Protein AF-C5LRG4-F1 (afdb_monomer)

Sequence (423 aa):
MKALGVREYLGTKDVGQKFPVSVFGPTTWTTYKELSTNYHAFGAYLRYIGNKPQIHTKDFDNDLLGEYSIVIFEDTCDMWITAALGAWTQDMLVTTVYGTLGPDAVVQAVQEGQRTTLLCNRKNVHKIIARRSEMPSLKYIIYTDLNVDPKEAQQEVLSAEQEEEEEEGIKVIPYPKALSIGKECVDNSDIKEEATADSVAVIMYTSGTTGKPKGVVMPHSSVLFTIGSVIPICIAAMPPHFSHVAYLPLSHIFELAIHIGVLSLGGNIGYADPRTLSNTGARPTGALQEFKPHLIMGVPKVYEVIMKGAKAEIAKLPAAKQQLVNAAFEWKLSALNAGRYTPIFDKLIFKKIEDMIGGRVNGILSGGGPLASHIQDWIRTAFGCYVVQVMLSLRHVLEHPSHYLVILVYSMLDHLYLVLRLC

Structure (mmCIF, N/CA/C/O backbone):
data_AF-C5LRG4-F1
#
_entry.id   AF-C5LRG4-F1
#
loop_
_atom_site.group_PDB
_atom_site.id
_atom_site.type_symbol
_atom_site.label_atom_id
_atom_site.label_alt_id
_atom_site.label_comp_id
_atom_site.label_asym_id
_atom_site.label_entity_id
_atom_site.label_seq_id
_atom_site.pdbx_PDB_ins_code
_atom_site.Cartn_x
_atom_site.Cartn_y
_atom_site.Cartn_z
_atom_site.occupancy
_atom_site.B_iso_or_equiv
_atom_site.auth_seq_id
_atom_site.auth_comp_id
_atom_site.auth_asym_id
_atom_site.auth_atom_id
_atom_site.pdbx_PDB_model_num
ATOM 1 N N . MET A 1 1 ? 17.080 -5.280 9.108 1.00 91.00 1 MET A N 1
ATOM 2 C CA . MET A 1 1 ? 16.578 -5.536 7.738 1.00 91.00 1 MET A CA 1
ATOM 3 C C . MET A 1 1 ? 15.536 -4.480 7.400 1.00 91.00 1 MET A C 1
ATOM 5 O O . MET A 1 1 ? 14.734 -4.172 8.277 1.00 91.00 1 MET A O 1
ATOM 9 N N . LYS A 1 2 ? 15.590 -3.887 6.201 1.00 96.69 2 LYS A N 1
ATOM 10 C CA . LYS A 1 2 ? 14.619 -2.879 5.735 1.00 96.69 2 LYS A CA 1
ATOM 11 C C . LYS A 1 2 ? 13.277 -3.551 5.442 1.00 96.69 2 LYS A C 1
ATOM 13 O O . LYS A 1 2 ? 13.301 -4.620 4.849 1.00 96.69 2 LYS A O 1
ATOM 18 N N . ALA A 1 3 ? 12.169 -2.927 5.827 1.00 97.94 3 ALA A N 1
ATOM 19 C CA . ALA A 1 3 ? 10.818 -3.402 5.537 1.00 97.94 3 ALA A CA 1
ATOM 20 C C . ALA A 1 3 ? 10.088 -2.418 4.618 1.00 97.94 3 ALA A C 1
ATOM 22 O O . ALA A 1 3 ? 9.777 -2.757 3.482 1.00 97.94 3 ALA A O 1
ATOM 23 N N . LEU A 1 4 ? 9.874 -1.186 5.082 1.00 98.56 4 LEU A N 1
ATOM 24 C CA . LEU A 1 4 ? 9.015 -0.203 4.422 1.00 98.56 4 LEU A CA 1
ATOM 25 C C . LEU A 1 4 ? 9.817 1.040 4.041 1.00 98.56 4 LEU A C 1
ATOM 27 O O . LEU A 1 4 ? 10.551 1.563 4.874 1.00 98.56 4 LEU A O 1
ATOM 31 N N . GLY A 1 5 ? 9.710 1.480 2.791 1.00 98.19 5 GLY A N 1
ATOM 32 C CA . GLY A 1 5 ? 10.437 2.616 2.234 1.00 98.19 5 GLY A CA 1
ATOM 33 C C . GLY A 1 5 ? 9.489 3.734 1.826 1.00 98.19 5 GLY A C 1
ATOM 34 O O . GLY A 1 5 ? 8.599 3.524 1.000 1.00 98.19 5 GLY A O 1
ATOM 35 N N . VAL A 1 6 ? 9.699 4.930 2.367 1.00 97.62 6 VAL A N 1
ATOM 36 C CA . VAL A 1 6 ? 8.863 6.105 2.099 1.00 97.62 6 VAL A CA 1
ATOM 37 C C . VAL A 1 6 ? 9.746 7.244 1.621 1.00 97.62 6 VAL A C 1
ATOM 39 O O . VAL A 1 6 ? 10.842 7.460 2.132 1.00 97.62 6 VAL A O 1
ATOM 42 N N . ARG A 1 7 ? 9.276 7.968 0.609 1.00 97.06 7 ARG A N 1
ATOM 43 C CA . ARG A 1 7 ? 9.938 9.170 0.103 1.00 97.06 7 ARG A CA 1
ATOM 44 C C . ARG A 1 7 ? 9.311 10.377 0.773 1.00 97.06 7 ARG A C 1
ATOM 46 O O . ARG A 1 7 ? 8.088 10.492 0.774 1.00 97.06 7 ARG A O 1
ATOM 53 N N . GLU A 1 8 ? 10.127 11.282 1.295 1.00 95.69 8 GLU A N 1
ATOM 54 C CA . GLU A 1 8 ? 9.626 12.550 1.824 1.00 95.69 8 GLU A CA 1
ATOM 55 C C . GLU A 1 8 ? 8.918 13.329 0.708 1.00 95.69 8 GLU A C 1
ATOM 57 O O . GLU A 1 8 ? 9.519 13.611 -0.326 1.00 95.69 8 GLU A O 1
ATOM 62 N N . TYR A 1 9 ? 7.641 13.660 0.879 1.00 96.25 9 TYR A N 1
ATOM 63 C CA . TYR A 1 9 ? 6.897 14.447 -0.100 1.00 96.25 9 TYR A CA 1
ATOM 64 C C . TYR A 1 9 ? 7.110 15.943 0.153 1.00 96.25 9 TYR A C 1
ATOM 66 O O . TYR A 1 9 ? 6.816 16.444 1.233 1.00 96.25 9 TYR A O 1
ATOM 74 N N . LEU A 1 10 ? 7.606 16.663 -0.854 1.00 95.75 10 LEU A N 1
ATOM 75 C CA . LEU A 1 10 ? 7.960 18.087 -0.765 1.00 95.75 10 LEU A CA 1
ATOM 76 C C . LEU A 1 10 ? 6.969 18.999 -1.508 1.00 95.75 10 LEU A C 1
ATOM 78 O O . LEU A 1 10 ? 7.243 20.183 -1.695 1.00 95.75 10 LEU A O 1
ATOM 82 N N . GLY A 1 11 ? 5.843 18.450 -1.968 1.00 94.56 11 GLY A N 1
ATOM 83 C CA . GLY A 1 11 ? 4.833 19.169 -2.741 1.00 94.56 11 GLY A CA 1
ATOM 84 C C . GLY A 1 11 ? 4.881 18.860 -4.238 1.00 94.56 11 GLY A C 1
ATOM 85 O O . GLY A 1 11 ? 5.407 17.836 -4.686 1.00 94.56 11 GLY A O 1
ATOM 86 N N . THR A 1 12 ? 4.305 19.755 -5.039 1.00 94.31 12 THR A N 1
ATOM 87 C CA . THR A 1 12 ? 4.289 19.627 -6.502 1.00 94.31 12 THR A CA 1
ATOM 88 C C . THR A 1 12 ? 4.898 20.836 -7.196 1.00 94.31 12 THR A C 1
ATOM 90 O O . THR A 1 12 ? 4.971 21.931 -6.643 1.00 94.31 12 THR A O 1
ATOM 93 N N . LYS A 1 13 ? 5.334 20.637 -8.439 1.00 92.19 13 LYS A N 1
ATOM 94 C CA . LYS A 1 13 ? 5.836 21.685 -9.321 1.00 92.19 13 LYS A CA 1
ATOM 95 C C . LYS A 1 13 ? 5.076 21.656 -10.641 1.00 92.19 13 LYS A C 1
ATOM 97 O O . LYS A 1 13 ? 5.018 20.616 -11.301 1.00 92.19 13 LYS A O 1
ATOM 102 N N . ASP A 1 14 ? 4.542 22.804 -11.042 1.00 90.62 14 ASP A N 1
ATOM 103 C CA . ASP A 1 14 ? 4.003 22.975 -12.387 1.00 90.62 14 ASP A CA 1
ATOM 104 C C . ASP A 1 14 ? 5.150 22.984 -13.411 1.00 90.62 14 ASP A C 1
ATOM 106 O O . ASP A 1 14 ? 6.174 23.652 -13.245 1.00 90.62 14 ASP A O 1
ATOM 110 N N . VAL A 1 15 ? 4.990 22.177 -14.453 1.00 88.06 15 VAL A N 1
ATOM 111 C CA . VAL A 1 15 ? 5.951 21.993 -15.546 1.00 88.06 15 VAL A CA 1
ATOM 112 C C . VAL A 1 15 ? 5.284 22.157 -16.917 1.00 88.06 15 VAL A C 1
ATOM 114 O O . VAL A 1 15 ? 5.824 21.684 -17.917 1.00 88.06 15 VAL A O 1
ATOM 117 N N . GLY A 1 16 ? 4.097 22.774 -16.978 1.00 82.25 16 GLY A N 1
ATOM 118 C CA . GLY A 1 16 ? 3.339 22.955 -18.220 1.00 82.25 16 GLY A CA 1
ATOM 119 C C . GLY A 1 16 ? 2.761 21.651 -18.783 1.00 82.25 16 GLY A C 1
ATOM 120 O O . GLY A 1 16 ? 2.506 21.547 -19.981 1.00 82.25 16 GLY A O 1
ATOM 121 N N . GLN A 1 17 ? 2.590 20.632 -17.937 1.00 79.38 17 GLN A N 1
ATOM 122 C CA . GLN A 1 17 ? 1.931 19.371 -18.283 1.00 79.38 17 GLN A CA 1
ATOM 123 C C . GLN A 1 17 ? 0.516 19.330 -17.703 1.00 79.38 17 GLN A C 1
ATOM 125 O O . GLN A 1 17 ? 0.183 20.082 -16.795 1.00 79.38 17 GLN A O 1
ATOM 130 N N . LYS A 1 18 ? -0.318 18.405 -18.198 1.00 80.75 18 LYS A N 1
ATOM 131 C CA . LYS A 1 18 ? -1.708 18.235 -17.732 1.00 80.75 18 LYS A CA 1
ATOM 132 C C . LYS A 1 18 ? -1.823 18.043 -16.211 1.00 80.75 18 LYS A C 1
ATOM 134 O O . LYS A 1 18 ? -2.837 18.418 -15.634 1.00 80.75 18 LYS A O 1
ATOM 139 N N . PHE A 1 19 ? -0.817 17.435 -15.586 1.00 83.81 19 PHE A N 1
ATOM 140 C CA . PHE A 1 19 ? -0.742 17.261 -14.139 1.00 83.81 19 PHE A CA 1
ATOM 141 C C . PHE A 1 19 ? 0.596 17.800 -13.627 1.00 83.81 19 PHE A C 1
ATOM 143 O O . PHE A 1 19 ? 1.610 17.620 -14.312 1.00 83.81 19 PHE A O 1
ATOM 150 N N . PRO A 1 20 ? 0.618 18.430 -12.440 1.00 89.94 20 PRO A N 1
ATOM 151 C CA . PRO A 1 20 ? 1.860 18.878 -11.835 1.00 89.94 20 PRO A CA 1
ATOM 152 C C . PRO A 1 20 ? 2.712 17.672 -11.423 1.00 89.94 20 PRO A C 1
ATOM 154 O O . PRO A 1 20 ? 2.207 16.573 -11.182 1.00 89.94 20 PRO A O 1
ATOM 157 N N . VAL A 1 21 ? 4.023 17.878 -11.358 1.00 93.19 21 VAL A N 1
ATOM 158 C CA . VAL A 1 21 ? 4.993 16.832 -11.026 1.00 93.19 21 VAL A CA 1
ATOM 159 C C . VAL A 1 21 ? 5.254 16.836 -9.528 1.00 93.19 21 VAL A C 1
ATOM 161 O O . VAL A 1 21 ? 5.552 17.885 -8.961 1.00 93.19 21 VAL A O 1
ATOM 164 N N . SER A 1 22 ? 5.188 15.672 -8.886 1.00 95.56 22 SER A N 1
ATOM 165 C CA . SER A 1 22 ? 5.499 15.536 -7.462 1.00 95.56 22 SER A CA 1
ATOM 166 C C . SER A 1 22 ? 7.001 15.669 -7.215 1.00 95.56 22 SER A C 1
ATOM 168 O O . SER A 1 22 ? 7.822 15.108 -7.947 1.00 95.56 22 SER A O 1
ATOM 170 N N . VAL A 1 23 ? 7.372 16.408 -6.177 1.00 96.69 23 VAL A N 1
ATOM 171 C CA . VAL A 1 23 ? 8.759 16.590 -5.750 1.00 96.69 23 VAL A CA 1
ATOM 172 C C . VAL A 1 23 ? 8.962 15.805 -4.466 1.00 96.69 23 VAL A C 1
ATOM 174 O O . VAL A 1 23 ? 8.162 15.910 -3.541 1.00 96.69 23 VAL A O 1
ATOM 177 N N . PHE A 1 24 ? 10.031 15.018 -4.420 1.00 97.31 24 PHE A N 1
ATOM 178 C CA . PHE A 1 24 ? 10.363 14.201 -3.266 1.00 97.31 24 PHE A CA 1
ATOM 179 C C . PHE A 1 24 ? 11.774 14.489 -2.757 1.00 97.31 24 PHE A C 1
ATOM 181 O O . PHE A 1 24 ? 12.687 14.752 -3.547 1.00 97.31 24 PHE A O 1
ATOM 188 N N . GLY A 1 25 ? 11.929 14.407 -1.441 1.00 96.44 25 GLY A N 1
ATOM 189 C CA . GLY A 1 25 ? 13.190 14.422 -0.717 1.00 96.44 25 GLY A CA 1
ATOM 190 C C . GLY A 1 25 ? 13.783 13.016 -0.559 1.00 96.44 25 GLY A C 1
ATOM 191 O O . GLY A 1 25 ? 13.484 12.117 -1.356 1.00 96.44 25 GLY A O 1
ATOM 192 N N . PRO A 1 26 ? 14.657 12.819 0.443 1.00 96.69 26 PRO A N 1
ATOM 193 C CA . PRO A 1 26 ? 15.28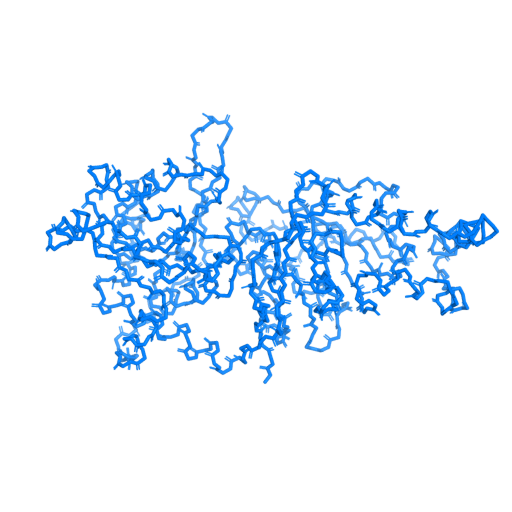3 11.534 0.724 1.00 96.69 26 PRO A CA 1
ATOM 194 C C . PRO A 1 26 ? 14.278 10.414 1.023 1.00 96.69 26 PRO A C 1
ATOM 196 O O . PRO A 1 26 ? 13.186 10.637 1.547 1.00 96.69 26 PRO A O 1
ATOM 199 N N . THR A 1 27 ? 14.694 9.182 0.728 1.00 97.44 27 THR A N 1
ATOM 200 C CA . THR A 1 27 ? 13.957 7.972 1.102 1.00 97.44 27 THR A CA 1
ATOM 201 C C . THR A 1 27 ? 14.356 7.521 2.503 1.00 97.44 27 THR A C 1
ATOM 203 O O . THR A 1 27 ? 15.527 7.224 2.758 1.00 97.44 27 THR A O 1
ATOM 206 N N . THR A 1 28 ? 13.381 7.395 3.394 1.00 97.50 28 THR A N 1
ATOM 207 C CA . THR A 1 28 ? 13.538 6.795 4.720 1.00 97.50 28 THR A CA 1
ATOM 208 C C . THR A 1 28 ? 13.065 5.345 4.700 1.00 97.50 28 THR A C 1
ATOM 210 O O . THR A 1 28 ? 12.235 4.948 3.881 1.00 97.50 28 THR A O 1
ATOM 213 N N . TRP A 1 29 ? 13.647 4.519 5.572 1.00 98.19 29 TRP A N 1
ATOM 214 C CA . TRP A 1 29 ? 13.319 3.100 5.662 1.00 98.19 29 TRP A CA 1
ATOM 215 C C . TRP A 1 29 ? 12.998 2.713 7.096 1.00 98.19 29 TRP A C 1
ATOM 217 O O . TRP A 1 29 ? 13.867 2.800 7.960 1.00 98.19 29 TRP A O 1
ATOM 227 N N . THR A 1 30 ? 11.797 2.195 7.315 1.00 98.38 30 THR A N 1
ATOM 228 C CA . THR A 1 30 ? 11.432 1.479 8.534 1.00 98.38 30 THR A CA 1
ATOM 229 C C . THR A 1 30 ? 11.978 0.059 8.449 1.00 98.38 30 THR A C 1
ATOM 231 O O . THR A 1 30 ? 11.799 -0.653 7.455 1.00 98.38 30 THR A O 1
ATOM 234 N N . THR A 1 31 ? 12.672 -0.376 9.490 1.00 98.50 31 THR A N 1
ATOM 235 C CA . THR A 1 31 ? 13.136 -1.755 9.642 1.00 98.50 31 THR A CA 1
ATOM 236 C C . THR A 1 31 ? 11.999 -2.680 10.072 1.00 98.50 31 THR A C 1
ATOM 238 O O . THR A 1 31 ? 11.003 -2.236 10.627 1.00 98.50 31 THR A O 1
ATOM 241 N N . TYR A 1 32 ? 12.160 -3.994 9.894 1.00 98.12 32 TYR A N 1
ATOM 242 C CA . TYR A 1 32 ? 11.198 -4.979 10.420 1.00 98.12 32 TYR A CA 1
ATOM 243 C C . TYR A 1 32 ? 10.965 -4.846 11.932 1.00 98.12 32 TYR A C 1
ATOM 245 O O . TYR A 1 32 ? 9.844 -5.016 12.400 1.00 98.12 32 TYR A O 1
ATOM 253 N N . LYS A 1 33 ? 12.014 -4.506 12.694 1.00 98.00 33 LYS A N 1
ATOM 254 C CA . LYS A 1 33 ? 11.909 -4.296 14.142 1.00 98.00 33 LYS A CA 1
ATOM 255 C C . LYS A 1 33 ? 11.045 -3.076 14.457 1.00 98.00 33 LYS A C 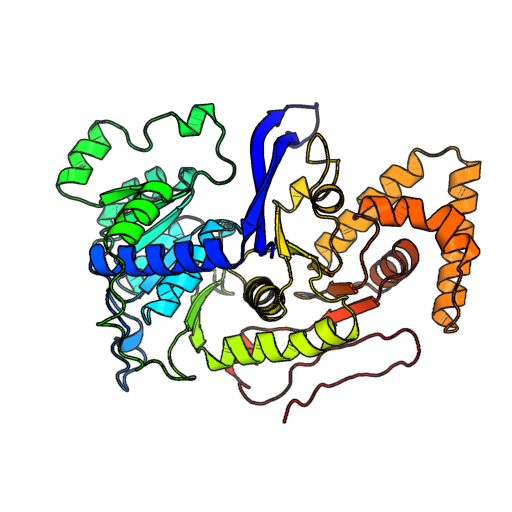1
ATOM 257 O O . LYS A 1 33 ? 10.137 -3.176 15.269 1.00 98.00 33 LYS A O 1
ATOM 262 N N . GLU A 1 34 ? 11.303 -1.953 13.791 1.00 97.94 34 GLU A N 1
ATOM 263 C CA . GLU A 1 34 ? 10.511 -0.731 13.971 1.00 97.94 34 GLU A CA 1
ATOM 264 C C . GLU A 1 34 ? 9.072 -0.915 13.492 1.00 97.94 34 GLU A C 1
ATOM 266 O O . GLU A 1 34 ? 8.157 -0.479 14.179 1.00 97.94 34 GLU A O 1
ATOM 271 N N . LEU A 1 35 ? 8.856 -1.606 12.367 1.00 98.12 35 LEU A N 1
ATOM 272 C CA . LEU A 1 35 ? 7.520 -1.965 11.894 1.00 98.12 35 LEU A CA 1
ATOM 273 C C . LEU A 1 35 ? 6.777 -2.785 12.958 1.00 98.12 35 LEU A C 1
ATOM 275 O O . LEU A 1 35 ? 5.636 -2.460 13.271 1.00 98.12 35 LEU A O 1
ATOM 279 N N . SER A 1 36 ? 7.442 -3.771 13.570 1.00 96.38 36 SER A N 1
ATOM 280 C CA . SER A 1 36 ? 6.870 -4.559 14.666 1.00 96.38 36 SER A CA 1
ATOM 281 C C . SER A 1 36 ? 6.497 -3.723 15.876 1.00 96.38 36 SER A C 1
ATOM 283 O O . SER A 1 36 ? 5.379 -3.823 16.375 1.00 96.38 36 SER A O 1
ATOM 285 N N . THR A 1 37 ? 7.387 -2.836 16.311 1.00 96.31 37 THR A N 1
ATOM 286 C CA . THR A 1 37 ? 7.080 -1.885 17.381 1.00 96.31 37 THR A CA 1
ATOM 287 C C . THR A 1 37 ? 5.898 -0.987 17.015 1.00 96.31 37 THR A C 1
ATOM 289 O O . THR A 1 37 ? 5.028 -0.755 17.849 1.00 96.31 37 THR A O 1
ATOM 292 N N . ASN A 1 38 ? 5.840 -0.493 15.778 1.00 97.56 38 ASN A N 1
ATOM 293 C CA . ASN A 1 38 ? 4.811 0.445 15.351 1.00 97.56 38 ASN A CA 1
ATOM 294 C C . ASN A 1 38 ? 3.430 -0.212 15.231 1.00 97.56 38 ASN A C 1
ATOM 296 O O . ASN A 1 38 ? 2.465 0.389 15.692 1.00 97.56 38 ASN A O 1
ATOM 300 N N . TYR A 1 39 ? 3.305 -1.421 14.668 1.00 97.12 39 TYR A N 1
ATOM 301 C CA . TYR A 1 39 ? 1.982 -2.047 14.557 1.00 97.12 39 TYR A CA 1
ATOM 302 C C . TYR A 1 39 ? 1.448 -2.513 15.919 1.00 97.12 39 TYR A C 1
ATOM 304 O O . TYR A 1 39 ? 0.264 -2.330 16.179 1.00 97.12 39 TYR A O 1
ATOM 312 N N . HIS A 1 40 ? 2.293 -3.012 16.835 1.00 96.00 40 HIS A N 1
ATOM 313 C CA . HIS A 1 40 ? 1.839 -3.326 18.200 1.00 96.00 40 HIS A CA 1
ATOM 314 C C . HIS A 1 40 ? 1.421 -2.063 18.957 1.00 96.00 40 HIS A C 1
ATOM 316 O O . HIS A 1 40 ? 0.396 -2.066 19.630 1.00 96.00 40 HIS A O 1
ATOM 322 N N . ALA A 1 41 ? 2.169 -0.964 18.807 1.00 96.62 41 ALA A N 1
ATOM 323 C CA . ALA A 1 41 ? 1.778 0.320 19.378 1.00 96.62 41 ALA A CA 1
ATOM 324 C C . ALA A 1 41 ? 0.438 0.805 18.812 1.00 96.62 41 ALA A C 1
ATOM 326 O O . ALA A 1 41 ? -0.422 1.245 19.566 1.00 96.62 41 ALA A O 1
ATOM 327 N N . PHE A 1 42 ? 0.224 0.696 17.498 1.00 97.50 42 PHE A N 1
ATOM 328 C CA . PHE A 1 42 ? -1.055 1.070 16.902 1.00 97.50 42 PHE A CA 1
ATOM 329 C C . PHE A 1 42 ? -2.207 0.205 17.432 1.00 97.50 42 PHE A C 1
ATOM 331 O O . PHE A 1 42 ? -3.243 0.742 17.808 1.00 97.50 42 PHE A O 1
ATOM 338 N N . GLY A 1 43 ? -2.015 -1.114 17.530 1.00 95.31 43 GLY A N 1
ATOM 339 C CA . GLY A 1 43 ? -2.986 -2.022 18.143 1.00 95.31 43 GLY A CA 1
ATOM 340 C C . GLY A 1 43 ? -3.316 -1.641 19.592 1.00 95.31 43 GLY A C 1
ATOM 341 O O . GLY A 1 43 ? -4.485 -1.496 19.945 1.00 95.31 43 GLY A O 1
ATOM 342 N N . ALA A 1 44 ? -2.297 -1.385 20.415 1.00 94.69 44 ALA A N 1
ATOM 343 C CA . ALA A 1 44 ? -2.477 -0.922 21.791 1.00 94.69 44 ALA A CA 1
ATOM 344 C C . ALA A 1 44 ? -3.243 0.410 21.862 1.00 94.69 44 ALA A C 1
ATOM 346 O O . ALA A 1 44 ? -4.108 0.585 22.718 1.00 94.69 44 ALA A O 1
ATOM 347 N N . TYR A 1 45 ? -2.992 1.328 20.923 1.00 96.19 45 TYR A N 1
ATOM 348 C CA . TYR A 1 45 ? -3.761 2.565 20.820 1.00 96.19 45 TYR A CA 1
ATOM 349 C C . TYR A 1 45 ? -5.246 2.309 20.525 1.00 96.19 45 TYR A C 1
ATOM 351 O O . TYR A 1 45 ? -6.094 2.932 21.159 1.00 96.19 45 TYR A O 1
ATOM 359 N N . LEU A 1 46 ? -5.576 1.372 19.626 1.00 95.31 46 LEU A N 1
ATOM 360 C CA . LEU A 1 46 ? -6.970 0.989 19.363 1.00 95.31 46 LEU A CA 1
ATOM 361 C C . LEU A 1 46 ? -7.659 0.486 20.640 1.00 95.31 46 LEU A C 1
ATOM 363 O O . LEU A 1 46 ? -8.772 0.909 20.951 1.00 95.31 46 LEU A O 1
ATOM 367 N N . ARG A 1 47 ? -6.982 -0.357 21.430 1.00 92.88 47 ARG A N 1
ATOM 368 C CA . ARG A 1 47 ? -7.496 -0.810 22.734 1.00 92.88 47 ARG A CA 1
ATOM 369 C C . ARG A 1 47 ? -7.675 0.350 23.715 1.00 92.88 47 ARG A C 1
ATOM 371 O O . ARG A 1 47 ? -8.706 0.422 24.379 1.00 92.88 47 ARG A O 1
ATOM 378 N N . TYR A 1 48 ? -6.716 1.276 23.769 1.00 93.50 48 TYR A N 1
ATOM 379 C CA . TYR A 1 48 ? -6.768 2.465 24.626 1.00 93.50 48 TYR A CA 1
ATOM 380 C C . TYR A 1 48 ? -7.987 3.355 24.332 1.00 93.50 48 TYR A C 1
ATOM 382 O O . TYR A 1 48 ? -8.619 3.852 25.261 1.00 93.50 48 TYR A O 1
ATOM 390 N N . ILE A 1 49 ? -8.361 3.520 23.059 1.00 93.38 49 ILE A N 1
ATOM 391 C CA . ILE A 1 49 ? -9.561 4.281 22.660 1.00 93.38 49 ILE A CA 1
ATOM 392 C C . ILE A 1 49 ? -10.860 3.459 22.706 1.00 93.38 49 ILE A C 1
ATOM 394 O O . ILE A 1 49 ? -11.912 3.928 22.274 1.00 93.38 49 ILE A O 1
ATOM 398 N N . GLY A 1 50 ? -10.810 2.243 23.252 1.00 91.75 50 GLY A N 1
ATOM 399 C CA . GLY A 1 50 ? -11.988 1.428 23.531 1.00 91.75 50 GLY A CA 1
ATOM 400 C C . GLY A 1 50 ? -12.419 0.481 22.412 1.00 91.75 50 GLY A C 1
ATOM 401 O O . GLY A 1 50 ? -13.467 -0.148 22.557 1.00 91.75 50 GLY A O 1
ATOM 402 N N . ASN A 1 51 ? -11.644 0.323 21.329 1.00 92.62 51 ASN A N 1
ATOM 403 C CA . ASN A 1 51 ? -11.878 -0.791 20.409 1.00 92.62 51 ASN A CA 1
ATOM 404 C C . ASN A 1 51 ? -11.641 -2.127 21.133 1.00 92.62 51 ASN A C 1
ATOM 406 O O . ASN A 1 51 ? -10.783 -2.239 22.015 1.00 92.62 51 ASN A O 1
ATOM 410 N N . LYS A 1 52 ? -12.399 -3.156 20.753 1.00 90.38 52 LYS A N 1
ATOM 411 C CA . LYS A 1 52 ? -12.384 -4.475 21.407 1.00 90.38 52 LYS A CA 1
ATOM 412 C C . LYS A 1 52 ? -11.962 -5.574 20.432 1.00 90.38 52 LYS A C 1
ATOM 414 O O . LYS A 1 52 ? -12.084 -5.362 19.232 1.00 90.38 52 LYS A O 1
ATOM 419 N N . PRO A 1 53 ? -11.483 -6.728 20.915 1.00 89.94 53 PRO A N 1
ATOM 420 C CA . PRO A 1 53 ? -11.376 -7.928 20.093 1.00 89.94 53 PRO A CA 1
ATOM 421 C C . PRO A 1 53 ? -12.736 -8.340 19.523 1.00 89.94 53 PRO A C 1
ATOM 423 O O . PRO A 1 53 ? -13.784 -8.005 20.089 1.00 89.94 53 PRO A O 1
ATOM 426 N N . GLN A 1 54 ? -12.710 -9.087 18.425 1.00 88.50 54 GLN A N 1
ATOM 427 C CA . GLN A 1 54 ? -13.872 -9.790 17.897 1.00 88.50 54 GLN A CA 1
ATOM 428 C C . GLN A 1 54 ? -14.457 -10.726 18.961 1.00 88.50 54 GLN A C 1
ATOM 430 O O . GLN A 1 54 ? -13.752 -11.254 19.817 1.00 88.50 54 GLN A O 1
ATOM 435 N N . ILE A 1 55 ? -15.777 -10.906 18.921 1.00 84.25 55 ILE A N 1
ATOM 436 C CA . ILE A 1 55 ? -16.500 -11.719 19.910 1.00 84.25 55 ILE A CA 1
ATOM 437 C C . ILE A 1 55 ? -16.436 -13.215 19.541 1.00 84.25 55 ILE A C 1
ATOM 439 O O . ILE A 1 55 ? -16.605 -14.062 20.415 1.00 84.25 55 ILE A O 1
ATOM 443 N N . HIS A 1 56 ? -16.187 -13.532 18.260 1.00 85.00 56 HIS A N 1
ATOM 444 C CA . HIS A 1 56 ? -16.201 -14.887 17.684 1.00 85.00 56 HIS A CA 1
ATOM 445 C C . HIS A 1 56 ? -17.426 -15.688 18.120 1.00 85.00 56 HIS A C 1
ATOM 447 O O . HIS A 1 56 ? -17.332 -16.806 18.641 1.00 85.00 56 HIS A O 1
ATOM 453 N N . THR A 1 57 ? -18.604 -15.094 17.938 1.00 77.25 57 THR A N 1
ATOM 454 C CA . THR A 1 57 ? -19.843 -15.835 18.123 1.00 77.25 57 THR A CA 1
ATOM 455 C C . THR A 1 57 ? -20.021 -16.846 16.979 1.00 77.25 57 THR A C 1
ATOM 457 O O . THR A 1 57 ? -19.202 -16.997 16.077 1.00 77.25 57 THR A O 1
ATOM 460 N N . LYS A 1 58 ? -21.097 -17.634 17.022 1.00 71.38 58 LYS A N 1
ATOM 461 C CA . LYS A 1 58 ? -21.503 -18.449 15.860 1.00 71.38 58 LYS A CA 1
ATOM 462 C C . LYS A 1 58 ? -22.460 -17.691 14.941 1.00 71.38 58 LYS A C 1
ATOM 464 O O . LYS A 1 58 ? -23.036 -18.295 14.038 1.00 71.38 58 LYS A O 1
ATOM 469 N N . ASP A 1 59 ? -22.673 -16.408 15.213 1.00 78.81 59 ASP A N 1
ATOM 470 C CA . ASP A 1 59 ? -23.584 -15.543 14.488 1.00 78.81 59 ASP A CA 1
ATOM 471 C C . ASP A 1 59 ? -22.772 -14.564 13.645 1.00 78.81 59 ASP A C 1
ATOM 473 O O . ASP A 1 59 ? -22.323 -13.514 14.103 1.00 78.81 59 ASP A O 1
ATOM 477 N N . PHE A 1 60 ? -22.580 -14.961 12.390 1.00 74.38 60 PHE A N 1
ATOM 478 C CA . PHE A 1 60 ? -21.748 -14.245 11.437 1.00 74.38 60 PHE A CA 1
ATOM 479 C C . PHE A 1 60 ? -22.150 -12.776 11.289 1.00 74.38 60 PHE A C 1
ATOM 481 O O . PHE A 1 60 ? -21.272 -11.930 11.208 1.00 74.38 60 PHE A O 1
ATOM 488 N N . ASP A 1 61 ? -23.444 -12.450 11.288 1.00 77.44 61 ASP A N 1
ATOM 489 C CA . ASP A 1 61 ? -23.885 -11.066 11.096 1.00 77.44 61 ASP A CA 1
ATOM 490 C C . ASP A 1 61 ? -23.565 -10.212 12.329 1.00 77.44 61 ASP A C 1
ATOM 492 O O . ASP A 1 61 ? -23.106 -9.077 12.201 1.00 77.44 61 ASP A O 1
ATOM 496 N N . ASN A 1 62 ? -23.735 -10.776 13.528 1.00 73.81 62 ASN A N 1
ATOM 497 C CA . ASN A 1 62 ? -23.418 -10.094 14.782 1.00 73.81 62 ASN A CA 1
ATOM 498 C C . ASN A 1 62 ? -21.917 -9.947 15.036 1.00 73.81 62 ASN A C 1
ATOM 500 O O . ASN A 1 62 ? -21.543 -9.032 15.766 1.00 73.81 62 ASN A O 1
ATOM 504 N N . ASP A 1 63 ? -21.083 -10.789 14.420 1.00 76.31 63 ASP A N 1
ATOM 505 C CA . ASP A 1 63 ? -19.615 -10.707 14.433 1.00 76.31 63 ASP A CA 1
ATOM 506 C C . ASP A 1 63 ? -19.050 -9.691 13.426 1.00 76.31 63 ASP A C 1
ATOM 508 O O . ASP A 1 63 ? -17.836 -9.494 13.348 1.00 76.31 63 ASP A O 1
ATOM 512 N N . LEU A 1 64 ? -19.914 -8.999 12.672 1.00 82.69 64 LEU A N 1
ATOM 513 C CA . LEU A 1 64 ? -19.526 -7.909 11.777 1.00 82.69 64 LEU A CA 1
ATOM 514 C C . LEU A 1 64 ? -19.881 -6.513 12.305 1.00 82.69 64 LEU A C 1
ATOM 516 O O . LEU A 1 64 ? -19.478 -5.539 11.669 1.00 82.69 64 LEU A O 1
ATOM 520 N N . LEU A 1 65 ? -20.599 -6.373 13.420 1.00 81.69 65 LEU A N 1
ATOM 521 C CA . LEU A 1 65 ? -21.116 -5.118 13.985 1.00 81.69 65 LEU A CA 1
ATOM 522 C C . LEU A 1 65 ? -20.391 -4.631 15.257 1.00 81.69 65 LEU A C 1
ATOM 524 O O . LEU A 1 65 ? -20.371 -5.298 16.285 1.00 81.69 65 LEU A O 1
ATOM 528 N N . GLY A 1 66 ? -19.936 -3.378 15.254 1.00 74.62 66 GLY A N 1
ATOM 529 C CA . GLY A 1 66 ? -19.560 -2.651 16.469 1.00 74.62 66 GLY A CA 1
ATOM 530 C C . GLY A 1 66 ? -18.075 -2.309 16.595 1.00 74.62 66 GLY A C 1
ATOM 531 O O . GLY A 1 66 ? -17.390 -1.998 15.618 1.00 74.62 66 GLY A O 1
ATOM 532 N N . GLU A 1 67 ? -17.586 -2.301 17.840 1.00 79.19 67 GLU A N 1
ATOM 533 C CA . GLU A 1 67 ? -16.326 -1.650 18.246 1.00 79.19 67 GLU A CA 1
ATOM 534 C C . GLU A 1 67 ? -15.052 -2.463 17.940 1.00 79.19 67 GLU A C 1
ATOM 536 O O . GLU A 1 67 ? -13.954 -2.039 18.296 1.00 79.19 67 GLU A O 1
ATOM 541 N N . TYR A 1 68 ? -15.164 -3.621 17.292 1.00 85.06 68 TYR A N 1
ATOM 542 C CA . TYR A 1 68 ? -14.036 -4.507 16.961 1.00 85.06 68 TYR A CA 1
ATOM 543 C C . TYR A 1 68 ? -13.577 -4.398 15.500 1.00 85.06 68 TYR A C 1
ATOM 545 O O . TYR A 1 68 ? -12.840 -5.248 14.997 1.00 85.06 68 TYR A O 1
ATOM 553 N N . SER A 1 69 ? -14.004 -3.337 14.806 1.00 86.88 69 SER A N 1
ATOM 554 C CA . SER A 1 69 ? -13.526 -3.005 13.467 1.00 86.88 69 SER A CA 1
ATOM 555 C C . SER A 1 69 ? -13.051 -1.562 13.356 1.00 86.88 69 SER A C 1
ATOM 557 O O . SER A 1 69 ? -13.664 -0.634 13.889 1.00 86.88 69 SER A O 1
ATOM 559 N N . ILE A 1 70 ? -11.976 -1.386 12.590 1.00 94.94 70 ILE A N 1
ATOM 560 C CA . ILE A 1 70 ? -11.488 -0.093 12.114 1.00 94.94 70 ILE A CA 1
ATOM 561 C C . ILE A 1 70 ? -11.818 0.064 10.631 1.00 94.94 70 ILE A C 1
ATOM 563 O O . ILE A 1 70 ? -11.606 -0.858 9.843 1.00 94.94 70 ILE A O 1
ATOM 567 N N . VAL A 1 71 ? -12.295 1.246 10.237 1.00 97.12 71 VAL A N 1
ATOM 568 C CA . VAL A 1 71 ? -12.403 1.624 8.824 1.00 97.12 71 VAL A CA 1
ATOM 569 C C . VAL A 1 71 ? -11.091 2.265 8.374 1.00 97.12 71 VAL A C 1
ATOM 571 O O . VAL A 1 71 ? -10.598 3.170 9.034 1.00 97.12 71 VAL A O 1
ATOM 574 N N . ILE A 1 72 ? -10.530 1.841 7.243 1.00 97.81 72 ILE A N 1
ATOM 575 C CA . ILE A 1 72 ? -9.361 2.462 6.616 1.00 97.81 72 ILE A CA 1
ATOM 576 C C . ILE A 1 72 ? -9.758 3.029 5.250 1.00 97.81 72 ILE A C 1
ATOM 578 O O . ILE A 1 72 ? -10.060 2.279 4.314 1.00 97.81 72 ILE A O 1
ATOM 582 N N . PHE A 1 73 ? -9.719 4.357 5.145 1.00 97.06 73 PHE A N 1
ATOM 583 C CA . PHE A 1 73 ? -9.958 5.152 3.941 1.00 97.06 73 PHE A CA 1
ATOM 584 C C . PHE A 1 73 ? -8.728 6.010 3.617 1.00 97.06 73 PHE A C 1
ATOM 586 O O . PHE A 1 73 ? -8.698 7.230 3.798 1.00 97.06 73 PHE A O 1
ATOM 593 N N . GLU A 1 74 ? -7.678 5.335 3.171 1.00 95.62 74 GLU A N 1
ATOM 594 C CA . GLU A 1 74 ? -6.384 5.926 2.848 1.00 95.62 74 GLU A CA 1
ATOM 595 C C . GLU A 1 74 ? -5.801 5.232 1.613 1.00 95.62 74 GLU A C 1
ATOM 597 O O . GLU A 1 74 ? -6.089 4.057 1.355 1.00 95.62 74 GLU A O 1
ATOM 602 N N . ASP A 1 75 ? -4.990 5.964 0.853 1.00 94.94 75 ASP A N 1
ATOM 603 C CA . ASP A 1 75 ? -4.217 5.398 -0.246 1.00 94.94 75 ASP A CA 1
ATOM 604 C C . ASP A 1 75 ? -3.108 4.469 0.284 1.00 94.94 75 ASP A C 1
ATOM 606 O O . ASP A 1 75 ? -2.769 4.432 1.470 1.00 94.94 75 ASP A O 1
ATOM 610 N N . THR A 1 76 ? -2.513 3.685 -0.612 1.00 96.19 76 THR A N 1
ATOM 611 C CA . THR A 1 76 ? -1.455 2.732 -0.261 1.00 96.19 76 THR A CA 1
ATOM 612 C C . THR A 1 76 ? -0.244 3.426 0.357 1.00 96.19 76 THR A C 1
ATOM 614 O O . THR A 1 76 ? 0.510 4.119 -0.326 1.00 96.19 76 THR A O 1
ATOM 617 N N . CYS A 1 77 ? -0.034 3.199 1.654 1.00 96.94 77 CYS A N 1
ATOM 618 C CA . CYS A 1 77 ? 1.106 3.709 2.406 1.00 96.94 77 CYS A CA 1
ATOM 619 C C . CYS A 1 77 ? 1.519 2.772 3.549 1.00 96.94 77 CYS A C 1
ATOM 621 O O . CYS A 1 77 ? 0.851 1.785 3.865 1.00 96.94 77 CYS A O 1
ATOM 623 N N . ASP A 1 78 ? 2.639 3.099 4.185 1.00 97.88 78 ASP A N 1
ATOM 624 C CA . ASP A 1 78 ? 3.175 2.403 5.351 1.00 97.88 78 ASP A CA 1
ATOM 625 C C . ASP A 1 78 ? 2.244 2.479 6.566 1.00 97.88 78 ASP A C 1
ATOM 627 O O . ASP A 1 78 ? 2.103 1.496 7.297 1.00 97.88 78 ASP A O 1
ATOM 631 N N . MET A 1 79 ? 1.563 3.609 6.755 1.00 98.00 79 MET A N 1
ATOM 632 C CA . MET A 1 79 ? 0.599 3.798 7.842 1.00 98.00 79 MET A CA 1
ATOM 633 C C . MET A 1 79 ? -0.629 2.900 7.666 1.00 98.00 79 MET A C 1
ATOM 635 O O . MET A 1 79 ? -1.100 2.326 8.644 1.00 98.00 79 MET A O 1
ATOM 639 N N . TRP A 1 80 ? -1.088 2.698 6.424 1.00 97.94 80 TRP A N 1
ATOM 640 C CA . TRP A 1 80 ? -2.197 1.793 6.102 1.00 97.94 80 TRP A CA 1
ATOM 641 C C . TRP A 1 80 ? -1.895 0.369 6.575 1.00 97.94 80 TRP A C 1
ATOM 643 O O . TRP A 1 80 ? -2.665 -0.209 7.342 1.00 97.94 80 TRP A O 1
ATOM 653 N N . ILE A 1 81 ? -0.751 -0.198 6.166 1.00 98.12 81 ILE A N 1
ATOM 654 C CA . ILE A 1 81 ? -0.423 -1.588 6.527 1.00 98.12 81 ILE A CA 1
ATOM 655 C C . ILE A 1 81 ? -0.078 -1.721 8.007 1.00 98.12 81 ILE A C 1
ATOM 657 O O . ILE A 1 81 ? -0.427 -2.720 8.626 1.00 98.12 81 ILE A O 1
ATOM 661 N N . THR A 1 82 ? 0.560 -0.708 8.597 1.00 98.44 82 THR A N 1
ATOM 662 C CA . THR A 1 82 ? 0.860 -0.699 10.033 1.00 98.44 82 THR A CA 1
ATOM 663 C C . THR A 1 82 ? -0.429 -0.707 10.851 1.00 98.44 82 THR A C 1
ATOM 665 O O . THR A 1 82 ? -0.526 -1.459 11.818 1.00 98.44 82 THR A O 1
ATOM 668 N N . ALA A 1 83 ? -1.437 0.065 10.433 1.00 98.38 83 ALA A N 1
ATOM 669 C CA . ALA A 1 83 ? -2.746 0.087 11.071 1.00 98.38 83 ALA A CA 1
ATOM 670 C C . ALA A 1 83 ? -3.484 -1.251 10.934 1.00 98.38 83 ALA A C 1
ATOM 672 O O . ALA A 1 83 ? -4.010 -1.758 11.923 1.00 98.38 83 ALA A O 1
ATOM 673 N N . ALA A 1 84 ? -3.471 -1.850 9.738 1.00 98.00 84 ALA A N 1
ATOM 674 C CA . ALA A 1 84 ? -4.087 -3.154 9.500 1.00 98.00 84 ALA A CA 1
ATOM 675 C C . ALA A 1 84 ? -3.431 -4.265 10.337 1.00 98.00 84 ALA A C 1
ATOM 677 O O . ALA A 1 84 ? -4.126 -5.009 11.025 1.00 98.00 84 ALA A O 1
ATOM 678 N N . LEU A 1 85 ? -2.093 -4.330 10.350 1.00 97.19 85 LEU A N 1
ATOM 679 C CA . LEU A 1 85 ? -1.348 -5.264 11.197 1.00 97.19 85 LEU A CA 1
ATOM 680 C C . LEU A 1 85 ? -1.657 -5.025 12.680 1.00 97.19 85 LEU A C 1
ATOM 682 O O . LEU A 1 85 ? -1.881 -5.983 13.410 1.00 97.19 85 LEU A O 1
ATOM 686 N N . GLY A 1 86 ? -1.716 -3.766 13.121 1.00 95.94 86 GLY A N 1
ATOM 687 C CA . GLY A 1 86 ? -2.025 -3.426 14.508 1.00 95.94 86 GLY A CA 1
ATOM 688 C C . GLY A 1 86 ? -3.419 -3.877 14.931 1.00 95.94 86 GLY A C 1
ATOM 689 O O . GLY A 1 86 ? -3.554 -4.484 15.990 1.00 95.94 86 GLY A O 1
ATOM 690 N N . ALA A 1 87 ? -4.429 -3.678 14.083 1.00 95.31 87 ALA A N 1
ATOM 691 C CA . ALA A 1 87 ? -5.775 -4.205 14.301 1.00 95.31 87 ALA A CA 1
ATOM 692 C C . ALA A 1 87 ? -5.764 -5.739 14.417 1.00 95.31 87 ALA A C 1
ATOM 694 O O . ALA A 1 87 ? -6.269 -6.284 15.397 1.00 95.31 87 ALA A O 1
ATOM 695 N N . TRP A 1 88 ? -5.100 -6.438 13.493 1.00 94.56 88 TRP A N 1
ATOM 696 C CA . TRP A 1 88 ? -5.018 -7.901 13.537 1.00 94.56 88 TRP A CA 1
ATOM 697 C C . TRP A 1 88 ? -4.283 -8.440 14.770 1.00 94.56 88 TRP A C 1
ATOM 699 O O . TRP A 1 88 ? -4.695 -9.466 15.298 1.00 94.56 88 TRP A O 1
ATOM 709 N N . THR A 1 89 ? -3.253 -7.757 15.294 1.00 92.44 89 THR A N 1
ATOM 710 C CA . THR A 1 89 ? -2.620 -8.186 16.564 1.00 92.44 89 THR A CA 1
ATOM 711 C C . THR A 1 89 ? -3.553 -8.120 17.768 1.00 92.44 89 THR A C 1
ATOM 713 O O . THR A 1 89 ? -3.272 -8.745 18.783 1.00 92.44 89 THR A O 1
ATOM 716 N N . GLN A 1 90 ? -4.637 -7.352 17.670 1.00 91.88 90 GLN A N 1
ATOM 717 C CA . GLN A 1 90 ? -5.634 -7.183 18.724 1.00 91.88 90 GLN A CA 1
ATOM 718 C C . GLN A 1 90 ? -6.933 -7.924 18.412 1.00 91.88 90 GLN A C 1
ATOM 720 O O . GLN A 1 90 ? -7.950 -7.640 19.045 1.00 91.88 90 GLN A O 1
ATOM 725 N N . ASP A 1 91 ? -6.890 -8.838 17.437 1.00 91.56 91 ASP A N 1
ATOM 726 C CA . ASP A 1 91 ? -8.037 -9.620 16.992 1.00 91.56 91 ASP A CA 1
ATOM 727 C C . ASP A 1 91 ? -9.216 -8.731 16.564 1.00 91.56 91 ASP A C 1
ATOM 729 O O . ASP A 1 91 ? -10.367 -8.921 16.942 1.00 91.56 91 ASP A O 1
ATOM 733 N N . MET A 1 92 ? -8.905 -7.696 15.784 1.00 92.62 92 MET A N 1
ATOM 734 C CA . MET A 1 92 ? -9.877 -6.784 15.185 1.00 92.62 92 MET A CA 1
ATOM 735 C C . MET A 1 92 ? -9.904 -6.970 13.673 1.00 92.62 92 MET A C 1
ATOM 737 O O . MET A 1 92 ? -8.860 -7.144 13.039 1.00 92.62 92 MET A O 1
ATOM 741 N N . LEU A 1 93 ? -11.086 -6.839 13.074 1.00 92.38 93 LEU A N 1
ATOM 742 C CA . LEU A 1 93 ? -11.235 -6.926 11.624 1.00 92.38 93 LEU A CA 1
ATOM 743 C C . LEU A 1 93 ? -11.055 -5.555 10.958 1.00 92.38 93 LEU A C 1
ATOM 745 O O . LEU A 1 93 ? -11.558 -4.524 11.418 1.00 92.38 93 LEU A O 1
ATOM 749 N N . VAL A 1 94 ? -10.377 -5.532 9.814 1.00 96.12 94 VAL A N 1
ATOM 750 C CA . VAL A 1 94 ? -10.130 -4.303 9.048 1.00 96.12 94 VAL A CA 1
ATOM 751 C C . VAL A 1 94 ? -11.239 -4.103 8.022 1.00 96.12 94 VAL A C 1
ATOM 753 O O . VAL A 1 94 ? -11.394 -4.897 7.105 1.00 96.12 94 VAL A O 1
ATOM 756 N N . THR A 1 95 ? -11.994 -3.016 8.104 1.00 96.00 95 THR A N 1
ATOM 757 C CA . THR A 1 95 ? -12.881 -2.593 7.015 1.00 96.00 95 THR A CA 1
ATOM 758 C C . THR A 1 95 ? -12.120 -1.605 6.138 1.00 96.00 95 THR A C 1
ATOM 760 O O . THR A 1 95 ? -11.627 -0.604 6.636 1.00 96.00 95 THR A O 1
ATOM 763 N N . THR A 1 96 ? -12.005 -1.828 4.833 1.00 95.31 96 THR A N 1
ATOM 764 C CA . THR A 1 96 ? -11.296 -0.899 3.942 1.00 95.31 96 THR A CA 1
ATOM 765 C C . THR A 1 96 ? -12.167 -0.433 2.790 1.00 95.31 96 THR A C 1
ATOM 767 O O . THR A 1 96 ? -12.913 -1.207 2.186 1.00 95.31 96 THR A O 1
ATOM 770 N N . VAL A 1 97 ? -12.066 0.863 2.501 1.00 92.12 97 VAL A N 1
ATOM 771 C CA . VAL A 1 97 ? -12.817 1.540 1.449 1.00 92.12 97 VAL A CA 1
ATOM 772 C C . VAL A 1 97 ? -11.839 2.069 0.414 1.00 92.12 97 VAL A C 1
ATOM 774 O O . VAL A 1 97 ? -10.847 2.724 0.733 1.00 92.12 97 VAL A O 1
ATOM 777 N N . TYR A 1 98 ? -12.125 1.785 -0.852 1.00 82.88 98 TYR A N 1
ATOM 778 C CA . TYR A 1 98 ? -11.315 2.257 -1.965 1.00 82.88 98 TYR A CA 1
ATOM 779 C C . TYR A 1 98 ? -11.358 3.790 -2.059 1.00 82.88 98 TYR A C 1
ATOM 781 O O . TYR A 1 98 ? -12.444 4.372 -2.075 1.00 82.88 98 TYR A O 1
ATOM 789 N N . GLY A 1 99 ? -10.201 4.447 -2.206 1.00 77.19 99 GLY A N 1
ATOM 790 C CA . GLY A 1 99 ? -10.101 5.916 -2.262 1.00 77.19 99 GLY A CA 1
ATOM 791 C C . GLY A 1 99 ? -11.023 6.569 -3.304 1.00 77.19 99 GLY A C 1
ATOM 792 O O . GLY A 1 99 ? -11.583 7.639 -3.080 1.00 77.19 99 GLY A O 1
ATOM 793 N N . THR A 1 100 ? -11.263 5.887 -4.429 1.00 80.56 100 THR A N 1
ATOM 794 C CA . THR A 1 100 ? -12.112 6.381 -5.526 1.00 80.56 100 THR A CA 1
ATOM 795 C C . THR A 1 100 ? -13.615 6.239 -5.288 1.00 80.56 100 THR A C 1
ATOM 797 O O . THR A 1 100 ? -14.382 6.773 -6.082 1.00 80.56 100 THR A O 1
ATOM 800 N N . LEU A 1 101 ? -14.056 5.511 -4.255 1.00 84.19 101 LEU A N 1
ATOM 801 C CA . LEU A 1 101 ? -15.480 5.423 -3.901 1.00 84.19 101 LEU A CA 1
ATOM 802 C C . LEU A 1 101 ? -15.965 6.675 -3.158 1.00 84.19 101 LEU A C 1
ATOM 804 O O . LEU A 1 101 ? -17.160 6.951 -3.134 1.00 84.19 101 LEU A O 1
ATOM 808 N N . GLY A 1 102 ? -15.032 7.444 -2.592 1.00 86.69 102 GLY A N 1
ATOM 809 C CA . GLY A 1 102 ? -15.319 8.698 -1.913 1.00 86.69 102 GLY A CA 1
ATOM 810 C C . GLY A 1 102 ? -15.992 8.537 -0.542 1.00 86.69 102 GLY A C 1
ATOM 811 O O . GLY A 1 102 ? -16.184 7.421 -0.054 1.00 86.69 102 GLY A O 1
ATOM 812 N N . PRO A 1 103 ? -16.353 9.667 0.096 1.00 90.00 103 PRO A N 1
ATOM 813 C CA . PRO A 1 103 ? -16.905 9.681 1.452 1.00 90.00 103 PRO A CA 1
ATOM 814 C C . PRO A 1 103 ? -18.231 8.927 1.613 1.00 90.00 103 PRO A C 1
ATOM 816 O O . PRO A 1 103 ? -18.504 8.436 2.701 1.00 90.00 103 PRO A O 1
ATOM 819 N N . ASP A 1 104 ? -19.037 8.788 0.554 1.00 91.12 104 ASP A N 1
ATOM 820 C CA . ASP A 1 104 ? -20.309 8.047 0.608 1.00 91.12 104 ASP A CA 1
ATOM 821 C C . ASP A 1 104 ? -20.110 6.587 1.015 1.00 91.12 104 ASP A C 1
ATOM 823 O O . ASP A 1 104 ? -20.837 6.065 1.858 1.00 91.12 104 ASP A O 1
ATOM 827 N N . ALA A 1 105 ? -19.079 5.942 0.467 1.00 91.69 105 ALA A N 1
ATOM 828 C CA . ALA A 1 105 ? -18.751 4.571 0.826 1.00 91.69 105 ALA A CA 1
ATOM 829 C C . ALA A 1 105 ? -18.203 4.455 2.253 1.00 91.69 105 ALA A C 1
ATOM 831 O O . ALA A 1 105 ? -18.387 3.421 2.886 1.00 91.69 105 ALA A O 1
ATOM 832 N N . VAL A 1 106 ? -17.560 5.506 2.773 1.00 94.06 106 VAL A N 1
ATOM 833 C CA . VAL A 1 106 ? -17.116 5.552 4.173 1.00 94.06 106 VAL A CA 1
ATOM 834 C C . VAL A 1 106 ? -18.319 5.625 5.104 1.00 94.06 106 VAL A C 1
ATOM 836 O O . VAL A 1 106 ? -18.401 4.825 6.030 1.00 94.06 106 VAL A O 1
ATOM 839 N N . VAL A 1 107 ? -19.274 6.519 4.827 1.00 94.19 107 VAL A N 1
ATOM 840 C CA . VAL A 1 107 ? -20.514 6.622 5.611 1.00 94.19 107 VAL A CA 1
ATOM 841 C C . VAL A 1 107 ? -21.257 5.293 5.616 1.00 94.19 107 VAL A C 1
ATOM 843 O O . VAL A 1 107 ? -21.595 4.794 6.685 1.00 94.19 107 VAL A O 1
ATOM 846 N N . GLN A 1 108 ? -21.428 4.674 4.446 1.00 92.94 108 GLN A N 1
ATOM 847 C CA . GLN A 1 108 ? -22.065 3.363 4.345 1.00 92.94 108 GLN A CA 1
ATOM 848 C C . GLN A 1 108 ? -21.306 2.299 5.153 1.00 92.94 108 GLN A C 1
ATOM 850 O O . GLN A 1 108 ? -21.922 1.574 5.929 1.00 92.94 108 GLN A O 1
ATOM 855 N N . ALA A 1 109 ? -19.976 2.237 5.032 1.00 93.38 109 ALA A N 1
ATOM 856 C CA . ALA A 1 109 ? -19.164 1.268 5.763 1.00 93.38 109 ALA A CA 1
ATOM 857 C C . ALA A 1 109 ? -19.257 1.436 7.283 1.00 93.38 109 ALA A C 1
ATOM 859 O O . ALA A 1 109 ? -19.308 0.445 8.014 1.00 93.38 109 ALA A O 1
ATOM 860 N N . VAL A 1 110 ? -19.300 2.682 7.759 1.00 94.75 110 VAL A N 1
ATOM 861 C CA . VAL A 1 110 ? -19.484 3.000 9.177 1.00 94.75 110 VAL A CA 1
ATOM 862 C C . VAL A 1 110 ? -20.885 2.615 9.644 1.00 94.75 110 VAL A C 1
ATOM 864 O O . VAL A 1 110 ? -20.996 1.988 10.692 1.00 94.75 110 VAL A O 1
ATOM 867 N N . GLN A 1 111 ? -21.928 2.936 8.875 1.00 93.12 111 GLN A N 1
ATOM 868 C CA . GLN A 1 111 ? -23.322 2.639 9.214 1.00 93.12 111 GLN A CA 1
ATOM 869 C C . GLN A 1 111 ? -23.610 1.138 9.254 1.00 93.12 111 GLN A C 1
ATOM 871 O O . GLN A 1 111 ? -24.112 0.645 10.262 1.00 93.12 111 GLN A O 1
ATOM 876 N N . GLU A 1 112 ? -23.274 0.411 8.183 1.00 91.75 112 GLU A N 1
ATOM 877 C CA . GLU A 1 112 ? -23.560 -1.026 8.055 1.00 91.75 112 GLU A CA 1
ATOM 878 C C . GLU A 1 112 ? -22.896 -1.837 9.158 1.00 91.75 112 GLU A C 1
ATOM 880 O O . GLU A 1 112 ? -23.432 -2.845 9.598 1.00 91.75 112 GLU A O 1
ATOM 885 N N . GLY A 1 113 ? -21.738 -1.381 9.621 1.00 91.06 113 GLY A N 1
ATOM 886 C CA . GLY A 1 113 ? -20.980 -2.076 10.636 1.00 91.06 113 GLY A CA 1
ATOM 887 C C . GLY A 1 113 ? -20.946 -1.412 12.008 1.00 91.06 113 GLY A C 1
ATOM 888 O O . GLY A 1 113 ? -20.226 -1.884 12.880 1.00 91.06 113 GLY A O 1
ATOM 889 N N . GLN A 1 114 ? -21.629 -0.289 12.212 1.00 92.25 114 GLN A N 1
ATOM 890 C CA . GLN A 1 114 ? -21.577 0.477 13.465 1.00 92.25 114 GLN A CA 1
ATOM 891 C C . GLN A 1 114 ? -20.138 0.753 13.959 1.00 92.25 114 GLN A C 1
ATOM 893 O O . GLN A 1 114 ? -19.829 0.598 15.142 1.00 92.25 114 GLN A O 1
ATOM 898 N N . ARG A 1 115 ? -19.222 1.112 13.047 1.00 93.12 115 ARG A N 1
ATOM 899 C CA . ARG A 1 115 ? -17.797 1.273 13.392 1.00 93.12 115 ARG A CA 1
ATOM 900 C C . ARG A 1 115 ? -17.565 2.530 14.218 1.00 93.12 115 ARG A C 1
ATOM 902 O O . ARG A 1 115 ? -18.207 3.557 13.996 1.00 93.12 115 ARG A O 1
ATOM 909 N N . THR A 1 116 ? -16.598 2.439 15.127 1.00 94.56 116 THR A N 1
ATOM 910 C CA . THR A 1 116 ? -16.234 3.517 16.056 1.00 94.56 116 THR A CA 1
ATOM 911 C C . THR A 1 116 ? -14.971 4.270 15.671 1.00 94.56 116 THR A C 1
ATOM 913 O O . THR A 1 116 ? -14.788 5.399 16.126 1.00 94.56 116 THR A O 1
ATOM 916 N N . THR A 1 117 ? -14.128 3.689 14.818 1.00 96.81 117 THR A N 1
ATOM 917 C CA . THR A 1 117 ? -12.805 4.235 14.503 1.00 96.81 117 THR A CA 1
ATOM 918 C C . THR A 1 117 ? -12.570 4.243 12.999 1.00 96.81 117 THR A C 1
ATOM 920 O O . THR A 1 117 ? -12.770 3.234 12.318 1.00 96.81 117 THR A O 1
ATOM 923 N N . LEU A 1 118 ? -12.108 5.382 12.489 1.00 97.62 118 LEU A N 1
ATOM 924 C CA . LEU A 1 118 ? -11.712 5.585 11.101 1.00 97.62 118 LEU A CA 1
ATOM 925 C C . LEU A 1 118 ? -10.250 6.036 11.036 1.00 97.62 118 LEU A C 1
ATOM 927 O O . LEU A 1 118 ? -9.866 6.970 11.730 1.00 97.62 118 LEU A O 1
ATOM 931 N N . LEU A 1 119 ? -9.464 5.441 10.141 1.00 98.19 119 LEU A N 1
ATOM 932 C CA . LEU A 1 119 ? -8.192 5.984 9.680 1.00 98.19 119 LEU A CA 1
ATOM 933 C C . LEU A 1 119 ? -8.342 6.537 8.261 1.00 98.19 119 LEU A C 1
ATOM 935 O O . LEU A 1 119 ? -8.780 5.814 7.365 1.00 98.19 119 LEU A O 1
ATOM 939 N N . CYS A 1 120 ? -7.977 7.799 8.035 1.00 97.31 120 CYS A N 1
ATOM 940 C CA . CYS A 1 120 ? -8.060 8.402 6.704 1.00 97.31 120 CYS A CA 1
ATOM 941 C C . CYS A 1 120 ? -7.014 9.487 6.442 1.00 97.31 120 CYS A C 1
ATOM 943 O O . CYS A 1 120 ? -6.367 9.992 7.353 1.00 97.31 120 CYS A O 1
ATOM 945 N N . ASN A 1 121 ? -6.892 9.912 5.189 1.00 95.62 121 ASN A N 1
ATOM 946 C CA . ASN A 1 121 ? -6.058 11.066 4.856 1.00 95.62 121 ASN A CA 1
ATOM 947 C C . ASN A 1 121 ? -6.633 12.354 5.459 1.00 95.62 121 ASN A C 1
ATOM 949 O O . ASN A 1 121 ? -7.854 12.549 5.424 1.00 95.62 121 ASN A O 1
ATOM 953 N N . ARG A 1 122 ? -5.774 13.277 5.913 1.00 95.31 122 ARG A N 1
ATOM 954 C CA . ARG A 1 122 ? -6.158 14.620 6.387 1.00 95.31 122 ARG A CA 1
ATOM 955 C C . ARG A 1 122 ? -7.138 15.306 5.437 1.00 95.31 122 ARG A C 1
ATOM 957 O O . ARG A 1 122 ? -8.136 15.876 5.872 1.00 95.31 122 ARG A O 1
ATOM 964 N N . LYS A 1 123 ? -6.910 15.181 4.126 1.00 92.88 123 LYS A N 1
ATOM 965 C CA . LYS A 1 123 ? -7.737 15.789 3.066 1.00 92.88 123 LYS A CA 1
ATOM 966 C C . LYS A 1 123 ? -9.205 15.351 3.084 1.00 92.88 123 LYS A C 1
ATOM 968 O O . LYS A 1 123 ? -10.029 15.960 2.403 1.00 92.88 123 LYS A O 1
ATOM 973 N N . ASN A 1 124 ? -9.540 14.285 3.808 1.00 93.88 124 ASN A N 1
ATOM 974 C CA . ASN A 1 124 ? -10.900 13.771 3.923 1.00 93.88 124 ASN A CA 1
ATOM 975 C C . ASN A 1 124 ? -11.556 14.078 5.274 1.00 93.88 124 ASN A C 1
ATOM 977 O O . ASN A 1 124 ? -12.773 13.951 5.364 1.00 93.88 124 ASN A O 1
ATOM 981 N N . VAL A 1 125 ? -10.806 14.529 6.287 1.00 94.06 125 VAL A N 1
ATOM 982 C CA . VAL A 1 125 ? -11.324 14.723 7.654 1.00 94.06 125 VAL A CA 1
ATOM 983 C C . VAL A 1 125 ? -12.515 15.681 7.671 1.00 94.06 125 VAL A C 1
ATOM 985 O O . VAL A 1 125 ? -13.598 15.294 8.100 1.00 94.06 125 VAL A O 1
ATOM 988 N N . HIS A 1 126 ? -12.370 16.883 7.103 1.00 91.25 126 HIS A N 1
ATOM 989 C CA . HIS A 1 126 ? -13.450 17.878 7.054 1.00 91.25 126 HIS A CA 1
ATOM 990 C C . HIS A 1 126 ? -14.720 17.356 6.357 1.00 91.25 126 HIS A C 1
ATOM 992 O O . HIS A 1 126 ? -15.832 17.620 6.809 1.00 91.25 126 HIS A O 1
ATOM 998 N N . LYS A 1 127 ? -14.574 16.569 5.280 1.00 91.94 127 LYS A N 1
ATOM 999 C CA . LYS A 1 127 ? -15.710 15.993 4.532 1.00 91.94 127 LYS A CA 1
ATOM 1000 C C . LYS A 1 127 ? -16.474 14.959 5.350 1.00 91.94 127 LYS A C 1
ATOM 1002 O O . LYS A 1 127 ? -17.670 14.782 5.144 1.00 91.94 127 LYS A O 1
ATOM 1007 N N . ILE A 1 128 ? -15.771 14.255 6.229 1.00 93.19 128 ILE A N 1
ATOM 1008 C CA . ILE A 1 128 ? -16.322 13.194 7.070 1.00 93.19 128 ILE A CA 1
ATOM 1009 C C . ILE A 1 128 ? -16.976 13.808 8.308 1.00 93.19 128 ILE A C 1
ATOM 1011 O O . ILE A 1 128 ? -18.113 13.465 8.617 1.00 93.19 128 ILE A O 1
ATOM 1015 N N . ILE A 1 129 ? -16.323 14.784 8.947 1.00 91.56 129 ILE A N 1
ATOM 1016 C CA . ILE A 1 129 ? -16.888 15.537 10.077 1.00 91.56 129 ILE A CA 1
ATOM 1017 C C . ILE A 1 129 ? -18.177 16.262 9.681 1.00 91.56 129 ILE A C 1
ATOM 1019 O O . ILE A 1 129 ? -19.154 16.202 10.423 1.00 91.56 129 ILE A O 1
ATOM 1023 N N . ALA A 1 130 ? -18.240 16.850 8.480 1.00 91.31 130 ALA A N 1
ATOM 1024 C CA . ALA A 1 130 ? -19.460 17.479 7.962 1.00 91.31 130 ALA A CA 1
ATOM 1025 C C . ALA A 1 130 ? -20.666 16.519 7.871 1.00 91.31 130 ALA A C 1
ATOM 1027 O O . ALA A 1 130 ? -21.806 16.965 7.771 1.00 91.31 130 ALA A O 1
ATOM 1028 N N . ARG A 1 131 ? -20.422 15.204 7.909 1.00 92.81 131 ARG A N 1
ATOM 1029 C CA . ARG A 1 131 ? -21.423 14.134 7.809 1.00 92.81 131 ARG A CA 1
ATOM 1030 C C . ARG A 1 131 ? -21.555 13.316 9.092 1.00 92.81 131 ARG A C 1
ATOM 1032 O O . ARG A 1 131 ? -22.144 12.239 9.084 1.00 92.81 131 ARG A O 1
ATOM 1039 N N . ARG A 1 132 ? -21.022 13.807 10.215 1.00 91.31 132 ARG A N 1
ATOM 1040 C CA . ARG A 1 132 ? -21.025 13.102 11.509 1.00 91.31 132 ARG A CA 1
ATOM 1041 C C . ARG A 1 132 ? -22.413 12.647 11.969 1.00 91.31 132 ARG A C 1
ATOM 1043 O O . ARG A 1 132 ? -22.533 11.577 12.551 1.00 91.31 132 ARG A O 1
ATOM 1050 N N . SER A 1 133 ? -23.466 13.409 11.662 1.00 92.56 133 SER A N 1
ATOM 1051 C CA . SER A 1 133 ? -24.851 13.064 12.015 1.00 92.56 133 SER A CA 1
ATOM 1052 C C . SER A 1 133 ? -25.356 11.795 11.317 1.00 92.56 133 SER A C 1
ATOM 1054 O O . SER A 1 133 ? -26.247 11.130 11.836 1.00 92.56 133 SER A O 1
ATOM 1056 N N . GLU A 1 134 ? -24.770 11.423 10.175 1.00 94.75 134 GLU A N 1
ATOM 1057 C CA . GLU A 1 134 ? -25.053 10.165 9.477 1.00 94.75 134 GLU A CA 1
ATOM 1058 C C . GLU A 1 134 ? -24.316 8.971 10.111 1.00 94.75 134 GLU A C 1
ATOM 1060 O O . GLU A 1 134 ? -24.658 7.822 9.838 1.00 94.75 134 GLU A O 1
ATOM 1065 N N . MET A 1 135 ? -23.310 9.223 10.953 1.00 94.19 135 MET A N 1
ATOM 1066 C CA . MET A 1 135 ? -22.401 8.224 11.520 1.00 94.19 135 MET A CA 1
ATOM 1067 C C . MET A 1 135 ? -22.366 8.288 13.059 1.00 94.19 135 MET A C 1
ATOM 1069 O O . MET A 1 135 ? -21.298 8.481 13.637 1.00 94.19 135 MET A O 1
ATOM 1073 N N . PRO A 1 136 ? -23.499 8.085 13.758 1.00 92.44 136 PRO A N 1
ATOM 1074 C CA . PRO A 1 136 ? -23.568 8.232 15.216 1.00 92.44 136 PRO A CA 1
ATOM 1075 C C . PRO A 1 136 ? -22.689 7.237 15.992 1.00 92.44 136 PRO A C 1
ATOM 1077 O O . PRO A 1 136 ? -22.424 7.446 17.172 1.00 92.44 136 PRO A O 1
ATOM 1080 N N . SER A 1 137 ? -22.248 6.142 15.362 1.00 93.75 137 SER A N 1
ATOM 1081 C CA . SER A 1 137 ? -21.323 5.185 15.977 1.00 93.75 137 SER A CA 1
ATOM 1082 C C . SER A 1 137 ? -19.866 5.643 15.944 1.00 93.75 137 SER A C 1
ATOM 1084 O O . SER A 1 137 ? -19.076 5.148 16.744 1.00 93.75 137 SER A O 1
ATOM 1086 N N . LEU A 1 138 ? -19.489 6.537 15.021 1.00 94.94 138 LEU A N 1
ATOM 1087 C CA . LEU A 1 138 ? -18.103 6.958 14.836 1.00 94.94 138 LEU A CA 1
ATOM 1088 C C . LEU A 1 138 ? -17.685 7.855 16.003 1.00 94.94 138 LEU A C 1
ATOM 1090 O O . LEU A 1 138 ? -18.333 8.856 16.280 1.00 94.94 138 LEU A O 1
ATOM 1094 N N . LYS A 1 139 ? -16.598 7.486 16.680 1.00 94.19 139 LYS A N 1
ATOM 1095 C CA . LYS A 1 139 ? -16.074 8.173 17.870 1.00 94.19 139 LYS A CA 1
ATOM 1096 C C . LYS A 1 139 ? -14.685 8.761 17.633 1.00 94.19 139 LYS A C 1
ATOM 1098 O O . LYS A 1 139 ? -14.352 9.775 18.234 1.00 94.19 139 LYS A O 1
ATOM 1103 N N . TYR A 1 140 ? -13.884 8.141 16.762 1.00 95.69 140 TYR A N 1
ATOM 1104 C CA . TYR A 1 140 ? -12.490 8.520 16.531 1.00 95.69 140 TYR A CA 1
ATOM 1105 C C . TYR A 1 140 ? -12.143 8.593 15.042 1.00 95.69 140 TYR A C 1
ATOM 1107 O O . TYR A 1 140 ? -12.441 7.674 14.275 1.00 95.69 140 TYR A O 1
ATOM 1115 N N . ILE A 1 141 ? -11.431 9.652 14.655 1.00 97.25 141 ILE A N 1
ATOM 1116 C CA . ILE A 1 141 ? -10.749 9.780 13.365 1.00 97.25 141 ILE A CA 1
ATOM 1117 C C . ILE A 1 141 ? -9.248 9.909 13.613 1.00 97.25 141 ILE A C 1
ATOM 1119 O O . ILE A 1 141 ? -8.779 10.871 14.214 1.00 97.25 141 ILE A O 1
ATOM 1123 N N . ILE A 1 142 ? -8.482 8.952 13.099 1.00 98.25 142 ILE A N 1
ATOM 1124 C CA . ILE A 1 142 ? -7.023 8.974 13.069 1.00 98.25 142 ILE A CA 1
ATOM 1125 C C . ILE A 1 142 ? -6.604 9.436 11.674 1.00 98.25 142 ILE A C 1
ATOM 1127 O O . ILE A 1 142 ? -6.854 8.731 10.697 1.00 98.25 142 ILE A O 1
ATOM 1131 N N . TYR A 1 143 ? -5.969 10.599 11.547 1.00 97.69 143 TYR A N 1
ATOM 1132 C CA . TYR A 1 143 ? -5.603 11.116 10.228 1.00 97.69 143 TYR A CA 1
ATOM 1133 C C . TYR A 1 143 ? -4.122 10.952 9.890 1.00 97.69 143 TYR A C 1
ATOM 1135 O O . TYR A 1 143 ? -3.250 11.044 10.758 1.00 97.69 143 TYR A O 1
ATOM 1143 N N . THR A 1 144 ? -3.839 10.733 8.605 1.00 97.06 144 THR A N 1
ATOM 1144 C CA . THR A 1 144 ? -2.481 10.738 8.048 1.00 97.06 144 THR A CA 1
ATOM 1145 C C . THR A 1 144 ? -2.226 11.969 7.183 1.00 97.06 144 THR A C 1
ATOM 1147 O O . THR A 1 144 ? -3.157 12.547 6.624 1.00 97.06 144 THR A O 1
ATOM 1150 N N . ASP A 1 145 ? -0.950 12.319 7.016 1.00 95.81 145 ASP A N 1
ATOM 1151 C CA . ASP A 1 145 ? -0.503 13.405 6.135 1.00 95.81 145 ASP A CA 1
ATOM 1152 C C . ASP A 1 145 ? 0.134 12.884 4.833 1.00 95.81 145 ASP A C 1
ATOM 1154 O O . ASP A 1 145 ? 1.000 13.526 4.234 1.00 95.81 145 ASP A O 1
ATOM 1158 N N . LEU A 1 146 ? -0.287 11.699 4.368 1.00 94.88 146 LEU A N 1
ATOM 1159 C CA . LEU A 1 146 ? 0.237 11.104 3.139 1.00 94.88 146 LEU A CA 1
ATOM 1160 C C . LEU A 1 146 ? 0.058 12.057 1.946 1.00 94.88 146 LEU A C 1
ATOM 1162 O O . LEU A 1 146 ? -1.062 12.425 1.577 1.00 94.88 146 LEU A O 1
ATOM 1166 N N . ASN A 1 147 ? 1.176 12.417 1.307 1.00 92.88 147 ASN A N 1
ATOM 1167 C CA . ASN A 1 147 ? 1.231 13.319 0.152 1.00 92.88 147 ASN A CA 1
ATOM 1168 C C . ASN A 1 147 ? 0.489 14.659 0.376 1.00 92.88 147 ASN A C 1
ATOM 1170 O O . ASN A 1 147 ? -0.105 15.213 -0.560 1.00 92.88 147 ASN A O 1
ATOM 1174 N N . VAL A 1 148 ? 0.469 15.162 1.612 1.00 92.75 148 VAL A N 1
ATOM 1175 C CA . VAL A 1 148 ? -0.017 16.506 1.967 1.00 92.75 148 VAL A CA 1
ATOM 1176 C C . VAL A 1 148 ? 1.132 17.502 1.798 1.00 92.75 148 VAL A C 1
ATOM 1178 O O . VAL A 1 148 ? 2.278 17.183 2.109 1.00 92.75 148 VAL A O 1
ATOM 1181 N N . ASP A 1 149 ? 0.857 18.691 1.251 1.00 90.94 149 ASP A N 1
ATOM 1182 C CA . ASP A 1 149 ? 1.895 19.722 1.126 1.00 90.94 149 ASP A CA 1
ATOM 1183 C C . ASP A 1 149 ? 2.418 20.106 2.524 1.00 90.94 149 ASP A C 1
ATOM 1185 O O . ASP A 1 149 ? 1.603 20.306 3.424 1.00 90.94 149 ASP A O 1
ATOM 1189 N N . PRO A 1 150 ? 3.739 20.247 2.744 1.00 90.88 150 PRO A N 1
ATOM 1190 C CA . PRO A 1 150 ? 4.270 20.593 4.063 1.00 90.88 150 PRO A CA 1
ATOM 1191 C C . PRO A 1 150 ? 3.659 21.859 4.681 1.00 90.88 150 PRO A C 1
ATOM 1193 O O . PRO A 1 150 ? 3.556 21.950 5.901 1.00 90.88 150 PRO A O 1
ATOM 1196 N N . LYS A 1 151 ? 3.226 22.830 3.863 1.00 90.00 151 LYS A N 1
ATOM 1197 C CA . LYS A 1 151 ? 2.534 24.032 4.351 1.00 90.00 151 LYS A CA 1
ATOM 1198 C C . LYS A 1 151 ? 1.110 23.732 4.811 1.00 90.00 151 LYS A C 1
ATOM 1200 O O . LYS A 1 151 ? 0.663 24.307 5.793 1.00 90.00 151 LYS A O 1
ATOM 1205 N N . GLU A 1 152 ? 0.411 22.842 4.113 1.00 89.38 152 GLU A N 1
ATOM 1206 C CA . GLU A 1 152 ? -0.933 22.377 4.483 1.00 89.38 152 GLU A CA 1
ATOM 1207 C C . GLU A 1 152 ? -0.878 21.494 5.741 1.00 89.38 152 GLU A C 1
ATOM 1209 O O . GLU A 1 152 ? -1.726 21.612 6.618 1.00 89.38 152 GLU A O 1
ATOM 1214 N N . ALA A 1 153 ? 0.167 20.674 5.894 1.00 89.19 153 ALA A N 1
ATOM 1215 C CA . ALA A 1 153 ? 0.363 19.830 7.076 1.00 89.19 153 ALA A CA 1
ATOM 1216 C C . ALA A 1 153 ? 0.571 20.637 8.377 1.00 89.19 153 ALA A C 1
ATOM 1218 O O . ALA A 1 153 ? 0.298 20.130 9.466 1.00 89.19 153 ALA A O 1
ATOM 1219 N N . GLN A 1 154 ? 1.033 21.889 8.269 1.00 87.44 154 GLN A N 1
ATOM 1220 C CA . GLN A 1 154 ? 1.197 22.820 9.394 1.00 87.44 154 GLN A CA 1
ATOM 1221 C C . GLN A 1 154 ? -0.096 23.544 9.788 1.00 87.44 154 GLN A C 1
ATOM 1223 O O . GLN A 1 154 ? -0.133 24.166 10.845 1.00 87.44 154 GLN A O 1
ATOM 1228 N N . GLN A 1 155 ? -1.128 23.503 8.945 1.00 88.44 155 GLN A N 1
ATOM 1229 C CA . GLN A 1 155 ? -2.417 24.118 9.251 1.00 88.44 155 GLN A CA 1
ATOM 1230 C C . GLN A 1 155 ? -3.212 23.232 10.212 1.00 88.44 155 GLN A C 1
ATOM 1232 O O . GLN A 1 155 ? -2.967 22.027 10.311 1.00 88.44 155 GLN A O 1
ATOM 1237 N N . GLU A 1 156 ? -4.174 23.820 10.913 1.00 86.44 156 GLU A N 1
ATOM 1238 C CA . GLU A 1 156 ? -5.154 23.056 11.684 1.00 86.44 156 GLU A CA 1
ATOM 1239 C C . GLU A 1 156 ? -6.041 22.240 10.733 1.00 86.44 156 GLU A C 1
ATOM 1241 O O . GLU A 1 156 ? -6.319 22.641 9.600 1.00 86.44 156 GLU A O 1
ATOM 1246 N N . VAL A 1 157 ? -6.420 21.035 11.164 1.00 89.38 157 VAL A N 1
ATOM 1247 C CA . VAL A 1 157 ? -7.240 20.120 10.348 1.00 89.38 157 VAL A CA 1
ATOM 1248 C C . VAL A 1 157 ? -8.716 20.507 10.382 1.00 89.38 157 VAL A C 1
ATOM 1250 O O . VAL A 1 157 ? -9.443 20.245 9.421 1.00 89.38 157 VAL A O 1
ATOM 1253 N N . LEU A 1 158 ? -9.137 21.108 11.489 1.00 85.44 158 LEU A N 1
ATOM 1254 C CA . LEU A 1 158 ? -10.487 21.565 11.770 1.00 85.44 158 LEU A CA 1
ATOM 1255 C C . LEU A 1 158 ? -10.467 23.085 11.958 1.00 85.44 158 LEU A C 1
ATOM 1257 O O . LEU A 1 158 ? -9.434 23.652 12.302 1.00 85.44 158 LEU A O 1
ATOM 1261 N N . SER A 1 159 ? -11.590 23.753 11.694 1.00 79.25 159 SER A N 1
ATOM 1262 C CA . SER A 1 159 ? -11.772 25.141 12.135 1.00 79.25 159 SER A CA 1
ATOM 1263 C C . SER A 1 159 ? -12.055 25.192 13.639 1.00 79.25 159 SER A C 1
ATOM 1265 O O . SER A 1 159 ? -12.533 24.213 14.201 1.00 79.25 159 SER A O 1
ATOM 1267 N N . ALA A 1 160 ? -11.861 26.351 14.273 1.00 72.62 160 ALA A N 1
ATOM 1268 C CA . ALA A 1 160 ? -12.192 26.549 15.691 1.00 72.62 160 ALA A CA 1
ATOM 1269 C C . ALA A 1 160 ? -13.634 26.118 16.040 1.00 72.62 160 ALA A C 1
ATOM 1271 O O . ALA A 1 160 ? -13.866 25.466 17.049 1.00 72.62 160 ALA A O 1
ATOM 1272 N N . GLU A 1 161 ? -14.596 26.401 15.1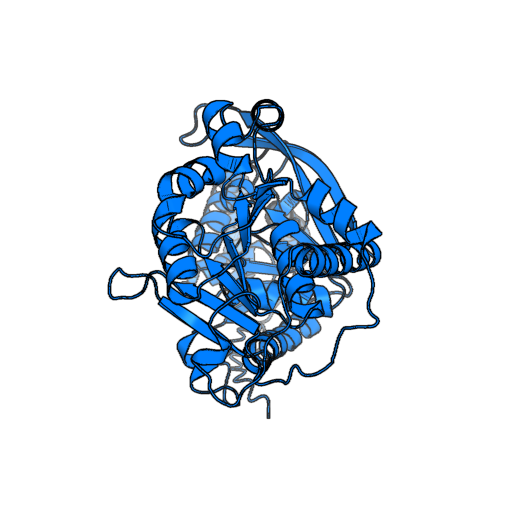57 1.00 69.00 161 GLU A N 1
ATOM 1273 C CA . GLU A 1 161 ? -15.998 25.975 15.303 1.00 69.00 161 GLU A CA 1
ATOM 1274 C C . GLU A 1 161 ? -16.137 24.443 15.305 1.00 69.00 161 GLU A C 1
ATOM 1276 O O . GLU A 1 161 ? -16.935 23.883 16.047 1.00 69.00 161 GLU A O 1
ATOM 1281 N N . GLN A 1 162 ? -15.351 23.751 14.476 1.00 73.12 162 GLN A N 1
ATOM 1282 C CA . GLN A 1 162 ? -15.343 22.291 14.401 1.00 73.12 162 GLN A CA 1
ATOM 1283 C C . GLN A 1 162 ? -14.587 21.646 15.572 1.00 73.12 162 GLN A C 1
ATOM 1285 O O . GLN A 1 162 ? -14.900 20.510 15.919 1.00 73.12 162 GLN A O 1
ATOM 1290 N N . GLU A 1 163 ? -13.613 22.343 16.163 1.00 69.81 163 GLU A N 1
ATOM 1291 C CA . GLU A 1 163 ? -12.912 21.910 17.379 1.00 69.81 163 GLU A CA 1
ATOM 1292 C C . GLU A 1 163 ? -13.804 22.034 18.623 1.00 69.81 163 GLU A C 1
ATOM 1294 O O . GLU A 1 163 ? -13.845 21.120 19.442 1.00 69.81 163 GLU A O 1
ATOM 1299 N N . GLU A 1 164 ? -14.588 23.109 18.743 1.00 62.94 164 GLU A N 1
ATOM 1300 C CA . GLU A 1 164 ? -15.593 23.238 19.811 1.00 62.94 164 GLU A CA 1
ATOM 1301 C C . GLU A 1 164 ? -16.655 22.125 19.718 1.00 62.94 164 GLU A C 1
ATOM 1303 O O . GLU A 1 164 ? -17.060 21.547 20.724 1.00 62.94 164 GLU A O 1
ATOM 1308 N N . GLU A 1 165 ? -17.057 21.750 18.499 1.00 64.50 165 GLU A N 1
ATOM 1309 C CA . GLU A 1 165 ? -17.957 20.616 18.252 1.00 64.50 165 GLU A CA 1
ATOM 1310 C C . GLU A 1 165 ? -17.303 19.236 18.488 1.00 64.50 165 GLU A C 1
ATOM 1312 O O . GLU A 1 165 ? -18.015 18.242 18.662 1.00 64.50 165 GLU A O 1
ATOM 1317 N N . GLU A 1 166 ? -15.967 19.141 18.487 1.00 67.31 166 GLU A N 1
ATOM 1318 C CA . GLU A 1 166 ? -15.228 17.915 18.819 1.00 67.31 166 GLU A CA 1
ATOM 1319 C C . GLU A 1 166 ? -15.310 17.590 20.319 1.00 67.31 166 GLU A C 1
ATOM 1321 O O . GLU A 1 166 ? -15.380 16.406 20.663 1.00 67.31 166 GLU A O 1
ATOM 1326 N N . GLU A 1 167 ? -15.370 18.589 21.211 1.00 59.22 167 GLU A N 1
ATOM 1327 C CA . GLU A 1 167 ? -15.437 18.363 22.668 1.00 59.22 167 GLU A CA 1
ATOM 1328 C C . GLU A 1 167 ? -16.682 17.558 23.100 1.00 59.22 167 GLU A C 1
ATOM 1330 O O . GLU A 1 167 ? -16.640 16.855 24.113 1.00 59.22 167 GLU A O 1
ATOM 1335 N N . GLU A 1 168 ? -17.749 17.568 22.292 1.00 61.16 168 GLU A N 1
ATOM 1336 C CA . GLU A 1 168 ? -18.970 16.767 22.482 1.00 61.16 168 GLU A CA 1
ATOM 1337 C C . GLU A 1 168 ? -19.169 15.669 21.403 1.00 61.16 168 GLU A C 1
ATOM 1339 O O . GLU A 1 168 ? -20.189 14.974 21.407 1.00 61.16 168 GLU A O 1
ATOM 1344 N N . GLY A 1 169 ? -18.212 15.487 20.477 1.00 82.50 169 GLY A N 1
ATOM 1345 C CA . GLY A 1 169 ? -18.393 14.753 19.216 1.00 82.50 169 GLY A CA 1
ATOM 1346 C C . GLY A 1 169 ? -17.316 13.713 18.865 1.00 82.50 169 GLY A C 1
ATOM 1347 O O . GLY A 1 169 ? -16.961 12.842 19.659 1.00 82.50 169 GLY A O 1
ATOM 1348 N N . ILE A 1 170 ? -16.859 13.734 17.606 1.00 92.12 170 ILE A N 1
ATOM 1349 C CA . ILE A 1 170 ? -15.870 12.788 17.062 1.00 92.12 170 ILE A CA 1
ATOM 1350 C C . ILE A 1 170 ? -14.466 13.308 17.354 1.00 92.12 170 ILE A C 1
ATOM 1352 O O . ILE A 1 170 ? -14.087 14.348 16.824 1.00 92.12 170 ILE A O 1
ATOM 1356 N N . LYS A 1 171 ? -13.661 12.537 18.088 1.00 93.75 171 LYS A N 1
ATOM 1357 C CA . LYS A 1 171 ? -12.282 12.907 18.414 1.00 93.75 171 LYS A CA 1
ATOM 1358 C C . LYS A 1 171 ? -11.345 12.728 17.219 1.00 93.75 171 LYS A C 1
ATOM 1360 O O . LYS A 1 171 ? -11.271 11.634 16.654 1.00 93.75 171 LYS A O 1
ATOM 1365 N N . VAL A 1 172 ? -10.571 13.752 16.875 1.00 95.06 172 VAL A N 1
ATOM 1366 C CA . VAL A 1 172 ? -9.658 13.762 15.727 1.00 95.06 172 VAL A CA 1
ATOM 1367 C C . VAL A 1 172 ? -8.205 13.781 16.204 1.00 95.06 172 VAL A C 1
ATOM 1369 O O . VAL A 1 172 ? -7.780 14.629 16.982 1.00 95.06 172 VAL A O 1
ATOM 1372 N N . ILE A 1 173 ? -7.394 12.825 15.745 1.00 95.31 173 ILE A N 1
ATOM 1373 C CA . ILE A 1 173 ? -6.009 12.667 16.205 1.00 95.31 173 ILE A CA 1
ATOM 1374 C C . ILE A 1 173 ? -5.036 12.404 15.046 1.00 95.31 173 ILE A C 1
ATOM 1376 O O . ILE A 1 173 ? -5.312 11.570 14.182 1.00 95.31 173 ILE A O 1
ATOM 1380 N N . PRO A 1 174 ? -3.856 13.051 15.018 1.00 97.12 174 PRO A N 1
ATOM 1381 C CA . PRO A 1 174 ? -2.819 12.703 14.054 1.00 97.12 174 PRO A CA 1
ATOM 1382 C C . PRO A 1 174 ? -2.246 11.308 14.331 1.00 97.12 174 PRO A C 1
ATOM 1384 O O . PRO A 1 174 ? -1.922 10.968 15.474 1.00 97.12 174 PRO A O 1
ATOM 1387 N N . TYR A 1 175 ? -2.025 10.528 13.273 1.00 98.19 175 TYR A N 1
ATOM 1388 C CA . TYR A 1 175 ? -1.456 9.177 13.335 1.00 98.19 175 TYR A CA 1
ATOM 1389 C C . TYR A 1 175 ? -0.152 9.074 14.160 1.00 98.19 175 TYR A C 1
ATOM 1391 O O . TYR A 1 175 ? -0.057 8.174 14.999 1.00 98.19 175 TYR A O 1
ATOM 1399 N N . PRO A 1 176 ? 0.837 9.989 14.039 1.00 96.94 176 PRO A N 1
ATOM 1400 C CA . PRO A 1 176 ? 2.029 9.950 14.892 1.00 96.94 176 PRO A CA 1
ATOM 1401 C C . PRO A 1 176 ? 1.727 10.042 16.394 1.00 96.94 176 PRO A C 1
ATOM 1403 O O . PRO A 1 176 ? 2.402 9.394 17.195 1.00 96.94 176 PRO A O 1
ATOM 1406 N N . LYS A 1 177 ? 0.702 10.809 16.791 1.00 97.31 177 LYS A N 1
ATOM 1407 C CA . LYS A 1 177 ? 0.296 10.937 18.197 1.00 97.31 177 LYS A CA 1
ATOM 1408 C C . LYS A 1 177 ? -0.422 9.681 18.683 1.00 97.31 177 LYS A C 1
ATOM 1410 O O . LYS A 1 177 ? -0.125 9.223 19.782 1.00 97.31 177 LYS A O 1
ATOM 1415 N N . ALA A 1 178 ? -1.279 9.090 17.848 1.00 97.44 178 ALA A N 1
ATOM 1416 C CA . ALA A 1 178 ? -1.877 7.780 18.110 1.00 97.44 178 ALA A CA 1
ATOM 1417 C C . ALA A 1 178 ? -0.797 6.710 18.363 1.00 97.44 178 ALA A C 1
ATOM 1419 O O . ALA A 1 178 ? -0.831 6.027 19.384 1.00 97.44 178 ALA A O 1
ATOM 1420 N N . LEU A 1 179 ? 0.231 6.638 17.507 1.00 96.94 179 LEU A N 1
ATOM 1421 C CA . LEU A 1 179 ? 1.376 5.746 17.721 1.00 96.94 179 LEU A CA 1
ATOM 1422 C C . LEU A 1 179 ? 2.149 6.048 19.011 1.00 96.94 179 LEU A C 1
ATOM 1424 O O . LEU A 1 179 ? 2.594 5.114 19.671 1.00 96.94 179 LEU A O 1
ATOM 1428 N N . SER A 1 180 ? 2.354 7.323 19.358 1.00 97.62 180 SER A N 1
ATOM 1429 C CA . SER A 1 180 ? 3.071 7.703 20.584 1.00 97.62 180 SER A CA 1
ATOM 1430 C C . SER A 1 180 ? 2.338 7.230 21.837 1.00 97.62 180 SER A C 1
ATOM 1432 O O . SER A 1 180 ? 2.947 6.578 22.676 1.00 97.62 180 SER A O 1
ATOM 1434 N N . ILE A 1 181 ? 1.030 7.494 21.926 1.00 97.00 181 ILE A N 1
ATOM 1435 C CA . ILE A 1 181 ? 0.185 7.026 23.036 1.00 97.00 181 ILE A CA 1
ATOM 1436 C C . ILE A 1 181 ? 0.197 5.496 23.075 1.00 97.00 181 ILE A C 1
ATOM 1438 O O . ILE A 1 181 ? 0.440 4.893 24.113 1.00 97.00 181 ILE A O 1
ATOM 1442 N N . GLY A 1 182 ? 0.024 4.860 21.916 1.00 95.75 182 GLY A N 1
ATOM 1443 C CA . GLY A 1 182 ? 0.077 3.412 21.783 1.00 95.75 182 GLY A CA 1
ATOM 1444 C C . GLY A 1 182 ? 1.361 2.787 22.327 1.00 95.75 182 GLY A C 1
ATOM 1445 O O . GLY A 1 182 ? 1.290 1.757 22.985 1.00 95.75 182 GLY A O 1
ATOM 1446 N N . LYS A 1 183 ? 2.525 3.423 22.118 1.00 95.06 183 LYS A N 1
ATOM 1447 C CA . LYS A 1 183 ? 3.823 2.969 22.657 1.00 95.06 183 LYS A CA 1
ATOM 1448 C C . LYS A 1 183 ? 3.883 2.997 24.185 1.00 95.06 183 LYS A C 1
ATOM 1450 O O . LYS A 1 183 ? 4.572 2.163 24.763 1.00 95.06 183 LYS A O 1
ATOM 1455 N N . GLU A 1 184 ? 3.190 3.937 24.818 1.00 94.12 184 GLU A N 1
ATOM 1456 C CA . GLU A 1 184 ? 3.097 4.050 26.279 1.00 94.12 184 GLU A CA 1
ATOM 1457 C C . GLU A 1 184 ? 2.076 3.065 26.867 1.00 94.12 184 GLU A C 1
ATOM 1459 O O . GLU A 1 184 ? 2.207 2.658 28.018 1.00 94.12 184 GLU A O 1
ATOM 1464 N N . CYS A 1 185 ? 1.088 2.653 26.068 1.00 87.69 185 CYS A N 1
ATOM 1465 C CA . CYS A 1 185 ? 0.005 1.755 26.468 1.00 87.69 185 CYS A CA 1
ATOM 1466 C C . CYS A 1 185 ? 0.205 0.293 26.035 1.00 87.69 185 CYS A C 1
ATOM 1468 O O . CYS A 1 185 ? -0.741 -0.484 26.144 1.00 87.69 185 CYS A O 1
ATOM 1470 N N . VAL A 1 186 ? 1.376 -0.093 25.507 1.00 77.94 186 VAL A N 1
ATOM 1471 C CA . VAL A 1 186 ? 1.607 -1.479 25.065 1.00 77.94 186 VAL A CA 1
ATOM 1472 C C . VAL A 1 186 ? 1.540 -2.417 26.265 1.00 77.94 186 VAL A C 1
ATOM 1474 O O . VAL A 1 186 ? 2.491 -2.532 27.035 1.00 77.94 186 VAL A O 1
ATOM 1477 N N . ASP A 1 187 ? 0.428 -3.131 26.363 1.00 71.62 187 ASP A N 1
ATOM 1478 C CA . ASP A 1 187 ? 0.242 -4.257 27.259 1.00 71.62 187 ASP A CA 1
ATOM 1479 C C . ASP A 1 187 ? -0.324 -5.432 26.456 1.00 71.62 187 ASP A C 1
ATOM 1481 O O . ASP A 1 187 ? -1.419 -5.363 25.900 1.00 71.62 187 ASP A O 1
ATOM 1485 N N . ASN A 1 188 ? 0.459 -6.506 26.357 1.00 62.22 188 ASN A N 1
ATOM 1486 C CA . ASN A 1 188 ? 0.075 -7.721 25.638 1.00 62.22 188 ASN A CA 1
ATOM 1487 C C . ASN A 1 188 ? -0.553 -8.775 26.565 1.00 62.22 188 ASN A C 1
ATOM 1489 O O . ASN A 1 188 ? -0.828 -9.882 26.111 1.00 62.22 188 ASN A O 1
ATOM 1493 N N . SER A 1 189 ? -0.746 -8.476 27.855 1.00 60.25 189 SER A N 1
ATOM 1494 C CA . SER A 1 189 ? -1.256 -9.450 28.828 1.00 60.25 189 SER A CA 1
ATOM 1495 C C . SER A 1 189 ? -2.725 -9.843 28.602 1.00 60.25 189 SER A C 1
ATOM 1497 O O . SER A 1 189 ? -3.121 -10.936 29.003 1.00 60.25 189 SER A O 1
ATOM 1499 N N . ASP A 1 190 ? -3.487 -9.012 27.882 1.00 57.91 190 ASP A N 1
ATOM 1500 C CA . ASP A 1 190 ? -4.928 -9.172 27.625 1.00 57.91 190 ASP A CA 1
ATOM 1501 C C . ASP A 1 190 ? -5.281 -9.621 26.187 1.00 57.91 190 ASP A C 1
ATOM 1503 O O . ASP A 1 190 ? -6.453 -9.581 25.789 1.00 57.91 190 ASP A O 1
ATOM 1507 N N . ILE A 1 191 ? -4.302 -10.038 25.370 1.00 63.28 191 ILE A N 1
ATOM 1508 C CA . ILE A 1 191 ? -4.585 -10.594 24.035 1.00 63.28 191 ILE A CA 1
ATOM 1509 C C . ILE A 1 191 ? -4.958 -12.067 24.202 1.00 63.28 191 ILE A C 1
ATOM 1511 O O . ILE A 1 191 ? -4.097 -12.927 24.387 1.00 63.28 191 ILE A O 1
ATOM 1515 N N . LYS A 1 192 ? -6.254 -12.372 24.139 1.00 65.69 192 LYS A N 1
ATOM 1516 C CA . LYS A 1 192 ? -6.715 -13.756 24.040 1.00 65.69 192 LYS A CA 1
ATOM 1517 C C . LYS A 1 192 ? -6.574 -14.224 22.593 1.00 65.69 192 LYS A C 1
ATOM 1519 O O . LYS A 1 192 ? -7.097 -13.584 21.688 1.00 65.69 192 LYS A O 1
ATOM 1524 N N . GLU A 1 193 ? -5.887 -15.341 22.376 1.00 67.38 193 GLU A N 1
ATOM 1525 C CA . GLU A 1 193 ? -5.783 -15.990 21.062 1.00 67.38 193 GLU A CA 1
ATOM 1526 C C . GLU A 1 193 ? -7.083 -16.749 20.733 1.00 67.38 193 GLU A C 1
ATOM 1528 O O . GLU A 1 193 ? -7.118 -17.977 20.718 1.00 67.38 193 GLU A O 1
ATOM 1533 N N . GLU A 1 194 ? -8.181 -16.015 20.531 1.00 82.56 194 GLU A N 1
ATOM 1534 C CA . GLU A 1 194 ? -9.483 -16.590 20.151 1.00 82.56 194 GLU A CA 1
ATOM 1535 C C . GLU A 1 194 ? -9.695 -16.606 18.627 1.00 82.56 194 GLU A C 1
ATOM 1537 O O . GLU A 1 194 ? -10.489 -17.403 18.124 1.00 82.56 194 GLU A O 1
ATOM 1542 N N . ALA A 1 195 ? -8.935 -15.794 17.883 1.00 85.62 195 ALA A N 1
ATOM 1543 C CA . ALA A 1 195 ? -8.970 -15.762 16.427 1.00 85.62 195 ALA A CA 1
ATOM 1544 C C . ALA A 1 195 ? -8.639 -17.130 15.809 1.00 85.62 195 ALA A C 1
ATOM 1546 O O . ALA A 1 195 ? -7.614 -17.753 16.097 1.00 85.62 195 ALA A O 1
ATOM 1547 N N . THR A 1 196 ? -9.483 -17.566 14.879 1.00 88.88 196 THR A N 1
ATOM 1548 C CA . THR A 1 196 ? -9.289 -18.785 14.091 1.00 88.88 196 THR A CA 1
ATOM 1549 C C . THR A 1 196 ? -9.041 -18.445 12.623 1.00 88.88 196 THR A C 1
ATOM 1551 O O . THR A 1 196 ? -9.167 -17.300 12.190 1.00 88.88 196 THR A O 1
ATOM 1554 N N . ALA A 1 197 ? -8.717 -19.456 11.815 1.00 88.75 197 ALA A N 1
ATOM 1555 C CA . ALA A 1 197 ? -8.575 -19.277 10.373 1.00 88.75 197 ALA A CA 1
ATOM 1556 C C . ALA A 1 197 ? -9.871 -18.767 9.704 1.00 88.75 197 ALA A C 1
ATOM 1558 O O . ALA A 1 197 ? -9.790 -18.092 8.680 1.00 88.75 197 ALA A O 1
ATOM 1559 N N . ASP A 1 198 ? -11.039 -19.048 10.287 1.00 88.38 198 ASP A N 1
ATOM 1560 C CA . ASP A 1 198 ? -12.345 -18.638 9.757 1.00 88.38 198 ASP A CA 1
ATOM 1561 C C . ASP A 1 198 ? -12.827 -17.292 10.314 1.00 88.38 198 ASP A C 1
ATOM 1563 O O . ASP A 1 198 ? -13.792 -16.724 9.800 1.00 88.38 198 ASP A O 1
ATOM 1567 N N . SER A 1 199 ? -12.132 -16.742 11.314 1.00 89.31 199 SER A N 1
ATOM 1568 C CA . SER A 1 199 ? -12.398 -15.398 11.822 1.00 89.31 199 SER A CA 1
ATOM 1569 C C . SER A 1 199 ? -12.168 -14.356 10.726 1.00 89.31 199 SER A C 1
ATOM 1571 O O . SER A 1 199 ? -11.274 -14.487 9.877 1.00 89.31 199 SER A O 1
ATOM 1573 N N . VAL A 1 200 ? -12.988 -13.306 10.733 1.00 91.75 200 VAL A N 1
ATOM 1574 C CA . VAL A 1 200 ? -12.966 -12.272 9.698 1.00 91.75 200 VAL A CA 1
ATOM 1575 C C . VAL A 1 200 ? -11.695 -11.441 9.833 1.00 91.75 200 VAL A C 1
ATOM 1577 O O . VAL A 1 200 ? -11.425 -10.844 10.870 1.00 91.75 200 VAL A O 1
ATOM 1580 N N . ALA A 1 201 ? -10.917 -11.376 8.754 1.00 92.50 201 ALA A N 1
ATOM 1581 C CA . ALA A 1 201 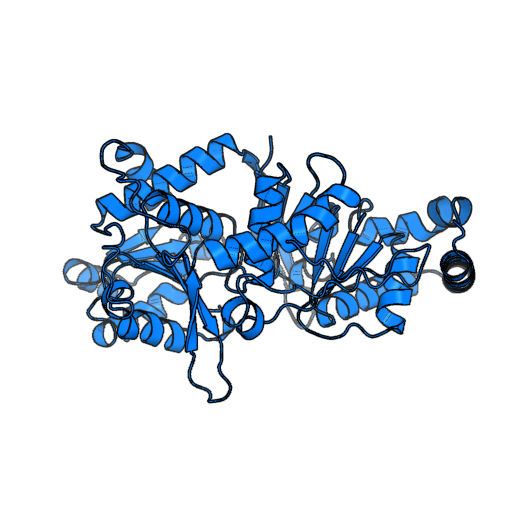? -9.698 -10.577 8.707 1.00 92.50 201 ALA A CA 1
ATOM 1582 C C . ALA A 1 201 ? -9.980 -9.181 8.155 1.00 92.50 201 ALA A C 1
ATOM 1584 O O . ALA A 1 201 ? -9.515 -8.168 8.685 1.00 92.50 201 ALA A O 1
ATOM 1585 N N . VAL A 1 202 ? -10.705 -9.123 7.036 1.00 94.12 202 VAL A N 1
ATOM 1586 C CA . VAL A 1 202 ? -10.875 -7.887 6.276 1.00 94.12 202 VAL A CA 1
ATOM 1587 C C . VAL A 1 202 ? -12.207 -7.855 5.536 1.00 94.12 202 VAL A C 1
ATOM 1589 O O . VAL A 1 202 ? -12.631 -8.848 4.950 1.00 94.12 202 VAL A O 1
ATOM 1592 N N . ILE A 1 203 ? -12.849 -6.690 5.526 1.00 93.31 203 ILE A N 1
ATOM 1593 C CA . ILE A 1 203 ? -14.011 -6.382 4.693 1.00 93.31 203 ILE A CA 1
ATOM 1594 C C . ILE A 1 203 ? -13.581 -5.356 3.650 1.00 93.31 203 ILE A C 1
ATOM 1596 O O . ILE A 1 203 ? -13.215 -4.232 3.992 1.00 93.31 203 ILE A O 1
ATOM 1600 N N . MET A 1 204 ? -13.631 -5.725 2.372 1.00 91.94 204 MET A N 1
ATOM 1601 C CA . MET A 1 204 ? -13.206 -4.857 1.269 1.00 91.94 204 MET A CA 1
ATOM 1602 C C . MET A 1 204 ? -14.411 -4.281 0.532 1.00 91.94 204 MET A C 1
ATOM 1604 O O . MET A 1 204 ? -15.140 -5.015 -0.138 1.00 91.94 204 MET A O 1
ATOM 1608 N N . TYR A 1 205 ? -14.618 -2.968 0.621 1.00 90.81 205 TYR A N 1
ATOM 1609 C CA . TYR A 1 205 ? -15.680 -2.293 -0.122 1.00 90.81 205 TYR A CA 1
ATOM 1610 C C . TYR A 1 205 ? -15.293 -2.097 -1.587 1.00 90.81 205 TYR A C 1
ATOM 1612 O O . TYR A 1 205 ? -14.257 -1.517 -1.914 1.00 90.81 205 TYR A O 1
ATOM 1620 N N . THR A 1 206 ? -16.171 -2.549 -2.481 1.00 83.12 206 THR A N 1
ATOM 1621 C CA . THR A 1 206 ? -16.004 -2.455 -3.940 1.00 83.12 206 THR A CA 1
ATOM 1622 C C . THR A 1 206 ? -17.183 -1.720 -4.567 1.00 83.12 206 THR A C 1
ATOM 1624 O O . THR A 1 206 ? -18.265 -1.711 -3.988 1.00 83.12 206 THR A O 1
ATOM 1627 N N . SER A 1 207 ? -17.008 -1.123 -5.753 1.00 74.81 207 SER A N 1
ATOM 1628 C CA . SER A 1 207 ? -18.030 -0.285 -6.410 1.00 74.81 207 SER A CA 1
ATOM 1629 C C . SER A 1 207 ? -19.351 -0.994 -6.731 1.00 74.81 207 SER A C 1
ATOM 1631 O O . SER A 1 207 ? -20.353 -0.315 -6.933 1.00 74.81 207 SER A O 1
ATOM 1633 N N . GLY A 1 208 ? -19.383 -2.332 -6.733 1.00 62.75 208 GLY A N 1
ATOM 1634 C CA . GLY A 1 208 ? -20.580 -3.123 -7.018 1.00 62.75 208 GLY A CA 1
ATOM 1635 C C . GLY A 1 208 ? -21.133 -2.920 -8.439 1.00 62.75 208 GLY A C 1
ATOM 1636 O O . GLY A 1 208 ? -20.957 -1.894 -9.086 1.00 62.75 208 GLY A O 1
ATOM 1637 N N . THR A 1 209 ? -21.854 -3.909 -8.968 1.00 58.25 209 THR A N 1
ATOM 1638 C CA . THR A 1 209 ? -22.545 -3.767 -10.268 1.00 58.25 209 THR A CA 1
ATOM 1639 C C . THR A 1 209 ? -23.800 -2.896 -10.180 1.00 58.25 209 THR A C 1
ATOM 1641 O O . THR A 1 209 ? -24.290 -2.402 -11.189 1.00 58.25 209 THR A O 1
ATOM 1644 N N . THR A 1 210 ? -24.321 -2.698 -8.968 1.00 65.31 210 THR A N 1
ATOM 1645 C CA . THR A 1 210 ? -25.564 -1.976 -8.667 1.00 65.31 210 THR A CA 1
ATOM 1646 C C . THR A 1 210 ? -25.339 -0.500 -8.319 1.00 65.31 210 THR A C 1
ATOM 1648 O O . THR A 1 210 ? -26.264 0.157 -7.853 1.00 65.31 210 THR A O 1
ATOM 1651 N N . GLY A 1 211 ? -24.113 0.017 -8.462 1.00 69.69 211 GLY A N 1
ATOM 1652 C CA . GLY A 1 211 ? -23.729 1.397 -8.126 1.00 69.69 211 GLY A CA 1
ATOM 1653 C C . GLY A 1 211 ? -23.553 1.681 -6.629 1.00 69.69 211 GLY A C 1
ATOM 1654 O O . GLY A 1 211 ? -22.806 2.585 -6.272 1.00 69.69 211 GLY A O 1
ATOM 1655 N N . LYS A 1 212 ? -24.193 0.899 -5.749 1.00 76.25 212 LYS A N 1
ATOM 1656 C CA . LYS A 1 212 ? -23.932 0.922 -4.302 1.00 76.25 212 LYS A CA 1
ATOM 1657 C C . LYS A 1 212 ? -22.695 0.084 -3.951 1.00 76.25 212 LYS A C 1
ATOM 1659 O O . LYS A 1 212 ? -22.654 -1.083 -4.364 1.00 76.25 212 LYS A O 1
ATOM 1664 N N . PRO A 1 213 ? -21.748 0.632 -3.167 1.00 82.25 213 PRO A N 1
ATOM 1665 C CA . PRO A 1 213 ? -20.639 -0.128 -2.621 1.00 82.25 213 PRO A CA 1
ATOM 1666 C C . PRO A 1 213 ? -21.098 -1.386 -1.877 1.00 82.25 213 PRO A C 1
ATOM 1668 O O . PRO A 1 213 ? -22.124 -1.368 -1.199 1.00 82.25 213 PRO A O 1
ATOM 1671 N N . LYS A 1 214 ? -20.344 -2.482 -2.003 1.00 85.50 214 LYS A N 1
ATOM 1672 C CA . LYS A 1 214 ? -20.582 -3.730 -1.259 1.00 85.50 214 LYS A CA 1
ATOM 1673 C C . LYS A 1 214 ? -19.314 -4.167 -0.541 1.00 85.50 214 LYS A C 1
ATOM 1675 O O . LYS A 1 214 ? -18.261 -4.234 -1.184 1.00 85.50 214 LYS A O 1
ATOM 1680 N N . GLY A 1 215 ? -19.434 -4.487 0.746 1.00 88.88 215 GLY A N 1
ATOM 1681 C CA . GLY A 1 215 ? -18.365 -5.065 1.554 1.00 88.88 215 GLY A CA 1
ATOM 1682 C C . GLY A 1 215 ? -18.201 -6.557 1.277 1.00 88.88 215 GLY A C 1
ATOM 1683 O O . GLY A 1 215 ? -19.112 -7.347 1.507 1.00 88.88 215 GLY A O 1
ATOM 1684 N N . VAL A 1 216 ? -17.036 -6.951 0.771 1.00 89.44 216 VAL A N 1
ATOM 1685 C CA . VAL A 1 216 ? -16.666 -8.359 0.608 1.00 89.44 216 VAL A CA 1
ATOM 1686 C C . VAL A 1 216 ? -15.981 -8.820 1.887 1.00 89.44 216 VAL A C 1
ATOM 1688 O O . VAL A 1 216 ? -14.866 -8.383 2.170 1.00 89.44 216 VAL A O 1
ATOM 1691 N N . VAL A 1 217 ? -16.657 -9.670 2.658 1.00 90.75 217 VAL A N 1
ATOM 1692 C CA . VAL A 1 217 ? -16.141 -10.219 3.918 1.00 90.75 217 VAL A CA 1
ATOM 1693 C C . VAL A 1 217 ? -15.150 -11.333 3.618 1.00 90.75 217 VAL A C 1
ATOM 1695 O O . VAL A 1 217 ? -15.489 -12.266 2.894 1.00 90.75 217 VAL A O 1
ATOM 1698 N N . MET A 1 218 ? -13.938 -11.246 4.163 1.00 90.12 218 MET A N 1
ATOM 1699 C CA . MET A 1 218 ? -12.905 -12.253 3.951 1.00 90.12 218 MET A CA 1
ATOM 1700 C C . MET A 1 218 ? -12.299 -12.745 5.271 1.00 90.12 218 MET A C 1
ATOM 1702 O O . MET A 1 218 ? -11.774 -11.930 6.042 1.00 90.12 218 MET A O 1
ATOM 1706 N N . PRO A 1 219 ? -12.299 -14.067 5.515 1.00 91.00 219 PRO A N 1
ATOM 1707 C CA . PRO A 1 219 ? -11.625 -14.652 6.665 1.00 91.00 219 PRO A CA 1
ATOM 1708 C C . PRO A 1 219 ? -10.101 -14.682 6.492 1.00 91.00 219 PRO A C 1
ATOM 1710 O O . PRO A 1 219 ? -9.579 -14.564 5.374 1.00 91.00 219 PRO A O 1
ATOM 1713 N N . HIS A 1 220 ? -9.374 -14.889 7.593 1.00 91.06 220 HIS A N 1
ATOM 1714 C CA . HIS A 1 220 ? -7.913 -15.038 7.576 1.00 91.06 220 HIS A CA 1
ATOM 1715 C C . HIS A 1 220 ? -7.453 -16.144 6.619 1.00 91.06 220 HIS A C 1
ATOM 1717 O O . HIS A 1 220 ? -6.500 -15.942 5.865 1.00 91.06 220 HIS A O 1
ATOM 1723 N N . SER A 1 221 ? -8.157 -17.276 6.581 1.00 89.62 221 SER A N 1
ATOM 1724 C CA . SER A 1 221 ? -7.882 -18.410 5.692 1.00 89.62 221 SER A CA 1
ATOM 1725 C C . SER A 1 221 ? -7.869 -18.005 4.218 1.00 89.62 221 SER A C 1
ATOM 1727 O O . SER A 1 221 ? -6.955 -18.379 3.489 1.00 89.62 221 SER A O 1
ATOM 1729 N N . SER A 1 222 ? -8.814 -17.167 3.784 1.00 87.19 222 SER A N 1
ATOM 1730 C CA . SER A 1 222 ? -8.900 -16.668 2.404 1.00 87.19 222 SER A CA 1
ATOM 1731 C C . SER A 1 222 ? -7.745 -15.726 2.045 1.00 87.19 222 SER A C 1
ATOM 1733 O O . SER A 1 222 ? -7.180 -15.800 0.947 1.00 87.19 222 SER A O 1
ATOM 1735 N N . VAL A 1 223 ? -7.353 -14.852 2.979 1.00 87.81 223 VAL A N 1
ATOM 1736 C CA . VAL A 1 223 ? -6.196 -13.958 2.804 1.00 87.81 223 VAL A CA 1
ATOM 1737 C C . VAL A 1 223 ? -4.907 -14.779 2.715 1.00 87.81 223 VAL A C 1
ATOM 1739 O O . VAL A 1 223 ? -4.130 -14.608 1.774 1.00 87.81 223 VAL A O 1
ATOM 1742 N N . LEU A 1 224 ? -4.707 -15.714 3.647 1.00 89.00 224 LEU A N 1
ATOM 1743 C CA . LEU A 1 224 ? -3.536 -16.590 3.698 1.00 89.00 224 LEU A CA 1
ATOM 1744 C C . LEU A 1 224 ? -3.454 -17.524 2.490 1.00 89.00 224 LEU A C 1
ATOM 1746 O O . LEU A 1 224 ? -2.366 -17.707 1.951 1.00 89.00 224 LEU A O 1
ATOM 1750 N N . PHE A 1 225 ? -4.582 -18.053 2.012 1.00 84.81 225 PHE A N 1
ATOM 1751 C CA . PHE A 1 225 ? -4.641 -18.830 0.775 1.00 84.81 225 PHE A CA 1
ATOM 1752 C C . PHE A 1 225 ? -4.159 -17.997 -0.417 1.00 84.81 225 PHE A C 1
ATOM 1754 O O . PHE A 1 225 ? -3.311 -18.439 -1.195 1.00 84.81 225 PHE A O 1
ATOM 1761 N N . THR A 1 226 ? -4.627 -16.750 -0.524 1.00 81.12 226 THR A N 1
ATOM 1762 C CA . THR A 1 226 ? -4.195 -15.838 -1.591 1.00 81.12 226 THR A CA 1
ATOM 1763 C C . THR A 1 226 ? -2.694 -15.553 -1.505 1.00 81.12 226 THR A C 1
ATOM 1765 O O . THR A 1 226 ? -1.997 -15.617 -2.515 1.00 81.12 226 THR A O 1
ATOM 1768 N N . ILE A 1 227 ? -2.158 -15.313 -0.308 1.00 83.88 227 ILE A N 1
ATOM 1769 C CA . ILE A 1 227 ? -0.715 -15.126 -0.096 1.00 83.88 227 ILE A CA 1
ATOM 1770 C C . ILE A 1 227 ? 0.065 -16.390 -0.498 1.00 83.88 227 ILE A C 1
ATOM 1772 O O . ILE A 1 227 ? 0.996 -16.322 -1.306 1.00 83.88 227 ILE A O 1
ATOM 1776 N N . GLY A 1 228 ? -0.344 -17.553 0.015 1.00 81.38 228 GLY A N 1
ATOM 1777 C CA . GLY A 1 228 ? 0.285 -18.850 -0.240 1.00 81.38 228 GLY A CA 1
ATOM 1778 C C . GLY A 1 228 ? 0.268 -19.254 -1.713 1.00 81.38 228 GLY A C 1
ATOM 1779 O O . GLY A 1 228 ? 1.163 -19.957 -2.169 1.00 81.38 228 GLY A O 1
ATOM 1780 N N . SER A 1 229 ? -0.695 -18.750 -2.482 1.00 72.94 229 SER A N 1
ATOM 1781 C CA . SER A 1 229 ? -0.758 -18.981 -3.921 1.00 72.94 229 SER A CA 1
ATOM 1782 C C . SER A 1 229 ? 0.317 -18.223 -4.711 1.00 72.94 229 SER A C 1
ATOM 1784 O O . SER A 1 229 ? 0.804 -18.729 -5.721 1.00 72.94 229 SER A O 1
ATOM 1786 N N . VAL A 1 230 ? 0.754 -17.046 -4.242 1.00 70.44 230 VAL A N 1
ATOM 1787 C CA . VAL A 1 230 ? 1.751 -16.227 -4.952 1.00 70.44 230 VAL A CA 1
ATOM 1788 C C . VAL A 1 230 ? 3.171 -16.427 -4.419 1.00 70.44 230 VAL A C 1
ATOM 1790 O O . VAL A 1 230 ? 4.135 -16.318 -5.182 1.00 70.44 230 VAL A O 1
ATOM 1793 N N . ILE A 1 231 ? 3.323 -16.784 -3.140 1.00 74.50 231 ILE A N 1
ATOM 1794 C CA . ILE A 1 231 ? 4.625 -17.045 -2.505 1.00 74.50 231 ILE A CA 1
ATOM 1795 C C . ILE A 1 231 ? 5.533 -17.972 -3.340 1.00 74.50 231 ILE A C 1
ATOM 1797 O O . ILE A 1 231 ? 6.692 -17.603 -3.538 1.00 74.50 231 ILE A O 1
ATOM 1801 N N . PRO A 1 232 ? 5.070 -19.119 -3.879 1.00 73.00 232 PRO A N 1
ATOM 1802 C CA . PRO A 1 232 ? 5.920 -20.010 -4.668 1.00 73.00 232 PRO A CA 1
ATOM 1803 C C . PRO A 1 232 ? 6.521 -19.338 -5.907 1.00 73.00 232 PRO A C 1
ATOM 1805 O O . PRO A 1 232 ? 7.686 -19.567 -6.224 1.00 73.00 232 PRO A O 1
ATOM 1808 N N . ILE A 1 233 ? 5.758 -18.462 -6.575 1.00 69.25 233 ILE A N 1
ATOM 1809 C CA . ILE A 1 233 ? 6.236 -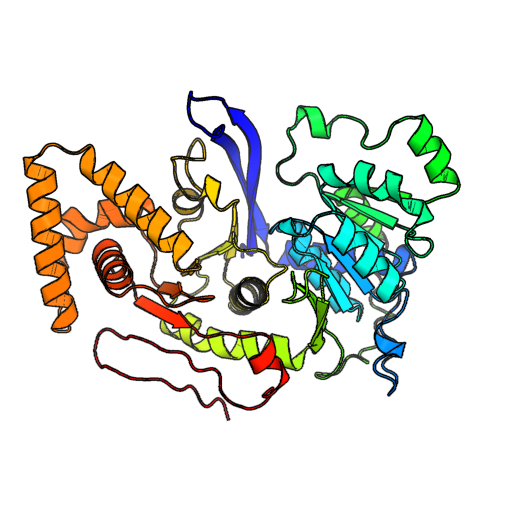17.690 -7.732 1.00 69.25 233 ILE A CA 1
ATOM 1810 C C . ILE A 1 233 ? 7.355 -16.744 -7.293 1.00 69.25 233 ILE A C 1
ATOM 1812 O O . ILE A 1 233 ? 8.396 -16.663 -7.945 1.00 69.25 233 ILE A O 1
ATOM 1816 N N . CYS A 1 234 ? 7.154 -16.050 -6.171 1.00 69.44 234 CYS A N 1
ATOM 1817 C CA . CYS A 1 234 ? 8.155 -15.154 -5.606 1.00 69.44 234 CYS A CA 1
ATOM 1818 C C . CYS A 1 234 ? 9.425 -15.920 -5.210 1.00 69.44 234 CYS A C 1
ATOM 1820 O O . CYS A 1 234 ? 10.509 -15.515 -5.609 1.00 69.44 234 CYS A O 1
ATOM 1822 N N . ILE A 1 235 ? 9.314 -17.047 -4.501 1.00 69.06 235 ILE A N 1
ATOM 1823 C CA . ILE A 1 235 ? 10.469 -17.863 -4.086 1.00 69.06 235 ILE A CA 1
ATOM 1824 C C . ILE A 1 235 ? 11.259 -18.371 -5.297 1.00 69.06 235 ILE A C 1
ATOM 1826 O O . ILE A 1 235 ? 12.486 -18.336 -5.286 1.00 69.06 235 ILE A O 1
ATOM 1830 N N . ALA A 1 236 ? 10.574 -18.833 -6.344 1.00 71.12 236 ALA A N 1
ATOM 1831 C CA . ALA A 1 236 ? 11.235 -19.384 -7.522 1.00 71.12 236 ALA A CA 1
ATOM 1832 C C . ALA A 1 236 ? 11.972 -18.320 -8.354 1.00 71.12 236 ALA A C 1
ATOM 1834 O O . ALA A 1 236 ? 12.975 -18.631 -8.995 1.00 71.12 236 ALA A O 1
ATOM 1835 N N . ALA A 1 237 ? 11.471 -17.081 -8.377 1.00 73.94 237 ALA A N 1
ATOM 1836 C CA . ALA A 1 237 ? 11.937 -16.051 -9.306 1.00 73.94 237 ALA A CA 1
ATOM 1837 C C . ALA A 1 237 ? 12.721 -14.900 -8.655 1.00 73.94 237 ALA A C 1
ATOM 1839 O O . ALA A 1 237 ? 13.370 -14.136 -9.373 1.00 73.94 237 ALA A O 1
ATOM 1840 N N . MET A 1 238 ? 12.648 -14.730 -7.332 1.00 86.06 238 MET A N 1
ATOM 1841 C CA . MET A 1 238 ? 13.202 -13.567 -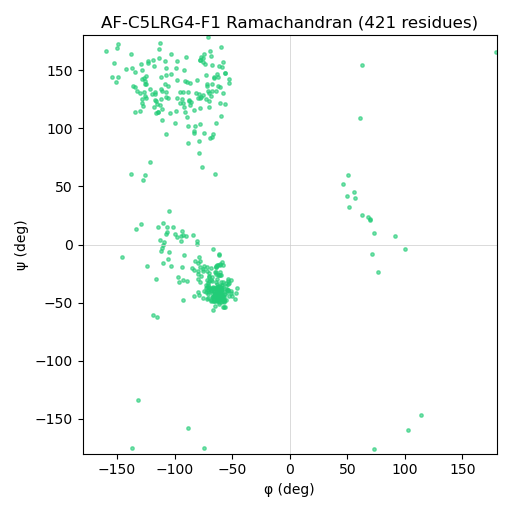6.636 1.00 86.06 238 MET A CA 1
ATOM 1842 C C . MET A 1 238 ? 14.465 -13.904 -5.837 1.00 86.06 238 MET A C 1
ATOM 1844 O O . MET A 1 238 ? 14.564 -14.983 -5.253 1.00 86.06 238 MET A O 1
ATOM 1848 N N . PRO A 1 239 ? 15.428 -12.969 -5.738 1.00 88.00 239 PRO A N 1
ATOM 1849 C CA . PRO A 1 239 ? 16.543 -13.120 -4.812 1.00 88.00 239 PRO A CA 1
ATOM 1850 C C . PRO A 1 239 ? 16.074 -13.028 -3.345 1.00 88.00 239 PRO A C 1
ATOM 1852 O O . PRO A 1 239 ? 15.016 -12.451 -3.065 1.00 88.00 239 PRO A O 1
ATOM 1855 N N . PRO A 1 240 ? 16.880 -13.504 -2.377 1.00 85.44 240 PRO A N 1
ATOM 1856 C CA . PRO A 1 240 ? 16.648 -13.214 -0.965 1.00 85.44 240 PRO A CA 1
ATOM 1857 C C . PRO A 1 240 ? 16.516 -11.703 -0.724 1.00 85.44 240 PRO A C 1
ATOM 1859 O O . PRO A 1 240 ? 17.265 -10.911 -1.300 1.00 85.44 240 PRO A O 1
ATOM 1862 N N . HIS A 1 241 ? 15.577 -11.298 0.135 1.00 85.06 241 HIS A N 1
ATOM 1863 C CA . HIS A 1 241 ? 15.323 -9.887 0.471 1.00 85.06 241 HIS A CA 1
ATOM 1864 C C . HIS A 1 241 ? 15.009 -8.997 -0.743 1.00 85.06 241 HIS A C 1
ATOM 1866 O O . HIS A 1 241 ? 15.465 -7.850 -0.839 1.00 85.06 241 HIS A O 1
ATOM 1872 N N . PHE A 1 242 ? 14.228 -9.531 -1.685 1.00 93.31 242 PHE A N 1
ATOM 1873 C CA . PHE A 1 242 ? 13.798 -8.804 -2.873 1.00 93.31 242 PHE A CA 1
ATOM 1874 C C . PHE A 1 242 ? 12.987 -7.543 -2.541 1.00 93.31 242 PHE A C 1
ATOM 1876 O O . PHE A 1 242 ? 12.616 -7.275 -1.401 1.00 93.31 242 PHE A O 1
ATOM 1883 N N . SER A 1 243 ? 12.752 -6.726 -3.563 1.00 95.06 243 SER A N 1
ATOM 1884 C CA . SER A 1 243 ? 12.160 -5.399 -3.416 1.00 95.06 243 SER A CA 1
ATOM 1885 C C . SER A 1 243 ? 10.946 -5.278 -4.319 1.00 95.06 243 SER A C 1
ATOM 1887 O O . SER A 1 243 ? 10.978 -5.756 -5.456 1.00 95.06 243 SER A O 1
ATOM 1889 N N . HIS A 1 244 ? 9.906 -4.634 -3.814 1.00 95.88 244 HIS A N 1
ATOM 1890 C CA . HIS A 1 244 ? 8.671 -4.332 -4.516 1.00 95.88 244 HIS A CA 1
ATOM 1891 C C . HIS A 1 244 ? 8.337 -2.841 -4.353 1.00 95.88 244 HIS A C 1
ATOM 1893 O O . HIS A 1 244 ? 8.778 -2.203 -3.397 1.00 95.88 244 HIS A O 1
ATOM 1899 N N . VAL A 1 245 ? 7.575 -2.278 -5.292 1.00 97.00 245 VAL A N 1
ATOM 1900 C CA . VAL A 1 245 ? 6.990 -0.940 -5.145 1.00 97.00 245 VAL A CA 1
ATOM 1901 C C . VAL A 1 245 ? 5.478 -1.094 -5.085 1.00 97.00 245 VAL A C 1
ATOM 1903 O O . VAL A 1 245 ? 4.881 -1.484 -6.085 1.00 97.00 245 VAL A O 1
ATOM 1906 N N . ALA A 1 246 ? 4.898 -0.771 -3.934 1.00 96.75 246 ALA A N 1
ATOM 1907 C CA . ALA A 1 246 ? 3.466 -0.783 -3.689 1.00 96.75 246 ALA A CA 1
ATOM 1908 C C . ALA A 1 246 ? 2.846 0.523 -4.195 1.00 96.75 246 ALA A C 1
ATOM 1910 O O . ALA A 1 246 ? 3.163 1.615 -3.713 1.00 96.75 246 ALA A O 1
ATOM 1911 N N . TYR A 1 247 ? 1.984 0.404 -5.199 1.00 94.31 247 TYR A N 1
ATOM 1912 C CA . TYR A 1 247 ? 1.267 1.531 -5.804 1.00 94.31 247 TYR A CA 1
ATOM 1913 C C . TYR A 1 247 ? -0.144 1.174 -6.265 1.00 94.31 247 TYR A C 1
ATOM 1915 O O . TYR A 1 247 ? -0.903 2.073 -6.632 1.00 94.31 247 TYR A O 1
ATOM 1923 N N . LEU A 1 248 ? -0.514 -0.113 -6.292 1.00 93.69 248 LEU A N 1
ATOM 1924 C CA . LEU A 1 248 ? -1.924 -0.464 -6.403 1.00 93.69 248 LEU A CA 1
ATOM 1925 C C . LEU A 1 248 ? -2.579 -0.289 -5.026 1.00 93.69 248 LEU A C 1
ATOM 1927 O O . LEU A 1 248 ? -1.876 -0.261 -4.016 1.00 93.69 248 LEU A O 1
ATOM 1931 N N . PRO A 1 249 ? -3.908 -0.134 -4.952 1.00 93.44 249 PRO A N 1
ATOM 1932 C CA . PRO A 1 249 ? -4.575 0.119 -3.677 1.00 93.44 249 PRO A CA 1
ATOM 1933 C C . PRO A 1 249 ? -4.536 -1.087 -2.731 1.00 93.44 249 PRO A C 1
ATOM 1935 O O . PRO A 1 249 ? -4.985 -2.169 -3.099 1.00 93.44 249 PRO A O 1
ATOM 1938 N N . LEU A 1 250 ? -4.076 -0.886 -1.492 1.00 94.81 250 LEU A N 1
ATOM 1939 C CA . LEU A 1 250 ? -4.099 -1.885 -0.412 1.00 94.81 250 LEU A CA 1
ATOM 1940 C C . LEU A 1 250 ? -5.524 -2.276 0.002 1.00 94.81 250 LEU A C 1
ATOM 1942 O O . LEU A 1 250 ? -5.749 -3.362 0.528 1.00 94.81 250 LEU A O 1
ATOM 1946 N N . SER A 1 251 ? -6.505 -1.434 -0.328 1.00 92.75 251 SER A N 1
ATOM 1947 C CA . SER A 1 251 ? -7.934 -1.751 -0.250 1.00 92.75 251 SER A CA 1
ATOM 1948 C C . SER A 1 251 ? -8.388 -2.829 -1.248 1.00 92.75 251 SER A C 1
ATOM 1950 O O . SER A 1 251 ? -9.545 -3.245 -1.221 1.00 92.75 251 SER A O 1
ATOM 1952 N N . HIS A 1 252 ? -7.494 -3.303 -2.121 1.00 90.06 252 HIS A N 1
ATOM 1953 C CA . HIS A 1 252 ? -7.725 -4.395 -3.056 1.00 90.06 252 HIS A CA 1
ATOM 1954 C C . HIS A 1 252 ? -6.889 -5.625 -2.687 1.00 90.06 252 HIS A C 1
ATOM 1956 O O . HIS A 1 252 ? -5.673 -5.532 -2.504 1.00 90.06 252 HIS A O 1
ATOM 1962 N N . ILE A 1 253 ? -7.511 -6.811 -2.691 1.00 88.25 253 ILE A N 1
ATOM 1963 C CA . ILE A 1 253 ? -6.855 -8.070 -2.296 1.00 88.25 253 ILE A CA 1
ATOM 1964 C C . ILE A 1 253 ? -5.571 -8.368 -3.074 1.00 88.25 253 ILE A C 1
ATOM 1966 O O . ILE A 1 253 ? -4.632 -8.931 -2.523 1.00 88.25 253 ILE A O 1
ATOM 1970 N N . PHE A 1 254 ? -5.503 -7.961 -4.344 1.00 86.88 254 PHE A N 1
ATOM 1971 C CA . PHE A 1 254 ? -4.312 -8.203 -5.157 1.00 86.88 254 PHE A CA 1
ATOM 1972 C C . PHE A 1 254 ? -3.062 -7.526 -4.577 1.00 86.88 254 PHE A C 1
ATOM 1974 O O . PHE A 1 254 ? -2.043 -8.191 -4.429 1.00 86.88 254 PHE A O 1
ATOM 1981 N N . GLU A 1 255 ? -3.144 -6.252 -4.180 1.00 91.69 255 GLU A N 1
ATOM 1982 C CA . GLU A 1 255 ? -2.018 -5.582 -3.519 1.00 91.69 255 GLU A CA 1
ATOM 1983 C C . GLU A 1 255 ? -1.819 -6.121 -2.108 1.00 91.69 255 GLU A C 1
ATOM 1985 O O . GLU A 1 255 ? -0.695 -6.455 -1.757 1.00 91.69 255 GLU A O 1
ATOM 1990 N N . LEU A 1 256 ? -2.891 -6.268 -1.321 1.00 92.94 256 LEU A N 1
ATOM 1991 C CA . LEU A 1 256 ? -2.775 -6.705 0.071 1.00 92.94 256 LEU A CA 1
ATOM 1992 C C . LEU A 1 256 ? -2.058 -8.057 0.203 1.00 92.94 256 LEU A C 1
ATOM 1994 O O . LEU A 1 256 ? -1.164 -8.207 1.034 1.00 92.94 256 LEU A O 1
ATOM 1998 N N . ALA A 1 257 ? -2.414 -9.033 -0.636 1.00 89.00 257 ALA A N 1
ATOM 1999 C CA . ALA A 1 257 ? -1.805 -10.358 -0.599 1.00 89.00 257 ALA A CA 1
ATOM 2000 C C . ALA A 1 257 ? -0.329 -10.338 -1.022 1.00 89.00 257 ALA A C 1
ATOM 2002 O O . ALA A 1 257 ? 0.500 -10.982 -0.379 1.00 89.00 257 ALA A O 1
ATOM 2003 N N . ILE A 1 258 ? 0.028 -9.587 -2.072 1.00 88.94 258 ILE A N 1
ATOM 2004 C CA . ILE A 1 258 ? 1.436 -9.446 -2.469 1.00 88.94 258 ILE A CA 1
ATOM 2005 C C . ILE A 1 258 ? 2.225 -8.714 -1.401 1.00 88.94 258 ILE A C 1
ATOM 2007 O O . ILE A 1 258 ? 3.312 -9.161 -1.053 1.00 88.94 258 ILE A O 1
ATOM 2011 N N . HIS A 1 259 ? 1.678 -7.635 -0.857 1.00 94.12 259 HIS A N 1
ATOM 2012 C CA . HIS A 1 259 ? 2.316 -6.829 0.170 1.00 94.12 259 HIS A CA 1
ATOM 2013 C C . HIS A 1 259 ? 2.686 -7.674 1.392 1.00 94.12 259 HIS A C 1
ATOM 2015 O O . HIS A 1 259 ? 3.866 -7.771 1.740 1.00 94.12 259 HIS A O 1
ATOM 2021 N N . ILE A 1 260 ? 1.710 -8.391 1.960 1.00 93.81 260 ILE A N 1
ATOM 2022 C CA . ILE A 1 260 ? 1.952 -9.301 3.086 1.00 93.81 260 ILE A CA 1
ATOM 2023 C C . ILE A 1 260 ? 2.926 -10.410 2.673 1.00 93.81 260 ILE A C 1
ATOM 2025 O O . ILE A 1 260 ? 3.874 -10.675 3.403 1.00 93.81 260 ILE A O 1
ATOM 2029 N N . GLY A 1 261 ? 2.772 -11.003 1.484 1.00 91.12 261 GLY A N 1
ATOM 2030 C CA . GLY A 1 261 ? 3.683 -12.037 0.984 1.00 91.12 261 GLY A CA 1
ATOM 2031 C C . GLY A 1 261 ? 5.141 -11.572 0.861 1.00 91.12 261 GLY A C 1
ATOM 2032 O O . GLY A 1 261 ? 6.054 -12.306 1.240 1.00 91.12 261 GLY A O 1
ATOM 2033 N N . VAL A 1 262 ? 5.386 -10.345 0.386 1.00 92.81 262 VAL A N 1
ATOM 2034 C CA . VAL A 1 262 ? 6.733 -9.753 0.334 1.00 92.81 262 VAL A CA 1
ATOM 2035 C C . VAL A 1 262 ? 7.295 -9.582 1.745 1.00 92.81 262 VAL A C 1
ATOM 2037 O O . VAL A 1 262 ? 8.461 -9.918 1.969 1.00 92.81 262 VAL A O 1
ATOM 2040 N N . LEU A 1 263 ? 6.485 -9.111 2.699 1.00 94.06 263 LEU A N 1
ATOM 2041 C CA . LEU A 1 263 ? 6.909 -8.979 4.095 1.00 94.06 263 LEU A CA 1
ATOM 2042 C C . LEU A 1 263 ? 7.212 -10.340 4.742 1.00 94.06 263 LEU A C 1
ATOM 2044 O O . LEU A 1 263 ? 8.239 -10.494 5.403 1.00 94.06 263 LEU A O 1
ATOM 2048 N N . SER A 1 264 ? 6.376 -11.354 4.507 1.00 91.06 264 SER A N 1
ATOM 2049 C CA . SER A 1 264 ? 6.573 -12.717 5.020 1.00 91.06 264 SER A CA 1
ATOM 2050 C C . SER A 1 264 ? 7.849 -13.378 4.488 1.00 91.06 264 SER A C 1
ATOM 2052 O O . SER A 1 264 ? 8.424 -14.229 5.162 1.00 91.06 264 SER A O 1
ATOM 2054 N N . LEU A 1 265 ? 8.324 -12.973 3.306 1.00 91.00 265 LEU A N 1
ATOM 2055 C CA . LEU A 1 265 ? 9.567 -13.459 2.696 1.00 91.00 265 LEU A CA 1
ATOM 2056 C C . LEU A 1 265 ? 10.798 -12.597 3.038 1.00 91.00 265 LEU A C 1
ATOM 2058 O O . LEU A 1 265 ? 11.875 -12.794 2.470 1.00 91.00 265 LEU A O 1
ATOM 2062 N N . GLY A 1 266 ? 10.668 -11.626 3.949 1.00 92.56 266 GLY A N 1
ATOM 2063 C CA . GLY A 1 266 ? 11.772 -10.748 4.341 1.00 92.56 266 GLY A CA 1
ATOM 2064 C C . GLY A 1 266 ? 12.188 -9.760 3.245 1.00 92.56 266 GLY A C 1
ATOM 2065 O O . GLY A 1 266 ? 13.330 -9.290 3.244 1.00 92.56 266 GLY A O 1
ATOM 2066 N N . GLY A 1 267 ? 11.302 -9.480 2.285 1.00 94.50 267 GLY A N 1
ATOM 2067 C CA . GLY A 1 267 ? 11.496 -8.474 1.245 1.00 94.50 267 GLY A CA 1
ATOM 2068 C C . GLY A 1 267 ? 11.335 -7.047 1.770 1.00 94.50 267 GLY A C 1
ATOM 2069 O O . GLY A 1 267 ? 11.173 -6.809 2.963 1.00 94.50 267 GLY A O 1
ATOM 2070 N N . ASN A 1 268 ? 11.401 -6.063 0.882 1.00 96.94 268 ASN A N 1
ATOM 2071 C CA . ASN A 1 268 ? 11.169 -4.663 1.228 1.00 96.94 268 ASN A CA 1
ATOM 2072 C C . ASN A 1 268 ? 10.247 -3.987 0.213 1.00 96.94 268 ASN A C 1
ATOM 2074 O O . ASN A 1 268 ? 10.239 -4.345 -0.964 1.00 96.94 268 ASN A O 1
ATOM 2078 N N . ILE A 1 269 ? 9.464 -3.021 0.680 1.00 98.31 269 ILE A N 1
ATOM 2079 C CA . ILE A 1 269 ? 8.388 -2.399 -0.088 1.00 98.31 269 ILE A CA 1
ATOM 2080 C C . ILE A 1 269 ? 8.568 -0.888 -0.058 1.00 98.31 269 ILE A C 1
ATOM 2082 O O . ILE A 1 269 ? 8.543 -0.285 1.011 1.00 98.31 269 ILE A O 1
ATOM 2086 N N . GLY A 1 270 ? 8.754 -0.279 -1.226 1.00 98.19 270 GLY A N 1
ATOM 2087 C CA . GLY A 1 270 ? 8.677 1.170 -1.400 1.00 98.19 270 GLY A CA 1
ATOM 2088 C C . GLY A 1 270 ? 7.260 1.607 -1.762 1.00 98.19 270 GLY A C 1
ATOM 2089 O O . GLY A 1 270 ? 6.618 0.936 -2.561 1.00 98.19 270 GLY A O 1
ATOM 2090 N N . TYR A 1 271 ? 6.770 2.722 -1.229 1.00 98.06 271 TYR A N 1
ATOM 2091 C CA . TYR A 1 271 ? 5.430 3.231 -1.554 1.00 98.06 271 TYR A CA 1
ATOM 2092 C C . TYR A 1 271 ? 5.466 4.319 -2.626 1.00 98.06 271 TYR A C 1
ATOM 2094 O O . TYR A 1 271 ? 6.361 5.170 -2.634 1.00 98.06 271 TYR A O 1
ATOM 2102 N N . ALA A 1 272 ? 4.488 4.304 -3.534 1.00 95.81 272 ALA A N 1
ATOM 2103 C CA . ALA A 1 272 ? 4.359 5.310 -4.583 1.00 95.81 272 ALA A CA 1
ATOM 2104 C C . ALA A 1 272 ? 2.913 5.503 -5.065 1.00 95.81 272 ALA A C 1
ATOM 2106 O O . ALA A 1 272 ? 2.098 4.590 -5.027 1.00 95.81 272 ALA A O 1
ATOM 2107 N N . ASP A 1 273 ? 2.630 6.683 -5.619 1.00 91.81 273 ASP A N 1
ATOM 2108 C CA . ASP A 1 273 ? 1.431 6.915 -6.436 1.00 91.81 273 ASP A CA 1
ATOM 2109 C C . ASP A 1 273 ? 1.690 6.377 -7.863 1.00 91.81 273 ASP A C 1
ATOM 2111 O O . ASP A 1 273 ? 2.792 6.563 -8.394 1.00 91.81 273 ASP A O 1
ATOM 2115 N N . PRO A 1 274 ? 0.707 5.754 -8.541 1.00 90.00 274 PRO A N 1
ATOM 2116 C CA . PRO A 1 274 ? 0.868 5.264 -9.914 1.00 90.00 274 PRO A CA 1
ATOM 2117 C C . PRO A 1 274 ? 1.416 6.303 -10.907 1.00 90.00 274 PRO A C 1
ATOM 2119 O O . PRO A 1 274 ? 2.122 5.961 -11.859 1.00 90.00 274 PRO A O 1
ATOM 2122 N N . ARG A 1 275 ? 1.122 7.590 -10.698 1.00 89.50 275 ARG A N 1
ATOM 2123 C CA . ARG A 1 275 ? 1.604 8.703 -11.529 1.00 89.50 275 ARG A CA 1
ATOM 2124 C C . ARG A 1 275 ? 3.072 9.031 -11.268 1.00 89.50 275 ARG A C 1
ATOM 2126 O O . ARG A 1 275 ? 3.723 9.578 -12.153 1.00 89.50 275 ARG A O 1
ATOM 2133 N N . THR A 1 276 ? 3.613 8.678 -10.103 1.00 92.75 276 THR A N 1
ATOM 2134 C CA . THR A 1 276 ? 4.991 8.991 -9.685 1.00 92.75 276 THR A CA 1
ATOM 2135 C C . THR A 1 276 ? 5.970 7.832 -9.908 1.00 92.75 276 THR A C 1
ATOM 2137 O O . THR A 1 276 ? 7.151 7.938 -9.566 1.00 92.75 276 THR A O 1
ATOM 2140 N N . LEU A 1 277 ? 5.523 6.745 -10.551 1.00 92.31 277 LEU A N 1
ATOM 2141 C CA . LEU A 1 277 ? 6.356 5.577 -10.864 1.00 92.31 277 LEU A CA 1
ATOM 2142 C C . LEU A 1 277 ? 7.557 5.901 -11.752 1.00 92.31 277 LEU A C 1
ATOM 2144 O O . LEU A 1 277 ? 8.641 5.358 -11.541 1.00 92.31 277 LEU A O 1
ATOM 2148 N N . SER A 1 278 ? 7.376 6.794 -12.726 1.00 90.00 278 SER A N 1
ATOM 2149 C CA . SER A 1 278 ? 8.427 7.187 -13.664 1.00 90.00 278 SER A CA 1
ATOM 2150 C C . SER A 1 278 ? 8.839 8.649 -13.490 1.00 90.00 278 SER A C 1
ATOM 2152 O O . SER A 1 278 ? 8.145 9.452 -12.860 1.00 90.00 278 SER A O 1
ATOM 2154 N N . ASN A 1 279 ? 9.951 9.019 -14.126 1.00 87.88 279 ASN A N 1
ATOM 2155 C CA . ASN A 1 279 ? 10.453 10.394 -14.153 1.00 87.88 279 ASN A CA 1
ATOM 2156 C C . ASN A 1 279 ? 9.484 11.383 -14.820 1.00 87.88 279 ASN A C 1
ATOM 2158 O O . ASN A 1 279 ? 9.727 12.584 -14.779 1.00 87.88 279 ASN A O 1
ATOM 2162 N N . THR A 1 280 ? 8.393 10.943 -15.452 1.00 86.44 280 THR A N 1
ATOM 2163 C CA . THR A 1 280 ? 7.400 11.881 -15.991 1.00 86.44 280 THR A CA 1
ATOM 2164 C C . THR A 1 280 ? 6.617 12.573 -14.882 1.00 86.44 280 THR A C 1
ATOM 2166 O O . THR A 1 280 ? 6.348 13.758 -15.014 1.00 86.44 280 THR A O 1
ATOM 2169 N N . GLY A 1 281 ? 6.286 11.866 -13.796 1.00 89.38 281 GLY A N 1
ATOM 2170 C CA . GLY A 1 281 ? 5.437 12.389 -12.720 1.00 89.38 281 GLY A CA 1
ATOM 2171 C C . GLY A 1 281 ? 6.152 12.664 -11.400 1.00 89.38 281 GLY A C 1
ATOM 2172 O O . GLY A 1 281 ? 5.509 13.134 -10.467 1.00 89.38 281 GLY A O 1
ATOM 2173 N N . ALA A 1 282 ? 7.464 12.417 -11.310 1.00 93.69 282 ALA A N 1
ATOM 2174 C CA . ALA A 1 282 ? 8.235 12.667 -10.093 1.00 93.69 282 ALA A CA 1
ATOM 2175 C C . ALA A 1 282 ? 9.602 13.326 -10.341 1.00 93.69 282 ALA A C 1
ATOM 2177 O O . ALA A 1 282 ? 10.235 13.134 -11.385 1.00 93.69 282 ALA A O 1
ATOM 2178 N N . ARG A 1 283 ? 10.081 14.084 -9.350 1.00 94.38 283 ARG A N 1
ATOM 2179 C CA . ARG A 1 283 ? 11.455 14.605 -9.237 1.00 94.38 283 ARG A CA 1
ATOM 2180 C C . ARG A 1 283 ? 12.050 14.260 -7.859 1.00 94.38 283 ARG A C 1
ATOM 2182 O O . ARG A 1 283 ? 11.285 14.183 -6.903 1.00 94.38 283 ARG A O 1
ATOM 2189 N N . PRO A 1 284 ? 13.382 14.072 -7.741 1.00 93.56 284 PRO A N 1
ATOM 2190 C CA . PRO A 1 284 ? 14.367 14.068 -8.831 1.00 93.56 284 PRO A CA 1
ATOM 2191 C C . PRO A 1 284 ? 14.242 12.840 -9.747 1.00 93.56 284 PRO A C 1
ATOM 2193 O O . PRO A 1 284 ? 14.567 12.935 -10.927 1.00 93.56 284 PRO A O 1
ATOM 2196 N N . THR A 1 285 ? 13.693 11.735 -9.238 1.00 92.81 285 THR A N 1
ATOM 2197 C CA . THR A 1 285 ? 13.459 10.499 -9.996 1.00 92.81 285 THR A CA 1
ATOM 2198 C C . THR A 1 285 ? 12.093 9.872 -9.678 1.00 92.81 285 THR A C 1
ATOM 2200 O O . THR A 1 285 ? 11.441 10.239 -8.697 1.00 92.81 285 THR A O 1
ATOM 2203 N N . GLY A 1 286 ? 11.634 8.954 -10.526 1.00 93.69 286 GLY A N 1
ATOM 2204 C CA . GLY A 1 286 ? 10.449 8.120 -10.335 1.00 93.69 286 GLY A CA 1
ATOM 2205 C C . GLY A 1 286 ? 10.677 6.988 -9.341 1.00 93.69 286 GLY A C 1
ATOM 2206 O O . GLY A 1 286 ? 11.804 6.543 -9.129 1.00 93.69 286 GLY A O 1
ATOM 2207 N N . ALA A 1 287 ? 9.593 6.489 -8.750 1.00 95.94 287 ALA A N 1
ATOM 2208 C CA . ALA A 1 287 ? 9.667 5.459 -7.716 1.00 95.94 287 ALA A CA 1
ATOM 2209 C C . ALA A 1 287 ? 10.352 4.161 -8.183 1.00 95.94 287 ALA A C 1
ATOM 2211 O O . ALA A 1 287 ? 11.081 3.549 -7.407 1.00 95.94 287 ALA A O 1
ATOM 2212 N N . LEU A 1 288 ? 10.188 3.754 -9.449 1.00 94.88 288 LEU A N 1
ATOM 2213 C CA . LEU A 1 288 ? 10.837 2.540 -9.961 1.00 94.88 288 LEU A CA 1
ATOM 2214 C C . LEU A 1 288 ? 12.369 2.669 -9.981 1.00 94.88 288 LEU A C 1
ATOM 2216 O O . LEU A 1 288 ? 13.075 1.713 -9.669 1.00 94.88 288 LEU A O 1
ATOM 2220 N N . GLN A 1 289 ? 12.895 3.852 -10.305 1.00 94.56 289 GLN A N 1
ATOM 2221 C CA . GLN A 1 289 ? 14.338 4.108 -10.295 1.00 94.56 289 GLN A CA 1
ATOM 2222 C C . GLN A 1 289 ? 14.888 4.337 -8.883 1.00 94.56 289 GLN A C 1
ATOM 2224 O O . GLN A 1 289 ? 16.027 3.952 -8.615 1.00 94.56 289 GLN A O 1
ATOM 2229 N N . GLU A 1 290 ? 14.082 4.918 -7.991 1.00 96.44 290 GLU A N 1
ATOM 2230 C CA . GLU A 1 290 ? 14.425 5.113 -6.580 1.00 96.44 290 GLU A CA 1
ATOM 2231 C C . GLU A 1 290 ? 14.544 3.771 -5.842 1.00 96.44 290 GLU A C 1
ATOM 2233 O O . GLU A 1 290 ? 15.591 3.439 -5.287 1.00 96.44 290 GLU A O 1
ATOM 2238 N N . PHE A 1 291 ? 13.484 2.961 -5.877 1.00 97.12 291 PHE A N 1
ATOM 2239 C CA . PHE A 1 291 ? 13.398 1.721 -5.102 1.00 97.12 291 PHE A CA 1
ATOM 2240 C C . PHE A 1 291 ? 14.042 0.518 -5.801 1.00 97.12 291 PHE A C 1
ATOM 2242 O O . PHE A 1 291 ? 14.419 -0.457 -5.149 1.00 97.12 291 PHE A O 1
ATOM 2249 N N . LYS A 1 292 ? 14.224 0.592 -7.125 1.00 95.94 292 LYS A N 1
ATOM 2250 C CA . LYS A 1 292 ? 14.844 -0.451 -7.952 1.00 95.94 292 LYS A CA 1
ATOM 2251 C C . LYS A 1 292 ? 14.234 -1.837 -7.704 1.00 95.94 292 LYS A C 1
ATOM 2253 O O . LYS A 1 292 ? 14.967 -2.723 -7.253 1.00 95.94 292 LYS A O 1
ATOM 2258 N N . PRO A 1 293 ? 12.924 -2.034 -7.926 1.00 95.69 293 PRO A N 1
ATOM 2259 C CA . PRO A 1 293 ? 12.251 -3.274 -7.564 1.00 95.69 293 PRO A CA 1
ATOM 2260 C C . PRO A 1 293 ? 12.823 -4.485 -8.305 1.00 95.69 293 PRO A C 1
ATOM 2262 O O . PRO A 1 293 ? 13.324 -4.376 -9.422 1.00 95.69 293 PRO A O 1
ATOM 2265 N N . HIS A 1 294 ? 12.683 -5.649 -7.678 1.00 94.81 294 HIS A N 1
ATOM 2266 C CA . HIS A 1 294 ? 12.827 -6.949 -8.331 1.00 94.81 294 HIS A CA 1
ATOM 2267 C C . HIS A 1 294 ? 11.470 -7.471 -8.824 1.00 94.81 294 HIS A C 1
ATOM 2269 O O . HIS A 1 294 ? 11.408 -8.152 -9.847 1.00 94.81 294 HIS A O 1
ATOM 2275 N N . LEU A 1 295 ? 10.392 -7.109 -8.118 1.00 92.12 295 LEU A N 1
ATOM 2276 C CA . LEU A 1 295 ? 9.016 -7.483 -8.424 1.00 92.12 295 LEU A CA 1
ATOM 2277 C C . LEU A 1 295 ? 8.185 -6.246 -8.783 1.00 92.12 295 LEU A C 1
ATOM 2279 O O . LEU A 1 295 ? 8.007 -5.352 -7.951 1.00 92.12 295 LEU A O 1
ATOM 2283 N N . ILE A 1 296 ? 7.617 -6.223 -9.990 1.00 92.06 296 ILE A N 1
ATOM 2284 C CA . ILE A 1 296 ? 6.611 -5.229 -10.390 1.00 92.06 296 ILE A CA 1
ATOM 2285 C C . ILE A 1 296 ? 5.269 -5.927 -10.593 1.00 92.06 296 ILE A C 1
ATOM 2287 O O . ILE A 1 296 ? 5.117 -6.776 -11.470 1.00 92.06 296 ILE A O 1
ATOM 2291 N N . MET A 1 297 ? 4.268 -5.523 -9.824 1.00 90.19 297 MET A N 1
ATOM 2292 C CA . MET A 1 297 ? 2.903 -6.023 -9.959 1.00 90.19 297 MET A CA 1
ATOM 2293 C C . MET A 1 297 ? 2.007 -4.941 -10.550 1.00 90.19 297 MET A C 1
ATOM 2295 O O . MET A 1 297 ? 2.101 -3.781 -10.171 1.00 90.19 297 MET A O 1
ATOM 2299 N N . GLY A 1 298 ? 1.126 -5.292 -11.475 1.00 90.31 298 GLY A N 1
ATOM 2300 C CA . GLY A 1 298 ? 0.294 -4.314 -12.153 1.00 90.31 298 GLY A CA 1
ATOM 2301 C C . GLY A 1 298 ? -0.942 -4.921 -12.787 1.00 90.31 298 GLY A C 1
ATOM 2302 O O . GLY A 1 298 ? -1.066 -6.129 -12.970 1.00 90.31 298 GLY A O 1
ATOM 2303 N N . VAL A 1 299 ? -1.856 -4.039 -13.162 1.00 90.06 299 VAL A N 1
ATOM 2304 C CA . VAL A 1 299 ? -2.927 -4.352 -14.112 1.00 90.06 299 VAL A CA 1
ATOM 2305 C C . VAL A 1 299 ? -2.448 -4.040 -15.535 1.00 90.06 299 VAL A C 1
ATOM 2307 O O . VAL A 1 299 ? -1.516 -3.240 -15.681 1.00 90.06 299 VAL A O 1
ATOM 2310 N N . PRO A 1 300 ? -3.079 -4.572 -16.602 1.00 90.50 300 PRO A N 1
ATOM 2311 C CA . PRO A 1 300 ? -2.673 -4.310 -17.989 1.00 90.50 300 PRO A CA 1
ATOM 2312 C C . PRO A 1 300 ? -2.404 -2.833 -18.297 1.00 90.50 300 PRO A C 1
ATOM 2314 O O . PRO A 1 300 ? -1.423 -2.489 -18.957 1.00 90.50 300 PRO A O 1
ATOM 2317 N N . LYS A 1 301 ? -3.209 -1.933 -17.718 1.00 89.56 301 LYS A N 1
ATOM 2318 C CA . LYS A 1 301 ? -3.047 -0.493 -17.911 1.00 89.56 301 LYS A CA 1
ATOM 2319 C C . LYS A 1 301 ? -1.703 0.057 -17.424 1.00 89.56 301 LYS A C 1
ATOM 2321 O O . LYS A 1 301 ? -1.151 0.961 -18.047 1.00 89.56 301 LYS A O 1
ATOM 2326 N N . VAL A 1 302 ? -1.163 -0.475 -16.330 1.00 90.00 302 VAL A N 1
ATOM 2327 C CA . VAL A 1 302 ? 0.140 -0.057 -15.789 1.00 90.00 302 VAL A CA 1
ATOM 2328 C C . VAL A 1 302 ? 1.248 -0.395 -16.785 1.00 90.00 302 VAL A C 1
ATOM 2330 O O . VAL A 1 302 ? 2.107 0.432 -17.080 1.00 90.00 302 VAL A O 1
ATOM 2333 N N . TYR A 1 303 ? 1.178 -1.583 -17.374 1.00 90.75 303 TYR A N 1
ATOM 2334 C CA . TYR A 1 303 ? 2.135 -2.068 -18.362 1.00 90.75 303 TYR A CA 1
ATOM 2335 C C . TYR A 1 303 ? 2.096 -1.287 -19.673 1.00 90.75 303 TYR A C 1
ATOM 2337 O O . TYR A 1 303 ? 3.148 -0.991 -20.238 1.00 90.75 303 TYR A O 1
ATOM 2345 N N . GLU A 1 304 ? 0.913 -0.857 -20.115 1.00 90.69 304 GLU A N 1
ATOM 2346 C CA . GLU A 1 304 ? 0.787 0.092 -21.227 1.00 90.69 304 GLU A CA 1
ATOM 2347 C C . GLU A 1 304 ? 1.511 1.410 -20.939 1.00 90.69 304 GLU A C 1
ATOM 2349 O O . GLU A 1 304 ? 2.202 1.943 -21.810 1.00 90.69 304 GLU A O 1
ATOM 2354 N N . VAL A 1 305 ? 1.359 1.945 -19.722 1.00 87.38 305 VAL A N 1
ATOM 2355 C CA . VAL A 1 305 ? 1.997 3.202 -19.308 1.00 87.38 305 VAL A CA 1
ATOM 2356 C C . VAL A 1 305 ? 3.515 3.044 -19.248 1.00 87.38 305 VAL A C 1
ATOM 2358 O O . VAL A 1 305 ? 4.224 3.887 -19.799 1.00 87.38 305 VAL A O 1
ATOM 2361 N N . ILE A 1 306 ? 4.017 1.951 -18.664 1.00 87.62 306 ILE A N 1
ATOM 2362 C CA . ILE A 1 306 ? 5.453 1.633 -18.622 1.00 87.62 306 ILE A CA 1
ATOM 2363 C C . ILE A 1 306 ? 6.014 1.505 -20.044 1.00 87.62 306 ILE A C 1
ATOM 2365 O O . ILE A 1 306 ? 7.001 2.164 -20.375 1.00 87.62 306 ILE A O 1
ATOM 2369 N N . MET A 1 307 ? 5.359 0.726 -20.913 1.00 89.75 307 MET A N 1
ATOM 2370 C CA . MET A 1 307 ? 5.767 0.566 -22.312 1.00 89.75 307 MET A CA 1
ATOM 2371 C C . MET A 1 307 ? 5.780 1.908 -23.049 1.00 89.75 307 MET A C 1
ATOM 2373 O O . MET A 1 307 ? 6.735 2.213 -23.764 1.00 89.75 307 MET A O 1
ATOM 2377 N N . LYS A 1 308 ? 4.734 2.727 -22.891 1.00 88.00 308 LYS A N 1
ATOM 2378 C CA . LYS A 1 308 ? 4.647 4.043 -23.534 1.00 88.00 308 LYS A CA 1
ATOM 2379 C C . LYS A 1 308 ? 5.759 4.974 -23.052 1.00 88.00 308 LYS A C 1
ATOM 2381 O O . LYS A 1 308 ? 6.371 5.644 -23.880 1.00 88.00 308 LYS A O 1
ATOM 2386 N N . GLY A 1 309 ? 6.035 4.997 -21.747 1.00 83.88 309 GLY A N 1
ATOM 2387 C CA . GLY A 1 309 ? 7.128 5.776 -21.165 1.00 83.88 309 GLY A CA 1
ATOM 2388 C C . GLY A 1 309 ? 8.489 5.356 -21.720 1.00 83.88 309 GLY A C 1
ATOM 2389 O O . GLY A 1 309 ? 9.257 6.198 -22.178 1.00 83.88 309 GLY A O 1
ATOM 2390 N N . ALA A 1 310 ? 8.750 4.051 -21.783 1.00 86.50 310 ALA A N 1
ATOM 2391 C CA . ALA A 1 310 ? 9.980 3.517 -22.356 1.00 86.50 310 ALA A CA 1
ATOM 2392 C C . ALA A 1 310 ? 10.142 3.831 -23.849 1.00 86.50 310 ALA A C 1
ATOM 2394 O O . ALA A 1 310 ? 11.189 4.320 -24.270 1.00 86.50 310 ALA A O 1
ATOM 2395 N N . LYS A 1 311 ? 9.087 3.643 -24.649 1.00 89.50 311 LYS A N 1
ATOM 2396 C CA . LYS A 1 311 ? 9.089 4.021 -26.070 1.00 89.50 311 LYS A CA 1
ATOM 2397 C C . LYS A 1 311 ? 9.313 5.522 -26.271 1.00 89.50 311 LYS A C 1
ATOM 2399 O O . LYS A 1 311 ? 10.009 5.900 -27.209 1.00 89.50 311 LYS A O 1
ATOM 2404 N N . ALA A 1 312 ? 8.775 6.371 -25.396 1.00 88.19 312 ALA A N 1
ATOM 2405 C CA . ALA A 1 312 ? 8.989 7.814 -25.463 1.00 88.19 312 ALA A CA 1
ATOM 2406 C C . ALA A 1 312 ? 10.454 8.203 -25.202 1.00 88.19 312 ALA A C 1
ATOM 2408 O O . ALA A 1 312 ? 10.974 9.072 -25.896 1.00 88.19 312 ALA A O 1
ATOM 2409 N N . GLU A 1 313 ? 11.147 7.551 -24.262 1.00 85.38 313 GLU A N 1
ATOM 2410 C CA . GLU A 1 313 ? 12.586 7.783 -24.062 1.00 85.38 313 GLU A CA 1
ATOM 2411 C C . GLU A 1 313 ? 13.424 7.265 -25.238 1.00 85.38 313 GLU A C 1
ATOM 2413 O O . GLU A 1 313 ? 14.349 7.947 -25.679 1.00 85.38 313 GLU A O 1
ATOM 2418 N N . ILE A 1 314 ? 13.068 6.111 -25.815 1.00 89.31 314 ILE A N 1
ATOM 2419 C CA . ILE A 1 314 ? 13.724 5.586 -27.025 1.00 89.31 314 ILE A CA 1
ATOM 2420 C C . ILE A 1 314 ? 13.558 6.563 -28.199 1.00 89.31 314 ILE A C 1
ATOM 2422 O O . ILE A 1 314 ? 14.518 6.812 -28.928 1.00 89.31 314 ILE A O 1
ATOM 2426 N N . ALA A 1 315 ? 12.380 7.174 -28.354 1.00 91.75 315 ALA A N 1
ATOM 2427 C CA . ALA A 1 315 ? 12.096 8.135 -29.421 1.00 91.75 315 ALA A CA 1
ATOM 2428 C C . ALA A 1 315 ? 12.942 9.423 -29.344 1.00 91.75 315 ALA A C 1
ATOM 2430 O O . ALA A 1 315 ? 13.078 10.120 -30.347 1.00 91.75 315 ALA A O 1
ATOM 2431 N N . LYS A 1 316 ? 13.547 9.736 -28.187 1.00 90.81 316 LYS A N 1
ATOM 2432 C CA . LYS A 1 316 ? 14.483 10.869 -28.041 1.00 90.81 316 LYS A CA 1
ATOM 2433 C C . LYS A 1 316 ? 15.879 10.570 -28.594 1.00 90.81 316 LYS A C 1
ATOM 2435 O O . LYS A 1 316 ? 16.692 11.482 -28.735 1.00 90.81 316 LYS A O 1
ATOM 2440 N N . LEU A 1 317 ? 16.197 9.306 -28.871 1.00 92.00 317 LEU A N 1
ATOM 2441 C CA . LEU A 1 317 ? 17.494 8.919 -29.421 1.00 92.00 317 LEU A CA 1
ATOM 2442 C C . LEU A 1 317 ? 17.602 9.311 -30.909 1.00 92.00 317 LEU A C 1
ATOM 2444 O O . LEU A 1 317 ? 16.589 9.368 -31.600 1.00 92.00 317 LEU A O 1
ATOM 2448 N N . PRO A 1 318 ? 18.814 9.513 -31.457 1.00 95.88 318 PRO A N 1
ATOM 2449 C CA . PRO A 1 318 ? 19.012 9.670 -32.900 1.00 95.88 318 PRO A CA 1
ATOM 2450 C C . PRO A 1 318 ? 18.454 8.485 -33.707 1.00 95.88 318 PRO A C 1
ATOM 2452 O O . PRO A 1 318 ? 18.544 7.343 -33.253 1.00 95.88 318 PRO A O 1
ATOM 2455 N N . ALA A 1 319 ? 17.964 8.732 -34.928 1.00 95.44 319 ALA A N 1
ATOM 2456 C CA . ALA A 1 319 ? 17.282 7.732 -35.766 1.00 95.44 319 ALA A CA 1
ATOM 2457 C C . ALA A 1 319 ? 18.063 6.413 -35.937 1.00 95.44 319 ALA A C 1
ATOM 2459 O O . ALA A 1 319 ? 17.493 5.335 -35.787 1.00 95.44 319 ALA A O 1
ATOM 2460 N N . ALA A 1 320 ? 19.383 6.481 -36.145 1.00 94.31 320 ALA A N 1
ATOM 2461 C CA . ALA A 1 320 ? 20.233 5.291 -36.250 1.00 94.31 320 ALA A CA 1
ATOM 2462 C C . ALA A 1 320 ? 20.224 4.433 -34.968 1.00 94.31 320 ALA A C 1
ATOM 2464 O O . ALA A 1 320 ? 20.212 3.205 -35.031 1.00 94.31 320 ALA A O 1
ATOM 2465 N N . LYS A 1 321 ? 20.181 5.066 -33.786 1.00 92.06 321 LYS A N 1
ATOM 2466 C CA . LYS A 1 321 ? 20.071 4.349 -32.506 1.00 92.06 321 LYS A CA 1
ATOM 2467 C C . LYS A 1 321 ? 18.674 3.769 -32.307 1.00 92.06 321 LYS A C 1
ATOM 2469 O O . LYS A 1 321 ? 18.565 2.680 -31.759 1.00 92.06 321 LYS A O 1
ATOM 2474 N N . GLN A 1 322 ? 17.626 4.454 -32.766 1.00 93.50 322 GLN A N 1
ATOM 2475 C CA . GLN A 1 322 ? 16.265 3.911 -32.733 1.00 93.50 322 GLN A CA 1
ATOM 2476 C C . GLN A 1 322 ? 16.150 2.648 -33.595 1.00 93.50 322 GLN A C 1
ATOM 2478 O O . GLN A 1 322 ? 15.640 1.635 -33.126 1.00 93.50 322 GLN A O 1
ATOM 2483 N N . GLN A 1 323 ? 16.685 2.676 -34.822 1.00 93.88 323 GLN A N 1
ATOM 2484 C CA . GLN A 1 323 ? 16.719 1.508 -35.709 1.00 93.88 323 GLN A CA 1
ATOM 2485 C C . GLN A 1 323 ? 17.487 0.340 -35.085 1.00 93.88 323 GLN A C 1
ATOM 2487 O O . GLN A 1 323 ? 17.000 -0.787 -35.106 1.00 93.88 323 GLN A O 1
ATOM 2492 N N . LEU A 1 324 ? 18.642 0.613 -34.467 1.00 93.44 324 LEU A N 1
ATOM 2493 C CA . LEU A 1 324 ? 19.413 -0.401 -33.749 1.00 93.44 324 LEU A CA 1
ATOM 2494 C C . LEU A 1 324 ? 18.613 -1.026 -32.594 1.00 93.44 324 LEU A C 1
ATOM 2496 O O . LEU A 1 324 ? 18.620 -2.244 -32.438 1.00 93.44 324 LEU A O 1
ATOM 2500 N N . VAL A 1 325 ? 17.916 -0.208 -31.797 1.00 92.88 325 VAL A N 1
ATOM 2501 C CA . VAL A 1 325 ? 17.061 -0.691 -30.701 1.00 92.88 325 VAL A CA 1
ATOM 2502 C C . VAL A 1 325 ? 15.929 -1.561 -31.249 1.00 92.88 325 VAL A C 1
ATOM 2504 O O . VAL A 1 325 ? 15.723 -2.660 -30.746 1.00 92.88 325 VAL A O 1
ATOM 2507 N N . ASN A 1 326 ? 15.234 -1.122 -32.300 1.00 92.25 326 ASN A N 1
ATOM 2508 C CA . ASN A 1 326 ? 14.129 -1.879 -32.893 1.00 92.25 326 ASN A CA 1
ATOM 2509 C C . ASN A 1 326 ? 14.592 -3.234 -33.455 1.00 92.25 326 ASN A C 1
ATOM 2511 O O . ASN A 1 326 ? 13.991 -4.257 -33.138 1.00 92.25 326 ASN A O 1
ATOM 2515 N N . ALA A 1 327 ? 15.704 -3.263 -34.198 1.00 93.19 327 ALA A N 1
ATOM 2516 C CA . ALA A 1 327 ? 16.287 -4.508 -34.700 1.00 93.19 327 ALA A CA 1
ATOM 2517 C C . ALA A 1 327 ? 16.706 -5.450 -33.555 1.00 93.19 327 ALA A C 1
ATOM 2519 O O . ALA A 1 327 ? 16.493 -6.660 -33.621 1.00 93.19 327 ALA A O 1
ATOM 2520 N N . ALA A 1 328 ? 17.259 -4.899 -32.469 1.00 93.75 328 ALA A N 1
ATOM 2521 C CA . ALA A 1 328 ? 17.603 -5.674 -31.281 1.00 93.75 328 ALA A CA 1
ATOM 2522 C C . ALA A 1 328 ? 16.369 -6.260 -30.578 1.00 93.75 328 ALA A C 1
ATOM 2524 O O . ALA A 1 328 ? 16.433 -7.389 -30.095 1.00 93.75 328 ALA A O 1
ATOM 2525 N N . PHE A 1 329 ? 15.250 -5.529 -30.534 1.00 93.75 329 PHE A N 1
ATOM 2526 C CA . PHE A 1 329 ? 13.972 -6.031 -30.018 1.00 93.75 329 PHE A CA 1
ATOM 2527 C C . PHE A 1 329 ? 13.459 -7.219 -30.828 1.00 93.75 329 PHE A C 1
ATOM 2529 O O . PHE A 1 329 ? 13.126 -8.243 -30.238 1.00 93.75 329 PHE A O 1
ATOM 2536 N N . GLU A 1 330 ? 13.426 -7.110 -32.157 1.00 92.25 330 GLU A N 1
ATOM 2537 C CA . GLU A 1 330 ? 12.980 -8.203 -33.030 1.00 92.25 330 GLU A CA 1
ATOM 2538 C C . GLU A 1 330 ? 13.849 -9.452 -32.850 1.00 92.25 330 GLU A C 1
ATOM 2540 O O . GLU A 1 330 ? 13.336 -10.562 -32.674 1.00 92.25 330 GLU A O 1
ATOM 2545 N N . TRP A 1 331 ? 15.172 -9.270 -32.814 1.00 92.12 331 TRP A N 1
ATOM 2546 C CA . TRP A 1 331 ? 16.108 -10.375 -32.644 1.00 92.12 331 TRP A CA 1
ATOM 2547 C C . TRP A 1 331 ? 15.996 -11.028 -31.265 1.00 92.12 331 TRP A C 1
ATOM 2549 O O . TRP A 1 331 ? 15.934 -12.255 -31.169 1.00 92.12 331 TRP A O 1
ATOM 2559 N N . LYS A 1 332 ? 15.913 -10.226 -30.193 1.00 93.06 332 LYS A N 1
ATOM 2560 C CA . LYS A 1 332 ? 15.748 -10.742 -28.830 1.00 93.06 332 LYS A CA 1
ATOM 2561 C C . LYS A 1 332 ? 14.411 -11.451 -28.656 1.00 93.06 332 LYS A C 1
ATOM 2563 O O . LYS A 1 332 ? 14.395 -12.539 -28.094 1.00 93.06 332 LYS A O 1
ATOM 2568 N N . LEU A 1 333 ? 13.314 -10.909 -29.181 1.00 91.44 333 LEU A N 1
ATOM 2569 C CA . LEU A 1 333 ? 12.012 -11.577 -29.130 1.00 91.44 333 LEU A CA 1
ATOM 2570 C C . LEU A 1 333 ? 12.052 -12.938 -29.843 1.00 91.44 333 LEU A C 1
ATOM 2572 O O . LEU A 1 333 ? 11.580 -13.934 -29.297 1.00 91.44 333 LEU A O 1
ATOM 2576 N N . SER A 1 334 ? 12.669 -13.007 -31.028 1.00 92.50 334 SER A N 1
ATOM 2577 C CA . SER A 1 334 ? 12.870 -14.268 -31.754 1.00 92.50 334 SER A CA 1
ATOM 2578 C C . SER A 1 334 ? 13.731 -15.264 -30.968 1.00 92.50 334 SER A C 1
ATOM 2580 O O . SER A 1 334 ? 13.400 -16.448 -30.894 1.00 92.50 334 SER A O 1
ATOM 2582 N N . ALA A 1 335 ? 14.815 -14.798 -30.340 1.00 90.56 335 ALA A N 1
ATOM 2583 C CA . ALA A 1 335 ? 15.669 -15.628 -29.499 1.00 90.56 335 ALA A CA 1
ATOM 2584 C C . ALA A 1 335 ? 14.910 -16.175 -28.279 1.00 90.56 335 ALA A C 1
ATOM 2586 O O . ALA A 1 335 ? 14.933 -17.385 -28.063 1.00 90.56 335 ALA A O 1
ATOM 2587 N N . LEU A 1 336 ? 14.180 -15.322 -27.554 1.00 86.44 336 LEU A N 1
ATOM 2588 C CA . LEU A 1 336 ? 13.375 -15.705 -26.390 1.00 86.44 336 LEU A CA 1
ATOM 2589 C C . LEU A 1 336 ? 12.279 -16.714 -26.756 1.00 86.44 336 LEU A C 1
ATOM 2591 O O . LEU A 1 336 ? 12.065 -17.670 -26.020 1.00 86.44 336 LEU A O 1
ATOM 2595 N N . ASN A 1 337 ? 11.617 -16.548 -27.906 1.00 86.75 337 ASN A N 1
ATOM 2596 C CA . ASN A 1 337 ? 10.632 -17.515 -28.411 1.00 86.75 337 ASN A CA 1
ATOM 2597 C C . ASN A 1 337 ? 11.236 -18.885 -28.735 1.00 86.75 337 ASN A C 1
ATOM 2599 O O . ASN A 1 337 ? 10.532 -19.887 -28.705 1.00 86.75 337 ASN A O 1
ATOM 2603 N N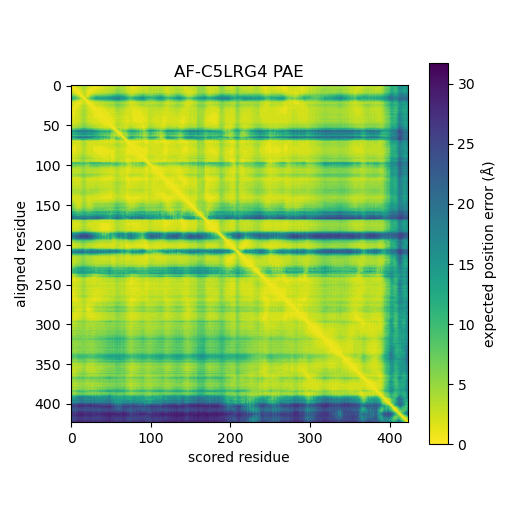 . ALA A 1 338 ? 12.532 -18.929 -29.035 1.00 89.06 338 ALA A N 1
ATOM 2604 C CA . ALA A 1 338 ? 13.281 -20.159 -29.253 1.00 89.06 338 ALA A CA 1
ATOM 2605 C C . ALA A 1 338 ? 13.979 -20.671 -27.974 1.00 89.06 338 ALA A C 1
ATOM 2607 O O . ALA A 1 338 ? 14.858 -21.524 -28.079 1.00 89.06 338 ALA A O 1
ATOM 2608 N N . GLY A 1 339 ? 13.666 -20.118 -26.793 1.00 84.44 339 GLY A N 1
ATOM 2609 C CA . GLY A 1 339 ? 14.302 -20.494 -25.524 1.00 84.44 339 GLY A CA 1
ATOM 2610 C C . GLY A 1 339 ? 15.783 -20.103 -25.422 1.00 84.44 339 GLY A C 1
ATOM 2611 O O . GLY A 1 339 ? 16.542 -20.733 -24.690 1.00 84.44 339 GLY A O 1
ATOM 2612 N N . ARG A 1 340 ? 16.231 -19.095 -26.186 1.00 86.50 340 ARG A N 1
ATOM 2613 C CA . ARG A 1 340 ? 17.631 -18.636 -26.239 1.00 86.50 340 ARG A CA 1
ATOM 2614 C C . ARG A 1 340 ? 17.821 -17.287 -25.546 1.00 86.50 340 ARG A C 1
ATOM 2616 O O . ARG A 1 340 ? 16.938 -16.434 -25.552 1.00 86.50 340 ARG A O 1
ATOM 2623 N N . TYR A 1 341 ? 19.030 -17.075 -25.029 1.00 84.56 341 TYR A N 1
ATOM 2624 C CA . TYR A 1 341 ? 19.451 -15.836 -24.368 1.00 84.56 341 TYR A CA 1
ATOM 2625 C C . TYR A 1 341 ? 20.229 -14.905 -25.309 1.00 84.56 341 TYR A C 1
ATOM 2627 O O . TYR A 1 341 ? 20.837 -15.356 -26.283 1.00 84.56 341 TYR A O 1
ATOM 2635 N N . THR A 1 342 ? 20.270 -13.607 -24.990 1.00 88.06 342 THR A N 1
ATOM 2636 C CA . THR A 1 342 ? 20.932 -12.573 -25.809 1.00 88.06 342 THR A CA 1
ATOM 2637 C C . THR A 1 342 ? 21.923 -11.710 -25.015 1.00 88.06 342 THR A C 1
ATOM 2639 O O . THR A 1 342 ? 21.848 -10.481 -25.075 1.00 88.06 342 THR A O 1
ATOM 2642 N N . PRO A 1 343 ? 22.920 -12.302 -24.326 1.00 86.69 343 PRO A N 1
ATOM 2643 C CA . PRO A 1 343 ? 23.715 -11.613 -23.300 1.00 86.69 343 PRO A CA 1
ATOM 2644 C C . PRO A 1 343 ? 24.448 -10.357 -23.801 1.00 86.69 343 PRO A C 1
ATOM 2646 O O . PRO A 1 343 ? 24.626 -9.390 -23.059 1.00 86.69 343 PRO A O 1
ATOM 2649 N N . ILE A 1 344 ? 24.863 -10.340 -25.072 1.00 87.94 344 ILE A N 1
ATOM 2650 C CA . ILE A 1 344 ? 25.530 -9.183 -25.688 1.00 87.94 344 ILE A CA 1
ATOM 2651 C C . ILE A 1 344 ? 24.549 -8.013 -25.848 1.00 87.94 344 ILE A C 1
ATOM 2653 O O . ILE A 1 344 ? 24.859 -6.888 -25.453 1.00 87.94 344 ILE A O 1
ATOM 2657 N N . PHE A 1 345 ? 23.357 -8.268 -26.391 1.00 87.00 345 PHE A N 1
ATOM 2658 C CA . PHE A 1 345 ? 22.320 -7.246 -26.538 1.00 87.00 345 PHE A CA 1
ATOM 2659 C C . PHE A 1 345 ? 21.786 -6.795 -25.183 1.00 87.00 345 PHE A C 1
ATOM 2661 O O . PHE A 1 345 ? 21.544 -5.601 -24.996 1.00 87.00 345 PHE A O 1
ATOM 2668 N N . ASP A 1 346 ? 21.662 -7.725 -24.235 1.00 87.19 346 ASP A N 1
ATOM 2669 C CA . ASP A 1 346 ? 21.224 -7.439 -22.872 1.00 87.19 346 ASP A CA 1
ATOM 2670 C C . ASP A 1 346 ? 22.146 -6.403 -22.230 1.00 87.19 346 ASP A C 1
ATOM 2672 O O . ASP A 1 346 ? 21.698 -5.352 -21.775 1.00 87.19 346 ASP A O 1
ATOM 2676 N N . LYS A 1 347 ? 23.461 -6.620 -22.325 1.00 88.62 347 LYS A N 1
ATOM 2677 C CA . LYS A 1 347 ? 24.459 -5.711 -21.757 1.00 88.62 347 LYS A CA 1
ATOM 2678 C C . LYS A 1 347 ? 24.574 -4.374 -22.498 1.00 88.62 347 LYS A C 1
ATOM 2680 O O . LYS A 1 347 ? 24.765 -3.343 -21.856 1.00 88.62 347 LYS A O 1
ATOM 2685 N N . LEU A 1 348 ? 24.521 -4.374 -23.832 1.00 89.12 348 LEU A N 1
ATOM 2686 C CA . LEU A 1 348 ? 24.823 -3.179 -24.636 1.00 89.12 348 LEU A CA 1
ATOM 2687 C C . LEU A 1 348 ? 23.606 -2.285 -24.907 1.00 89.12 348 LEU A C 1
ATOM 2689 O O . LEU A 1 348 ? 23.763 -1.067 -25.037 1.00 89.12 348 LEU A O 1
ATOM 2693 N N . ILE A 1 349 ? 22.411 -2.874 -25.009 1.00 90.88 349 ILE A N 1
ATOM 2694 C CA . ILE A 1 349 ? 21.184 -2.184 -25.425 1.00 90.88 349 ILE A CA 1
ATOM 2695 C C . ILE A 1 349 ? 20.137 -2.222 -24.314 1.00 90.88 349 ILE A C 1
ATOM 2697 O O . ILE A 1 349 ? 19.748 -1.160 -23.822 1.00 90.88 349 ILE A O 1
ATOM 2701 N N . PHE A 1 350 ? 19.702 -3.414 -23.896 1.00 91.31 350 PHE A N 1
ATOM 2702 C CA . PHE A 1 350 ? 18.555 -3.541 -22.989 1.00 91.31 350 PHE A CA 1
ATOM 2703 C C . PHE A 1 350 ? 18.850 -3.060 -21.575 1.00 91.31 350 PHE A C 1
ATOM 2705 O O . PHE A 1 350 ? 17.951 -2.508 -20.953 1.00 91.31 350 PHE A O 1
ATOM 2712 N N . LYS A 1 351 ? 20.105 -3.101 -21.113 1.00 91.44 351 LYS A N 1
ATOM 2713 C CA . LYS A 1 351 ? 20.469 -2.593 -19.786 1.00 91.44 351 LYS A CA 1
ATOM 2714 C C . LYS A 1 351 ? 20.009 -1.148 -19.550 1.00 91.44 351 LYS A C 1
ATOM 2716 O O . LYS A 1 351 ? 19.488 -0.827 -18.489 1.00 91.44 351 LYS A O 1
ATOM 2721 N N . LYS A 1 352 ? 20.110 -0.285 -20.568 1.00 90.06 352 LYS A N 1
ATOM 2722 C CA . LYS A 1 352 ? 19.643 1.112 -20.483 1.00 90.06 352 LYS A CA 1
ATOM 2723 C C . LYS A 1 352 ? 18.120 1.228 -20.380 1.00 90.06 352 LYS A C 1
ATOM 2725 O O . LYS A 1 352 ? 17.629 2.184 -19.792 1.00 90.06 352 LYS A O 1
ATOM 2730 N N . ILE A 1 353 ? 17.391 0.282 -20.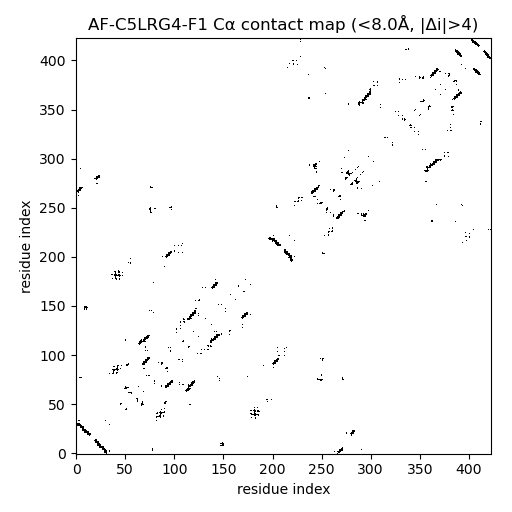970 1.00 90.44 353 ILE A N 1
ATOM 2731 C CA . ILE A 1 353 ? 15.926 0.208 -20.926 1.00 90.44 353 ILE A CA 1
ATOM 2732 C C . ILE A 1 353 ? 15.483 -0.367 -19.574 1.00 90.44 353 ILE A C 1
ATOM 2734 O O . ILE A 1 353 ? 14.594 0.185 -18.935 1.00 90.44 353 ILE A O 1
ATOM 2738 N N . GLU A 1 354 ? 16.150 -1.412 -19.089 1.00 92.44 354 GLU A N 1
ATOM 2739 C CA . GLU A 1 354 ? 15.957 -1.984 -17.752 1.00 92.44 354 GLU A CA 1
ATOM 2740 C C . GLU A 1 354 ? 16.180 -0.945 -16.648 1.00 92.44 354 GLU A C 1
ATOM 2742 O O . GLU A 1 354 ? 15.387 -0.853 -15.709 1.00 92.44 354 GLU A O 1
ATOM 2747 N N . ASP A 1 355 ? 17.214 -0.109 -16.772 1.00 91.75 355 ASP A N 1
ATOM 2748 C CA . ASP A 1 355 ? 17.521 0.951 -15.806 1.00 91.75 355 ASP A CA 1
ATOM 2749 C C . ASP A 1 355 ? 16.396 2.003 -15.698 1.00 91.75 355 ASP A C 1
ATOM 2751 O O . ASP A 1 355 ? 16.301 2.711 -14.691 1.00 91.75 355 ASP A O 1
ATOM 2755 N N . MET A 1 356 ? 15.480 2.081 -16.672 1.00 88.19 356 MET A N 1
ATOM 2756 C CA . MET A 1 356 ? 14.287 2.933 -16.580 1.00 88.19 356 MET A CA 1
ATOM 2757 C C . MET A 1 356 ? 13.292 2.464 -15.515 1.00 88.19 356 MET A C 1
ATOM 2759 O O . MET A 1 356 ? 12.567 3.286 -14.956 1.00 88.19 356 MET A O 1
ATOM 2763 N N . ILE A 1 357 ? 13.267 1.163 -15.222 1.00 90.94 357 ILE A N 1
ATOM 2764 C CA . ILE A 1 357 ? 12.426 0.558 -14.181 1.00 90.94 357 ILE A CA 1
ATOM 2765 C C . ILE A 1 357 ? 13.254 0.067 -12.985 1.00 90.94 357 ILE A C 1
ATOM 2767 O O . ILE A 1 357 ? 12.792 -0.748 -12.192 1.00 90.94 357 ILE A O 1
ATOM 2771 N N . GLY A 1 358 ? 14.489 0.566 -12.858 1.00 93.06 358 GLY A N 1
ATOM 2772 C CA . GLY A 1 358 ? 15.368 0.290 -11.724 1.00 93.06 358 GLY A CA 1
ATOM 2773 C C . GLY A 1 358 ? 16.441 -0.774 -11.960 1.00 93.06 358 GLY A C 1
ATOM 2774 O O . GLY A 1 358 ? 17.288 -0.980 -11.090 1.00 93.06 358 GLY A O 1
ATOM 2775 N N . GLY A 1 359 ? 16.449 -1.425 -13.126 1.00 93.00 359 GLY A N 1
ATOM 2776 C CA . GLY A 1 359 ? 17.577 -2.230 -13.600 1.00 93.00 359 GLY A CA 1
ATOM 2777 C C . GLY A 1 359 ? 17.792 -3.571 -12.898 1.00 93.00 359 GLY A C 1
ATOM 2778 O O . GLY A 1 359 ? 18.846 -4.176 -13.097 1.00 93.00 359 GLY A O 1
ATOM 2779 N N . ARG A 1 360 ? 16.845 -4.002 -12.054 1.00 92.56 360 ARG A N 1
ATOM 2780 C CA . ARG A 1 360 ? 16.912 -5.241 -11.256 1.00 92.56 360 ARG A CA 1
ATOM 2781 C C . ARG A 1 360 ? 15.630 -6.072 -11.306 1.00 92.56 360 ARG A C 1
ATOM 2783 O O . ARG A 1 360 ? 15.448 -6.946 -10.471 1.00 92.56 360 ARG A O 1
ATOM 2790 N N . VAL A 1 361 ? 14.721 -5.775 -12.229 1.00 92.06 361 VAL A N 1
ATOM 2791 C CA . VAL A 1 361 ? 13.425 -6.456 -12.284 1.00 92.06 361 VAL A CA 1
ATOM 2792 C C . VAL A 1 361 ? 13.629 -7.896 -12.738 1.00 92.06 361 VAL A C 1
ATOM 2794 O O . VAL A 1 361 ? 14.090 -8.143 -13.846 1.00 92.06 361 VAL A O 1
ATOM 2797 N N . ASN A 1 362 ? 13.271 -8.843 -11.876 1.00 88.12 362 ASN A N 1
ATOM 2798 C CA . ASN A 1 362 ? 13.315 -10.277 -12.150 1.00 88.12 362 ASN A CA 1
ATOM 2799 C C . ASN A 1 362 ? 11.952 -10.801 -12.606 1.00 88.12 362 ASN A C 1
ATOM 2801 O O . ASN A 1 362 ? 11.881 -11.728 -13.415 1.00 88.12 362 ASN A O 1
ATOM 2805 N N . GLY A 1 363 ? 10.869 -10.204 -12.106 1.00 88.00 363 GLY A N 1
ATOM 2806 C CA . GLY A 1 363 ? 9.523 -10.716 -12.319 1.00 88.00 363 GLY A CA 1
ATOM 2807 C C . GLY A 1 363 ? 8.464 -9.630 -12.355 1.00 88.00 363 GLY A C 1
ATOM 2808 O O . GLY A 1 363 ? 8.515 -8.623 -11.643 1.00 88.00 363 GLY A O 1
ATOM 2809 N N . ILE A 1 364 ? 7.486 -9.879 -13.213 1.00 89.25 364 ILE A N 1
ATOM 2810 C CA . ILE A 1 364 ? 6.324 -9.045 -13.443 1.00 89.25 364 ILE A CA 1
ATOM 2811 C C . ILE A 1 364 ? 5.071 -9.895 -13.247 1.00 89.25 364 ILE A C 1
ATOM 2813 O O . ILE A 1 364 ? 4.926 -10.939 -13.883 1.00 89.25 364 ILE A O 1
ATOM 2817 N N . LEU A 1 365 ? 4.165 -9.432 -12.385 1.00 88.75 365 LEU A N 1
ATOM 2818 C CA . LEU A 1 365 ? 2.879 -10.081 -12.112 1.00 88.75 365 LEU A CA 1
ATOM 2819 C C . LEU A 1 365 ? 1.726 -9.238 -12.648 1.00 88.75 365 LEU A C 1
ATOM 2821 O O . LEU A 1 365 ? 1.382 -8.215 -12.055 1.00 88.75 365 LEU A O 1
ATOM 2825 N N . SER A 1 366 ? 1.105 -9.692 -13.734 1.00 88.50 366 SER A N 1
ATOM 2826 C CA . SER A 1 366 ? -0.066 -9.037 -14.311 1.00 88.50 366 SER A CA 1
ATOM 2827 C C . SER A 1 366 ? -1.357 -9.674 -13.817 1.00 88.50 366 SER A C 1
ATOM 2829 O O . SER A 1 366 ? -1.576 -10.859 -14.051 1.00 88.50 366 SER A O 1
ATOM 2831 N N . GLY A 1 367 ? -2.234 -8.888 -13.194 1.00 85.19 367 GLY A N 1
ATOM 2832 C CA . GLY A 1 367 ? -3.548 -9.340 -12.727 1.00 85.19 367 GLY A CA 1
ATOM 2833 C C . GLY A 1 367 ? -4.667 -8.341 -13.014 1.00 85.19 367 GLY A C 1
ATOM 2834 O O . GLY A 1 367 ? -4.465 -7.334 -13.688 1.00 85.19 367 GLY A O 1
ATOM 2835 N N . GLY A 1 368 ? -5.880 -8.628 -12.537 1.00 79.06 368 GLY A N 1
ATOM 2836 C CA . GLY A 1 368 ? -7.054 -7.748 -12.679 1.00 79.06 368 GLY A CA 1
ATOM 2837 C C . GLY A 1 368 ? -7.647 -7.636 -14.094 1.00 79.06 368 GLY A C 1
ATOM 2838 O O . GLY A 1 368 ? -8.723 -7.069 -14.258 1.00 79.06 368 GLY A O 1
ATOM 2839 N N . GLY A 1 369 ? -6.990 -8.188 -15.116 1.00 84.25 369 GLY A N 1
ATOM 2840 C CA . GLY A 1 369 ? -7.486 -8.254 -16.489 1.00 84.25 369 GLY A CA 1
ATOM 2841 C C . GLY A 1 369 ? -6.486 -8.928 -17.436 1.00 84.25 369 GLY A C 1
ATOM 2842 O O . GLY A 1 369 ? -5.319 -9.094 -17.069 1.00 84.25 369 GLY A O 1
ATOM 2843 N N . PRO A 1 370 ? -6.917 -9.315 -18.651 1.00 85.06 370 PRO A N 1
ATOM 2844 C CA . PRO A 1 370 ? -6.048 -9.971 -19.623 1.00 85.06 370 PRO A CA 1
ATOM 2845 C C . PRO A 1 370 ? -4.966 -9.013 -20.136 1.00 85.06 370 PRO A C 1
ATOM 2847 O O . PRO A 1 370 ? -5.259 -7.884 -20.539 1.00 85.06 370 PRO A O 1
ATOM 2850 N N . LEU A 1 371 ? -3.712 -9.470 -20.159 1.00 86.88 371 LEU A N 1
ATOM 2851 C CA . LEU A 1 371 ? -2.609 -8.717 -20.751 1.00 86.88 371 LEU A CA 1
ATOM 2852 C C . LEU A 1 371 ? -2.515 -9.024 -22.249 1.00 86.88 371 LEU A C 1
ATOM 2854 O O . LEU A 1 371 ? -2.377 -10.181 -22.647 1.00 86.88 371 LEU A O 1
ATOM 2858 N N . ALA A 1 372 ? -2.562 -7.991 -23.093 1.00 89.81 372 ALA A N 1
ATOM 2859 C CA . ALA A 1 372 ? -2.420 -8.175 -24.534 1.00 89.81 372 ALA A CA 1
ATOM 2860 C C . ALA A 1 372 ? -1.036 -8.754 -24.880 1.00 89.81 372 ALA A C 1
ATOM 2862 O O . ALA A 1 372 ? -0.014 -8.271 -24.385 1.00 89.81 372 ALA A O 1
ATOM 2863 N N . SER A 1 373 ? -0.998 -9.742 -25.780 1.00 88.62 373 SER A N 1
ATOM 2864 C CA . SER A 1 373 ? 0.227 -10.467 -26.159 1.00 88.62 373 SER A CA 1
ATOM 2865 C C . SER A 1 373 ? 1.360 -9.536 -26.589 1.00 88.62 373 SER A C 1
ATOM 2867 O O . SER A 1 373 ? 2.478 -9.667 -26.106 1.00 88.62 373 SER A O 1
ATOM 2869 N N . HIS A 1 374 ? 1.060 -8.524 -27.408 1.00 90.31 374 HIS A N 1
ATOM 2870 C CA . HIS A 1 374 ? 2.062 -7.558 -27.864 1.00 90.31 374 HIS A CA 1
ATOM 2871 C C . HIS A 1 374 ? 2.670 -6.719 -26.724 1.00 90.31 374 HIS A C 1
ATOM 2873 O O . HIS A 1 374 ? 3.821 -6.301 -26.824 1.00 90.31 374 HIS A O 1
ATOM 2879 N N . ILE A 1 375 ? 1.923 -6.466 -25.641 1.00 91.50 375 ILE A N 1
ATOM 2880 C CA . ILE A 1 375 ? 2.434 -5.761 -24.455 1.00 91.50 375 ILE A CA 1
ATOM 2881 C C . ILE A 1 375 ? 3.330 -6.707 -23.661 1.00 91.50 375 ILE A C 1
ATOM 2883 O O . ILE A 1 375 ? 4.438 -6.324 -23.291 1.00 91.50 375 ILE A O 1
ATOM 2887 N N . GLN A 1 376 ? 2.881 -7.945 -23.439 1.00 90.44 376 GLN A N 1
ATOM 2888 C CA . GLN A 1 376 ? 3.670 -8.976 -22.765 1.00 90.44 376 GLN A CA 1
ATOM 2889 C C . GLN A 1 376 ? 5.004 -9.217 -23.481 1.00 90.44 376 GLN A C 1
ATOM 2891 O O . GLN A 1 376 ? 6.054 -9.185 -22.839 1.00 90.44 376 GLN A O 1
ATOM 2896 N N . ASP A 1 377 ? 4.970 -9.407 -24.801 1.00 90.81 377 ASP A N 1
ATOM 2897 C CA . ASP A 1 377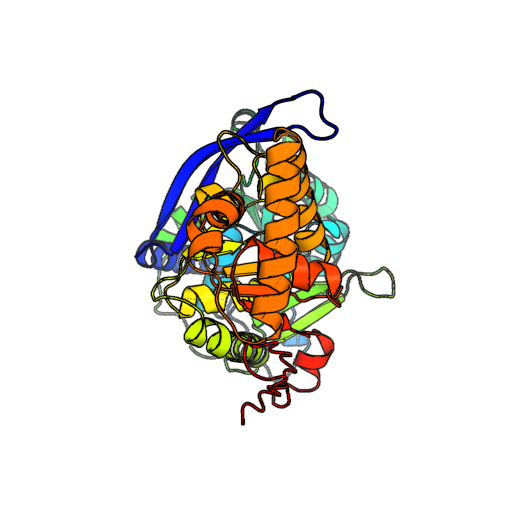 ? 6.152 -9.613 -25.639 1.00 90.81 377 ASP A CA 1
ATOM 2898 C C . ASP A 1 377 ? 7.107 -8.436 -25.572 1.00 90.81 377 ASP A C 1
ATOM 2900 O O . ASP A 1 377 ? 8.314 -8.620 -25.402 1.00 90.81 377 ASP A O 1
ATOM 2904 N N . TRP A 1 378 ? 6.570 -7.221 -25.648 1.00 92.38 378 TRP A N 1
ATOM 2905 C CA . TRP A 1 378 ? 7.392 -6.031 -25.559 1.00 92.38 378 TRP A CA 1
ATOM 2906 C C . TRP A 1 378 ? 8.070 -5.926 -24.187 1.00 92.38 378 TRP A C 1
ATOM 2908 O O . TRP A 1 378 ? 9.279 -5.727 -24.126 1.00 92.38 378 TRP A O 1
ATOM 2918 N N . ILE A 1 379 ? 7.332 -6.124 -23.092 1.00 91.06 379 ILE A N 1
ATOM 2919 C CA . ILE A 1 379 ? 7.842 -5.993 -21.718 1.00 91.06 379 ILE A CA 1
ATOM 2920 C C . ILE A 1 379 ? 8.878 -7.065 -21.387 1.00 91.06 379 ILE A C 1
ATOM 2922 O O . ILE A 1 379 ? 9.963 -6.726 -20.912 1.00 91.06 379 ILE A O 1
ATOM 2926 N N . ARG A 1 380 ? 8.594 -8.343 -21.675 1.00 88.12 380 ARG A N 1
ATOM 2927 C CA . ARG A 1 380 ? 9.551 -9.432 -21.406 1.00 88.12 380 ARG A CA 1
ATOM 2928 C C . ARG A 1 380 ? 10.843 -9.259 -22.204 1.00 88.12 380 ARG A C 1
ATOM 2930 O O . ARG A 1 380 ? 11.927 -9.529 -21.696 1.00 88.12 380 ARG A O 1
ATOM 2937 N N . THR A 1 381 ? 10.741 -8.744 -23.430 1.00 90.69 381 THR A N 1
ATOM 2938 C CA . THR A 1 381 ? 11.903 -8.461 -24.282 1.00 90.69 381 THR A CA 1
ATOM 2939 C C . THR A 1 381 ? 12.686 -7.257 -23.763 1.00 90.69 381 THR A C 1
ATOM 2941 O O . THR A 1 381 ? 13.907 -7.329 -23.626 1.00 90.69 381 THR A O 1
ATOM 2944 N N . ALA A 1 382 ? 11.985 -6.167 -23.437 1.00 90.19 382 ALA A N 1
ATOM 2945 C CA . ALA A 1 382 ? 12.571 -4.911 -22.980 1.00 90.19 382 ALA A CA 1
ATOM 2946 C C . ALA A 1 382 ? 13.351 -5.070 -21.675 1.00 90.19 382 ALA A C 1
ATOM 2948 O O . ALA A 1 382 ? 14.427 -4.494 -21.539 1.00 90.19 382 ALA A O 1
ATOM 2949 N N . PHE A 1 383 ? 12.793 -5.830 -20.731 1.00 86.75 383 PHE A N 1
ATOM 2950 C CA . PHE A 1 383 ? 13.283 -5.876 -19.357 1.00 86.75 383 PHE A CA 1
ATOM 2951 C C . PHE A 1 383 ? 13.928 -7.206 -18.962 1.00 86.75 383 PHE A C 1
ATOM 2953 O O . PHE A 1 383 ? 14.410 -7.327 -17.843 1.00 86.75 383 PHE A O 1
ATOM 2960 N N . GLY A 1 384 ? 13.929 -8.206 -19.852 1.00 81.94 384 GLY A N 1
ATOM 2961 C CA . GLY A 1 384 ? 14.609 -9.484 -19.612 1.00 81.94 384 GLY A CA 1
ATOM 2962 C C . GLY A 1 384 ? 14.055 -10.281 -18.425 1.00 81.94 384 GLY A C 1
ATOM 2963 O O . GLY A 1 384 ? 14.783 -11.072 -17.832 1.00 81.94 384 GLY A O 1
ATOM 2964 N N . CYS A 1 385 ? 12.790 -10.066 -18.063 1.00 81.81 385 CYS A N 1
ATOM 2965 C CA . CYS A 1 385 ? 12.164 -10.602 -16.855 1.00 81.81 385 CYS A CA 1
ATOM 2966 C C . CYS A 1 385 ? 11.055 -11.620 -17.159 1.00 81.81 385 CYS A C 1
ATOM 2968 O O . CYS A 1 385 ? 10.457 -11.612 -18.241 1.00 81.81 385 CYS A O 1
ATOM 2970 N N . TYR A 1 386 ? 10.709 -12.442 -16.166 1.00 81.88 386 TYR A N 1
ATOM 2971 C CA . TYR A 1 386 ? 9.538 -13.317 -16.238 1.00 81.88 386 TYR A CA 1
ATOM 2972 C C . TYR A 1 386 ? 8.247 -12.498 -16.154 1.00 81.88 386 TYR A C 1
ATOM 2974 O O . TYR A 1 386 ? 8.111 -11.653 -15.272 1.00 81.88 386 TYR A O 1
ATOM 2982 N N . VAL A 1 387 ? 7.289 -12.753 -17.048 1.00 85.38 387 VAL A N 1
ATOM 2983 C CA . VAL A 1 387 ? 5.954 -12.139 -17.005 1.00 85.38 387 VAL A CA 1
ATOM 2984 C C . VAL A 1 387 ? 4.934 -13.234 -16.733 1.00 85.38 387 VAL A C 1
ATOM 2986 O O . VAL A 1 387 ? 4.736 -14.123 -17.557 1.00 85.38 387 VAL A O 1
ATOM 2989 N N . VAL A 1 388 ? 4.289 -13.162 -15.576 1.00 82.88 388 VAL A N 1
ATOM 2990 C CA . VAL A 1 388 ? 3.273 -14.121 -15.139 1.00 82.88 388 VAL A CA 1
ATOM 2991 C C . VAL A 1 388 ? 1.918 -13.432 -15.138 1.00 82.88 388 VAL A C 1
ATOM 2993 O O . VAL A 1 388 ? 1.780 -12.325 -14.612 1.00 82.88 388 VAL A O 1
ATOM 2996 N N . GLN A 1 389 ? 0.915 -14.084 -15.724 1.00 81.50 389 GLN A N 1
ATOM 2997 C CA . GLN A 1 389 ? -0.465 -13.620 -15.660 1.00 81.50 389 GLN A CA 1
ATOM 2998 C C . GLN A 1 389 ? -1.195 -14.373 -14.548 1.00 81.50 389 GLN A C 1
ATOM 3000 O O . GLN A 1 389 ? -1.204 -15.603 -14.504 1.00 81.50 389 GLN A O 1
ATOM 3005 N N . VAL A 1 390 ? -1.808 -13.629 -13.636 1.00 75.81 390 VAL A N 1
ATOM 3006 C CA . VAL A 1 390 ? -2.512 -14.167 -12.475 1.00 75.81 390 VAL A CA 1
ATOM 3007 C C . VAL A 1 390 ? -3.981 -13.784 -12.579 1.00 75.81 390 VAL A C 1
ATOM 3009 O O . VAL A 1 390 ? -4.321 -12.604 -12.684 1.00 75.81 390 VAL A O 1
ATOM 3012 N N . MET A 1 391 ? -4.867 -14.778 -12.537 1.00 69.75 391 MET A N 1
ATOM 3013 C CA . MET A 1 391 ? -6.306 -14.547 -12.485 1.00 69.75 391 MET A CA 1
ATOM 3014 C C . MET A 1 391 ? -6.789 -14.702 -11.042 1.00 69.75 391 MET A C 1
ATOM 3016 O O . MET A 1 391 ? -6.901 -15.811 -10.535 1.00 69.75 391 MET A O 1
ATOM 3020 N N . LEU A 1 392 ? -7.077 -13.573 -10.392 1.00 65.12 392 LEU A N 1
ATOM 3021 C CA . LEU A 1 392 ? -7.646 -13.498 -9.046 1.00 65.12 392 LEU A CA 1
ATOM 3022 C C . LEU A 1 392 ? -9.021 -12.833 -9.123 1.00 65.12 392 LEU A C 1
ATOM 3024 O O . LEU A 1 392 ? -9.161 -11.757 -9.703 1.00 65.12 392 LEU A O 1
ATOM 3028 N N . SER A 1 393 ? -10.031 -13.461 -8.525 1.00 65.06 393 SER A N 1
ATOM 3029 C CA . SER A 1 393 ? -11.371 -12.896 -8.360 1.00 65.06 393 SER A CA 1
ATOM 3030 C C . SER A 1 393 ? -11.786 -13.043 -6.904 1.00 65.06 393 SER A C 1
ATOM 3032 O O . SER A 1 393 ? -11.705 -14.144 -6.366 1.00 65.06 393 SER A O 1
ATOM 3034 N N . LEU A 1 394 ? -12.270 -11.960 -6.285 1.00 61.97 394 LEU A N 1
ATOM 3035 C CA . LEU A 1 394 ? -12.804 -11.990 -4.915 1.00 61.97 394 LEU A CA 1
ATOM 3036 C C . LEU A 1 394 ? -13.896 -13.055 -4.762 1.00 61.97 394 LEU A C 1
ATOM 3038 O O . LEU A 1 394 ? -13.914 -13.790 -3.784 1.00 61.97 394 LEU A O 1
ATOM 3042 N N . ARG A 1 395 ? -14.755 -13.200 -5.778 1.00 58.00 395 ARG A N 1
ATOM 3043 C CA . ARG A 1 395 ? -15.791 -14.237 -5.803 1.00 58.00 395 ARG A CA 1
ATOM 3044 C C . ARG A 1 395 ? -15.194 -15.646 -5.783 1.00 58.00 395 ARG A C 1
ATOM 3046 O O . ARG A 1 395 ? -15.685 -16.502 -5.065 1.00 58.00 395 ARG A O 1
ATOM 3053 N N . HIS A 1 396 ? -14.124 -15.865 -6.544 1.00 58.62 396 HIS A N 1
ATOM 3054 C CA . HIS A 1 396 ? -13.466 -17.171 -6.639 1.00 58.62 396 HIS A CA 1
ATOM 3055 C C . HIS A 1 396 ? -12.746 -17.547 -5.339 1.00 58.62 396 HIS A C 1
ATOM 3057 O O . HIS A 1 396 ? -12.815 -18.696 -4.920 1.00 58.62 396 HIS A O 1
ATOM 3063 N N . VAL A 1 397 ? -12.112 -16.573 -4.673 1.00 55.84 397 VAL A N 1
ATOM 3064 C CA . VAL A 1 397 ? -11.482 -16.765 -3.353 1.00 55.84 397 VAL A CA 1
ATOM 3065 C C . VAL A 1 397 ? -12.516 -17.197 -2.305 1.00 55.84 397 VAL A C 1
ATOM 3067 O O . VAL A 1 397 ? -12.224 -18.066 -1.491 1.00 55.84 397 VAL A O 1
ATOM 3070 N N . LEU A 1 398 ? -13.730 -16.638 -2.358 1.00 54.12 398 LEU A N 1
ATOM 3071 C CA . LEU A 1 398 ? -14.807 -16.952 -1.414 1.00 54.12 398 LEU A CA 1
ATOM 3072 C C . LEU A 1 398 ? -15.543 -18.265 -1.713 1.00 54.12 398 LEU A C 1
ATOM 3074 O O . LEU A 1 398 ? -15.880 -18.996 -0.789 1.00 54.12 398 LEU A O 1
ATOM 3078 N N . GLU A 1 399 ? -15.824 -18.569 -2.984 1.00 51.16 399 GLU A N 1
ATOM 3079 C CA . GLU A 1 399 ? -16.574 -19.778 -3.370 1.00 51.16 399 GLU A CA 1
ATOM 3080 C C . GLU A 1 399 ? -15.717 -21.054 -3.276 1.00 51.16 399 GLU A C 1
ATOM 3082 O O . GLU A 1 399 ? -16.254 -22.160 -3.162 1.00 51.16 399 GLU A O 1
ATOM 3087 N N . HIS A 1 400 ? -14.387 -20.919 -3.298 1.00 55.19 400 HIS A N 1
ATOM 3088 C CA . HIS A 1 400 ? -13.452 -22.042 -3.320 1.00 55.19 400 HIS A CA 1
ATOM 3089 C C . HIS A 1 400 ? -12.235 -21.837 -2.394 1.00 55.19 400 HIS A C 1
ATOM 3091 O O . HIS A 1 400 ? -11.098 -21.896 -2.868 1.00 55.19 400 HIS A O 1
ATOM 3097 N N . PRO A 1 401 ? -12.428 -21.675 -1.069 1.00 47.56 401 PRO A N 1
ATOM 3098 C CA . PRO A 1 401 ? -11.335 -21.425 -0.118 1.00 47.56 401 PRO A CA 1
ATOM 3099 C C . PRO A 1 401 ? -10.290 -22.554 -0.075 1.00 47.56 401 PRO A C 1
ATOM 3101 O O . PRO A 1 401 ? -9.173 -22.356 0.393 1.00 47.56 401 PRO A O 1
ATOM 3104 N N . SER A 1 402 ? -10.638 -23.736 -0.589 1.00 40.22 402 SER A N 1
ATOM 3105 C CA . SER A 1 402 ? -9.770 -24.907 -0.694 1.00 40.22 402 SER A CA 1
ATOM 3106 C C . SER A 1 402 ? -9.399 -25.288 -2.133 1.00 40.22 402 SER A C 1
ATOM 3108 O O . SER A 1 402 ? -8.610 -26.217 -2.307 1.00 40.22 402 SER A O 1
ATOM 3110 N N . HIS A 1 403 ? -9.937 -24.643 -3.182 1.00 37.59 403 HIS A N 1
ATOM 3111 C CA . HIS A 1 403 ? -9.845 -25.145 -4.564 1.00 37.59 403 HIS A CA 1
ATOM 3112 C C . HIS A 1 403 ? -9.466 -24.074 -5.617 1.00 37.59 403 HIS A C 1
ATOM 3114 O O . HIS A 1 403 ? -10.245 -23.206 -5.989 1.00 37.59 403 HIS A O 1
ATOM 3120 N N . TYR A 1 404 ? -8.268 -24.267 -6.185 1.00 40.94 404 TYR A N 1
ATOM 3121 C CA . TYR A 1 404 ? -7.689 -23.662 -7.397 1.00 40.94 404 TYR A CA 1
ATOM 3122 C C . TYR A 1 404 ? -7.507 -22.136 -7.403 1.00 40.94 404 TYR A C 1
ATOM 3124 O O . TYR A 1 404 ? -8.446 -21.392 -7.658 1.00 40.94 404 TYR A O 1
ATOM 3132 N N . LEU A 1 405 ? -6.251 -21.679 -7.334 1.00 41.00 405 LEU A N 1
ATOM 3133 C CA . LEU A 1 405 ? -5.852 -20.472 -8.057 1.00 41.00 405 LEU A CA 1
ATOM 3134 C C . LEU A 1 405 ? -5.303 -20.886 -9.426 1.00 41.00 405 LEU A C 1
ATOM 3136 O O . LEU A 1 405 ? -4.331 -21.637 -9.511 1.00 41.00 405 LEU A O 1
ATOM 3140 N N . VAL A 1 406 ? -5.896 -20.383 -10.509 1.00 39.38 406 VAL A N 1
ATOM 3141 C CA . VAL A 1 406 ? -5.323 -20.567 -11.848 1.00 39.38 406 VAL A CA 1
ATOM 3142 C C . VAL A 1 406 ? -4.248 -19.504 -12.055 1.00 39.38 406 VAL A C 1
ATOM 3144 O O . VAL A 1 406 ? -4.525 -18.362 -12.424 1.00 39.38 406 VAL A O 1
ATOM 3147 N N . ILE A 1 407 ? -3.001 -19.886 -11.796 1.00 42.97 407 ILE A N 1
ATOM 3148 C CA . ILE A 1 407 ? -1.830 -19.081 -12.138 1.00 42.97 407 ILE A CA 1
ATOM 3149 C C . ILE A 1 407 ? -1.388 -19.497 -13.538 1.00 42.97 407 ILE A C 1
ATOM 3151 O O . ILE A 1 407 ? -0.940 -20.617 -13.759 1.00 42.97 407 ILE A O 1
ATOM 3155 N N . LEU A 1 408 ? -1.495 -18.593 -14.507 1.00 38.34 408 LEU A N 1
ATOM 3156 C CA . LEU A 1 408 ? -0.951 -18.826 -15.839 1.00 38.34 408 LEU A CA 1
ATOM 3157 C C . LEU A 1 408 ? 0.504 -18.352 -15.853 1.00 38.34 408 LEU A C 1
ATOM 3159 O O . LEU A 1 408 ? 0.817 -17.203 -16.176 1.00 38.34 408 LEU A O 1
ATOM 3163 N N . VAL A 1 409 ? 1.412 -19.253 -15.473 1.00 36.97 409 VAL A N 1
ATOM 3164 C CA . VAL A 1 409 ? 2.855 -19.020 -15.592 1.00 36.97 409 VAL A CA 1
ATOM 3165 C C . VAL A 1 409 ? 3.277 -19.232 -17.044 1.00 36.97 409 VAL A C 1
ATOM 3167 O O . VAL A 1 409 ? 3.427 -20.359 -17.493 1.00 36.97 409 VAL A O 1
ATOM 3170 N N . TYR A 1 410 ? 3.520 -18.151 -17.784 1.00 38.34 410 TYR A N 1
ATOM 3171 C CA . TYR A 1 410 ? 4.250 -18.241 -19.050 1.00 38.34 410 TYR A CA 1
ATOM 3172 C C . TYR A 1 410 ? 5.756 -18.241 -18.750 1.00 38.34 410 TYR A C 1
ATOM 3174 O O . TYR A 1 410 ? 6.361 -17.195 -18.516 1.00 38.34 410 TYR A O 1
ATOM 3182 N N . SER A 1 411 ? 6.356 -19.433 -18.708 1.00 35.12 411 SER A N 1
ATOM 3183 C CA . SER A 1 411 ? 7.801 -19.630 -18.527 1.00 35.12 411 SER A CA 1
ATOM 3184 C C . SER A 1 411 ? 8.528 -19.711 -19.877 1.00 35.12 411 SER A C 1
ATOM 3186 O O . SER A 1 411 ? 7.963 -20.159 -20.869 1.00 35.12 411 SER A O 1
ATOM 3188 N N . MET A 1 412 ? 9.796 -19.285 -19.908 1.00 36.34 412 MET A N 1
ATOM 3189 C CA . MET A 1 412 ? 10.665 -19.188 -21.096 1.00 36.34 412 MET A CA 1
ATOM 3190 C C . MET A 1 412 ? 10.962 -20.512 -21.820 1.00 36.34 412 MET A C 1
ATOM 3192 O O . MET A 1 412 ? 11.574 -20.468 -22.884 1.00 36.34 412 MET A O 1
ATOM 3196 N N . LEU A 1 413 ? 10.595 -21.665 -21.260 1.00 31.94 413 LEU A N 1
ATOM 3197 C CA . LEU A 1 413 ? 11.052 -22.957 -21.779 1.00 31.94 413 LEU A CA 1
ATOM 3198 C C . LEU A 1 413 ? 9.950 -23.939 -22.151 1.00 31.94 413 LEU A C 1
ATOM 3200 O O . LEU A 1 413 ? 10.216 -24.802 -22.969 1.00 31.94 413 LEU A O 1
ATOM 3204 N N . ASP A 1 414 ? 8.722 -23.766 -21.674 1.00 32.78 414 ASP A N 1
ATOM 3205 C CA . ASP A 1 414 ? 7.610 -24.629 -22.054 1.00 32.78 414 ASP A CA 1
ATOM 3206 C C . ASP A 1 414 ? 6.307 -23.853 -21.885 1.00 32.78 414 ASP A C 1
ATOM 3208 O O . ASP A 1 414 ? 6.160 -23.069 -20.943 1.00 32.78 414 ASP A O 1
ATOM 3212 N N . HIS A 1 415 ? 5.343 -24.086 -22.775 1.00 35.69 415 HIS A N 1
ATOM 3213 C CA . HIS A 1 415 ? 3.942 -23.698 -22.603 1.00 35.69 415 HIS A CA 1
ATOM 3214 C C . HIS A 1 415 ? 3.320 -24.469 -21.421 1.00 35.69 415 HIS A C 1
ATOM 3216 O O . HIS A 1 415 ? 2.402 -25.270 -21.586 1.00 35.69 415 HIS A O 1
ATOM 3222 N N . LEU A 1 416 ? 3.867 -24.281 -20.222 1.00 32.06 416 LEU A N 1
ATOM 3223 C CA . LEU A 1 416 ? 3.474 -24.985 -19.021 1.00 32.06 416 LEU A CA 1
ATOM 3224 C C . LEU A 1 416 ? 2.338 -24.204 -18.362 1.00 32.06 416 LEU A C 1
ATOM 3226 O O . LEU A 1 416 ? 2.548 -23.196 -17.692 1.00 32.06 416 LEU A O 1
ATOM 3230 N N . TYR A 1 417 ? 1.113 -24.684 -18.542 1.00 35.69 417 TYR A N 1
ATOM 3231 C CA . TYR A 1 417 ? -0.008 -24.270 -17.709 1.00 35.69 417 TYR A CA 1
ATOM 3232 C C . TYR A 1 417 ? 0.215 -24.833 -16.306 1.00 35.69 417 TYR A C 1
ATOM 3234 O O . TYR A 1 417 ? -0.162 -25.968 -16.017 1.00 35.69 417 TYR A O 1
ATOM 3242 N N . LEU A 1 418 ? 0.854 -24.065 -15.427 1.00 35.12 418 LEU A N 1
ATOM 3243 C CA . LEU A 1 418 ? 0.970 -24.455 -14.028 1.00 35.12 418 LEU A CA 1
ATOM 3244 C C . LEU A 1 418 ? -0.349 -24.145 -13.307 1.00 35.12 418 LEU A C 1
ATOM 3246 O O . LEU A 1 418 ? -0.470 -23.154 -12.595 1.00 35.12 418 LEU A O 1
ATOM 3250 N N . VAL A 1 419 ? -1.355 -25.007 -13.475 1.00 35.75 419 VAL A N 1
ATOM 3251 C CA . VAL A 1 419 ? -2.502 -25.022 -12.560 1.00 35.75 419 VAL A CA 1
ATOM 3252 C C . VAL A 1 419 ? -1.976 -25.513 -11.214 1.00 35.75 419 VAL A C 1
ATOM 3254 O O . VAL A 1 419 ? -1.866 -26.716 -10.979 1.00 35.75 419 VAL A O 1
ATOM 3257 N N . LEU A 1 420 ? -1.584 -24.581 -10.344 1.00 35.34 420 LEU A N 1
ATOM 3258 C CA . LEU A 1 420 ? -1.192 -24.899 -8.978 1.00 35.34 420 LEU A CA 1
ATOM 3259 C C . LEU A 1 420 ? -2.428 -25.393 -8.223 1.00 35.34 420 LEU A C 1
ATOM 3261 O O . LEU A 1 420 ? -3.228 -24.625 -7.692 1.00 35.34 420 LEU A O 1
ATOM 3265 N N . ARG A 1 421 ? -2.581 -26.717 -8.191 1.00 31.62 421 ARG A N 1
ATOM 3266 C CA . ARG A 1 421 ? -3.417 -27.410 -7.220 1.00 31.62 421 ARG A CA 1
ATOM 3267 C C . ARG A 1 421 ? -2.608 -27.472 -5.927 1.00 31.62 421 ARG A C 1
ATOM 3269 O O . ARG A 1 421 ? -1.804 -28.379 -5.741 1.00 31.62 421 ARG A O 1
ATOM 3276 N N . LEU A 1 422 ? -2.743 -26.448 -5.092 1.00 35.84 422 LEU A N 1
ATOM 3277 C CA . LEU A 1 422 ? -2.232 -26.503 -3.726 1.00 35.84 422 LEU A CA 1
ATOM 3278 C C . LEU A 1 422 ? -3.201 -27.408 -2.953 1.00 35.84 422 LEU A C 1
ATOM 3280 O O . LEU A 1 422 ? -4.308 -26.981 -2.634 1.00 35.84 422 LEU A O 1
ATOM 3284 N N . CYS A 1 423 ? -2.836 -28.689 -2.835 1.00 29.64 423 CYS A N 1
ATOM 3285 C CA . CYS A 1 423 ? -3.532 -29.673 -2.005 1.00 29.64 423 CYS A CA 1
ATOM 3286 C C . CYS A 1 423 ? -3.250 -29.427 -0.526 1.00 29.64 423 CYS A C 1
ATOM 3288 O O . CYS A 1 423 ? -2.078 -29.110 -0.212 1.00 29.64 423 CYS A O 1
#

pLDDT: mean 85.81, std 14.92, range [29.64, 98.56]

Organism: Perkinsus marinus (strain ATCC 50983 / TXsc) (NCBI:txid423536)

Radius of gyration: 22.75 Å; Cα contacts (8 Å, |Δi|>4): 818; chains: 1; bounding box: 51×56×65 Å

Foldseek 3Di:
DFAEKEWAWAAFADPPDPDTFTETDDIDTDHPVNLVLQLLLLLLLLVVVPQAAFPPDPDVLVSQAARQEEEEQEFDHSLRVSNLSSSVQRNGAYEYEYNVLAVVLVLVSCVSHLYAHYEYALVCPVVNLVCQVSRVSHAEYEYEPVNPHPVRVPDDSDDPVSVVVNVVGHYYHYSVVSSVVSSVRRDPPPRDPPADQQRWHYWQWDCDPVNDTDTQTDGNLLLVLLLVVCLVVCVVFHDQQFEEEQAPGCSDSVSVSVSVSCVVRNHYYYYDHLQQQAPVRYPPGGPLLVRLGQEYEDALVSLVVLLVVLVVVLVPDPPVSNVVQVVQLVVLLVQLLVLHDDVPCCVPPLQVLLSRRNSNHAEYEYEPDDHDPVSVSNVCSNNVYFYKYWYDDSVCSVVCSQAWGQTCGPDSPDSDRPGPNPD

Secondary structure (DSSP, 8-state):
-EEEEEEEEEEEE--SSSSPEEEEEEEEEEEHHHHHHHHHHHHHHHHHTT-------S-TTGGGSSTTEEEEE--S-HHHHHHHHHHHHTT-EEEEE-GGGHHHHHHHHHHHHT--EEEEEHHHHHHHHTTGGG-TT--EEEEE-TT--HHHHTS-SS-HHHHHTTTTS-EEEEHHHHHHHHHHS---TT------TTSEEEEEEE--TTSS-EEEEEEHHHHHHHHHHHHHHHHHHS-TT-EEEE-S-TTSHHHHHHHHHHHHTT-EEEE--GGGSSTTTEES--HHHHH--SEEEE-HHHHHHHHHHHHHHHHTS-HHHHHHHHHHHHHHHHHHHTT---HHHIIIIIHHHHGGGTS---EEEE-SSPPPHHHHHHHHHHH--EEEEE---HHHHHH-TTS-EEEEE--SS-----EE---

InterPro domains:
  IPR000873 AMP-dependent synthetase/ligase domain [PF00501] (23-389)
  IPR020845 AMP-binding, conserved site [PS00455] (203-214)
  IPR042099 ANL, N-terminal domain [G3DSA:3.40.50.12780] (17-394)

Nearest PDB structures (foldseek):
  5mst-assembly1_A  TM=7.712E-01  e=4.889E-22  Segniliparus rugosus ATCC BAA-974
  5mst-assembly2_B  TM=7.625E-01  e=6.141E-22  Segniliparus rugosus ATCC BAA-974
  5mss-assembly1_A  TM=7.714E-01  e=8.952E-21  Segniliparus rugosus ATCC BAA-974
  5msc-assembly1_A  TM=7.773E-01  e=3.406E-16  Nocardia iowensis
  1lci-assembly1_A  TM=7.741E-01  e=3.734E-15  Photinus pyralis

Mean predicted aligned error: 7.2 Å

Solvent-accessible surface area (backbone atoms only — not comparable to full-atom values): 22344 Å² total; per-residue (Å²): 107,62,31,42,33,44,58,41,56,69,34,70,42,84,75,91,54,102,62,60,26,38,33,44,57,68,73,48,68,42,30,51,68,55,47,51,54,48,12,50,9,35,20,25,28,42,46,73,78,63,39,40,54,58,80,76,62,97,45,70,72,66,60,58,54,28,48,26,32,40,38,39,44,48,68,47,42,71,66,54,54,32,46,48,51,3,33,49,75,45,45,19,28,36,34,25,37,41,68,89,64,46,70,65,46,50,49,48,55,31,51,80,20,39,20,25,37,36,37,29,36,51,93,45,47,58,68,49,61,78,44,42,88,74,30,82,50,44,42,37,39,35,28,39,69,80,87,43,36,64,72,62,69,72,48,76,84,58,53,74,73,54,50,64,51,28,80,84,50,51,43,77,43,52,44,72,57,45,35,52,53,2,60,76,52,62,67,76,88,80,65,74,91,74,78,50,56,78,38,62,40,36,28,34,36,40,62,52,98,81,71,53,65,43,71,48,79,34,27,39,45,44,51,50,46,52,20,62,66,48,43,61,59,48,65,76,57,48,63,87,56,34,28,31,59,47,42,59,51,53,46,34,69,73,39,39,27,50,53,52,39,38,53,77,62,54,14,29,37,28,49,40,55,73,66,28,36,40,62,85,26,18,32,91,55,8,44,27,49,71,61,30,18,24,39,51,68,40,39,44,69,53,54,53,51,52,51,51,52,52,52,54,60,48,68,73,46,59,68,71,57,39,53,52,51,53,53,48,48,56,51,43,43,54,32,39,77,68,59,42,86,54,69,68,52,41,68,76,53,33,43,70,56,22,42,65,49,26,56,48,44,39,36,33,44,35,24,88,53,84,67,55,64,72,57,52,53,48,48,35,53,46,44,74,27,48,53,31,43,41,66,74,49,76,66,53,46,68,77,30,71,77,54,72,56,56,38,44,44,60,52,72,82,49,96,46,75,47,65,50,72,72,124